Protein AF-A0A7N2R2N0-F1 (afdb_monomer)

Structure (mmCIF, N/CA/C/O backbone):
data_AF-A0A7N2R2N0-F1
#
_entry.id   AF-A0A7N2R2N0-F1
#
loop_
_atom_site.group_PDB
_atom_site.id
_atom_site.type_symbol
_atom_site.label_atom_id
_atom_site.label_alt_id
_atom_site.label_comp_id
_atom_site.label_asym_id
_atom_site.label_entity_id
_atom_site.label_seq_id
_atom_site.pdbx_PDB_ins_code
_atom_site.Cartn_x
_atom_site.Cartn_y
_atom_site.Cartn_z
_atom_site.occupancy
_atom_site.B_iso_or_equiv
_atom_site.auth_seq_id
_atom_site.auth_comp_id
_atom_site.auth_asym_id
_atom_site.auth_atom_id
_atom_site.pdbx_PDB_model_num
ATOM 1 N N . MET A 1 1 ? -44.919 7.118 26.651 1.00 31.39 1 MET A N 1
ATOM 2 C CA . MET A 1 1 ? -44.415 7.682 25.381 1.00 31.39 1 MET A CA 1
ATOM 3 C C . MET A 1 1 ? -42.924 7.408 25.373 1.00 31.39 1 MET A C 1
ATOM 5 O O . MET A 1 1 ? -42.338 7.492 26.440 1.00 31.39 1 MET A O 1
ATOM 9 N N . SER A 1 2 ? -42.352 6.889 24.283 1.00 37.47 2 SER A N 1
ATOM 10 C CA . SER A 1 2 ? -40.976 6.378 24.317 1.00 37.47 2 SER A CA 1
ATOM 11 C C . SER A 1 2 ? -39.989 7.535 24.367 1.00 37.47 2 SER A C 1
ATOM 13 O O . SER A 1 2 ? -39.789 8.219 23.369 1.00 37.47 2 SER A O 1
ATOM 15 N N . ASP A 1 3 ? -39.354 7.723 25.512 1.00 50.22 3 ASP A N 1
ATOM 16 C CA . ASP A 1 3 ? -38.390 8.792 25.742 1.00 50.22 3 ASP A CA 1
ATOM 17 C C . ASP A 1 3 ? -37.023 8.564 25.043 1.00 50.22 3 ASP A C 1
ATOM 19 O O . ASP A 1 3 ? -36.037 9.230 25.335 1.00 50.22 3 ASP A O 1
ATOM 23 N N . TYR A 1 4 ? -36.927 7.623 24.102 1.00 68.56 4 TYR A N 1
ATOM 24 C CA . TYR A 1 4 ? -35.674 7.272 23.433 1.00 68.56 4 TYR A CA 1
ATOM 25 C C . TYR A 1 4 ? -35.481 8.073 22.139 1.00 68.56 4 TYR A C 1
ATOM 27 O O . TYR A 1 4 ? -36.391 8.170 21.315 1.00 68.56 4 TYR A O 1
ATOM 35 N N . LEU A 1 5 ? -34.268 8.606 21.938 1.00 72.19 5 LEU A N 1
ATOM 36 C CA . LEU A 1 5 ? -33.840 9.125 20.636 1.00 72.19 5 LEU A CA 1
ATOM 37 C C . LEU A 1 5 ? -33.990 8.023 19.569 1.00 72.19 5 LEU A C 1
ATOM 39 O O . LEU A 1 5 ? -33.580 6.889 19.840 1.00 72.19 5 LEU A O 1
ATOM 43 N N . PRO A 1 6 ? -34.509 8.338 18.367 1.00 84.81 6 PRO A N 1
ATOM 44 C CA . PRO A 1 6 ? -34.579 7.375 17.272 1.00 84.81 6 PRO A CA 1
ATOM 45 C C . PRO A 1 6 ? -33.200 6.789 16.950 1.00 84.81 6 PRO A C 1
ATOM 47 O O . PRO A 1 6 ? -32.185 7.497 16.992 1.00 84.81 6 PRO A O 1
ATOM 50 N N . GLU A 1 7 ? -33.153 5.499 16.621 1.00 82.75 7 GLU A N 1
ATOM 51 C CA . GLU A 1 7 ? -31.904 4.773 16.360 1.00 82.75 7 GLU A CA 1
ATOM 52 C C . GLU A 1 7 ? -31.113 5.406 15.205 1.00 82.75 7 GLU A C 1
ATOM 54 O O . GLU A 1 7 ? -29.887 5.503 15.261 1.00 82.75 7 GLU A O 1
ATOM 59 N N . GLU A 1 8 ? -31.813 5.943 14.208 1.00 85.19 8 GLU A N 1
ATOM 60 C CA . GLU A 1 8 ? -31.243 6.635 13.053 1.00 85.19 8 GLU A CA 1
ATOM 61 C C . GLU A 1 8 ? -30.477 7.898 13.466 1.00 85.19 8 GLU A C 1
ATOM 63 O O . GLU A 1 8 ? -29.387 8.171 12.955 1.00 85.19 8 GLU A O 1
ATOM 68 N N . VAL A 1 9 ? -31.009 8.650 14.436 1.00 84.75 9 VAL A N 1
ATOM 69 C CA . VAL A 1 9 ? -30.361 9.859 14.965 1.00 84.75 9 VAL A CA 1
ATOM 70 C C . VAL A 1 9 ? -29.103 9.479 15.742 1.00 84.75 9 VAL A C 1
ATOM 72 O O . VAL A 1 9 ? -28.055 10.104 15.572 1.00 84.75 9 VAL A O 1
ATOM 75 N N . VAL A 1 10 ? -29.174 8.420 16.554 1.00 86.38 10 VAL A N 1
ATOM 76 C CA . VAL A 1 10 ? -28.008 7.893 17.280 1.00 86.38 10 VAL A CA 1
ATOM 77 C C . VAL A 1 10 ? -26.925 7.450 16.299 1.00 86.38 10 VAL A C 1
ATOM 79 O O . VAL A 1 10 ? -25.759 7.812 16.471 1.00 86.38 10 VAL A O 1
ATOM 82 N N . LEU A 1 11 ? -27.292 6.716 15.248 1.00 88.25 11 LEU A N 1
ATOM 83 C CA . LEU A 1 11 ? -26.362 6.295 14.206 1.00 88.25 11 LEU A CA 1
ATOM 84 C C . LEU A 1 11 ? -25.688 7.499 13.548 1.00 88.25 11 LEU A C 1
ATOM 86 O O . LEU A 1 11 ? -24.462 7.506 13.444 1.00 88.25 11 LEU A O 1
ATOM 90 N N . GLU A 1 12 ? -26.431 8.528 13.145 1.00 87.81 12 GLU A N 1
ATOM 91 C CA . GLU A 1 12 ? -25.845 9.702 12.487 1.00 87.81 12 GLU A CA 1
ATOM 92 C C . GLU A 1 12 ? -24.886 10.474 13.407 1.00 87.81 12 GLU A C 1
ATOM 94 O O . GLU A 1 12 ? -23.816 10.910 12.965 1.00 87.81 12 GLU A O 1
ATOM 99 N N . ILE A 1 13 ? -25.208 10.572 14.703 1.00 87.69 13 ILE A N 1
ATOM 100 C CA . ILE A 1 13 ? -24.292 11.121 15.711 1.00 87.69 13 ILE A CA 1
ATOM 101 C C . ILE A 1 13 ? -23.011 10.283 15.756 1.00 87.69 13 ILE A C 1
ATOM 103 O O . ILE A 1 13 ? -21.915 10.828 15.616 1.00 87.69 13 ILE A O 1
ATOM 107 N N . LEU A 1 14 ? -23.125 8.958 15.898 1.00 90.25 14 LEU A N 1
ATOM 108 C CA . LEU A 1 14 ? -21.971 8.062 15.984 1.00 90.25 14 LEU A CA 1
ATOM 109 C C . LEU A 1 14 ? -21.090 8.126 14.721 1.00 90.25 14 LEU A C 1
ATOM 111 O O . LEU A 1 14 ? -19.863 8.148 14.832 1.00 90.25 14 LEU A O 1
ATOM 115 N N . HIS A 1 15 ? -21.668 8.233 13.521 1.00 88.62 15 HIS A N 1
ATOM 116 C CA . HIS A 1 15 ? -20.896 8.333 12.275 1.00 88.62 15 HIS A CA 1
ATOM 117 C C . HIS A 1 15 ? -19.988 9.572 12.216 1.00 88.62 15 HIS A C 1
ATOM 119 O O . HIS A 1 15 ? -18.939 9.530 11.567 1.00 88.62 15 HIS A O 1
ATOM 125 N N . ARG A 1 16 ? -20.360 10.664 12.897 1.00 87.25 16 ARG A N 1
ATOM 126 C CA . ARG A 1 16 ? -19.606 11.932 12.917 1.00 87.25 16 ARG A CA 1
ATOM 127 C C . ARG A 1 16 ? -18.470 11.960 13.936 1.00 87.25 16 ARG A C 1
ATOM 129 O O . ARG A 1 16 ? -17.611 12.835 13.864 1.00 87.25 16 ARG A O 1
ATOM 136 N N . LEU A 1 17 ? -18.445 11.025 14.881 1.00 89.44 17 LEU A N 1
ATOM 137 C CA . LEU A 1 17 ? -17.456 11.033 15.953 1.00 89.44 17 LEU A CA 1
ATOM 138 C C . LEU A 1 17 ? -16.088 10.507 15.490 1.00 89.44 17 LEU A C 1
ATOM 140 O O . LEU A 1 17 ? -16.031 9.610 14.645 1.00 89.44 17 LEU A O 1
ATOM 144 N N . PRO A 1 18 ? -14.974 10.981 16.081 1.00 88.94 18 PRO A N 1
ATOM 145 C CA . PRO A 1 18 ? -13.643 10.400 15.879 1.00 88.94 18 PRO A CA 1
ATOM 146 C C . PRO A 1 18 ? -13.559 8.932 16.326 1.00 88.94 18 PRO A C 1
ATOM 148 O O . PRO A 1 18 ? -14.270 8.519 17.249 1.00 88.94 18 PRO A O 1
ATOM 151 N N . VAL A 1 19 ? -12.632 8.147 15.749 1.00 90.88 19 VAL A N 1
ATOM 152 C CA . VAL A 1 19 ? -12.479 6.714 16.097 1.00 90.88 19 VAL A CA 1
ATOM 153 C C . VAL A 1 19 ? -12.230 6.536 17.591 1.00 90.88 19 VAL A C 1
ATOM 155 O O . VAL A 1 19 ? -12.856 5.699 18.240 1.00 90.88 19 VAL A O 1
ATOM 158 N N . LYS A 1 20 ? -11.356 7.363 18.165 1.00 88.06 20 LYS A N 1
ATOM 159 C CA . LYS A 1 20 ? -11.016 7.309 19.590 1.00 88.06 20 LYS A CA 1
ATOM 160 C C . LYS A 1 20 ? -12.238 7.466 20.503 1.00 88.06 20 LYS A C 1
ATOM 162 O O . LYS A 1 20 ? -12.315 6.787 21.528 1.00 88.06 20 LYS A O 1
ATOM 167 N N . SER A 1 21 ? -13.182 8.335 20.139 1.00 90.62 21 SER A N 1
ATOM 168 C CA . SER A 1 21 ? -14.430 8.530 20.885 1.00 90.62 21 SER A CA 1
ATOM 169 C C . SER A 1 21 ? -15.336 7.313 20.751 1.00 90.62 21 SER A C 1
ATOM 171 O O . SER A 1 21 ? -15.797 6.793 21.762 1.00 90.62 21 SER A O 1
ATOM 173 N N . LEU A 1 22 ? -15.493 6.780 19.537 1.00 93.25 22 LEU A N 1
ATOM 174 C CA . LEU A 1 22 ? -16.291 5.577 19.286 1.00 93.25 22 LEU A CA 1
ATOM 175 C C . LEU A 1 22 ? -15.798 4.376 20.093 1.00 93.25 22 LEU A C 1
ATOM 177 O O . LEU A 1 22 ? -16.591 3.690 20.731 1.00 93.25 22 LEU A O 1
ATOM 181 N N . ILE A 1 23 ? -14.482 4.163 20.159 1.00 91.75 23 ILE A N 1
ATOM 182 C CA . ILE A 1 23 ? -13.907 3.083 20.969 1.00 91.75 23 ILE A CA 1
ATOM 183 C C . ILE A 1 23 ? -14.233 3.243 22.459 1.00 91.75 23 ILE A C 1
ATOM 185 O O . ILE A 1 23 ? -14.509 2.243 23.118 1.00 91.75 23 ILE A O 1
ATOM 189 N N . ARG A 1 24 ? -14.246 4.472 22.991 1.00 90.00 24 ARG A N 1
ATOM 190 C CA . ARG A 1 24 ? -14.652 4.744 24.383 1.00 90.00 24 ARG A CA 1
ATOM 191 C C . ARG A 1 24 ? -16.154 4.545 24.589 1.00 90.00 24 ARG A C 1
ATOM 193 O O . ARG A 1 24 ? -16.569 4.033 25.623 1.00 90.00 24 ARG A O 1
ATOM 200 N N . PHE A 1 25 ? -16.959 4.914 23.597 1.00 89.06 25 PHE A N 1
ATOM 201 C CA . PHE A 1 25 ? -18.422 4.884 23.657 1.00 89.06 25 PHE A CA 1
ATOM 202 C C . PHE A 1 25 ? -19.004 3.472 23.668 1.00 89.06 25 PHE A C 1
ATOM 204 O O . PHE A 1 25 ? -20.104 3.258 24.171 1.00 89.06 25 PHE A O 1
ATOM 211 N N . ARG A 1 26 ? -18.221 2.478 23.247 1.00 91.25 26 ARG A N 1
ATOM 212 C CA . ARG A 1 26 ? -18.532 1.059 23.460 1.00 91.25 26 ARG A CA 1
ATOM 213 C C . ARG A 1 26 ? -18.736 0.693 24.936 1.00 91.25 26 ARG A C 1
ATOM 215 O O . ARG A 1 26 ? -19.393 -0.299 25.222 1.00 91.25 26 ARG A O 1
ATOM 222 N N . CYS A 1 27 ? -18.192 1.465 25.876 1.00 89.19 27 CYS A N 1
ATOM 223 C CA . CYS A 1 27 ? -18.373 1.222 27.308 1.00 89.19 27 CYS A CA 1
ATOM 224 C C . CYS A 1 27 ? -19.650 1.859 27.885 1.00 89.19 27 CYS A C 1
ATOM 226 O O . CYS A 1 27 ? -19.964 1.600 29.042 1.00 89.19 27 CYS A O 1
ATOM 228 N N . VAL A 1 28 ? -20.370 2.689 27.118 1.00 86.19 28 VAL A N 1
ATOM 229 C CA . VAL A 1 28 ? -21.544 3.441 27.602 1.00 86.19 28 VAL A CA 1
ATOM 230 C C . VAL A 1 28 ? -22.766 2.536 27.746 1.00 86.19 28 VAL A C 1
ATOM 232 O O . VAL A 1 28 ? -23.443 2.572 28.767 1.00 86.19 28 VAL A O 1
ATOM 235 N N . SER A 1 29 ? -23.053 1.705 26.739 1.00 87.56 29 SER A N 1
ATOM 236 C CA . SER A 1 29 ? -24.161 0.749 26.782 1.00 87.56 29 SER A CA 1
ATOM 237 C C . SER A 1 29 ? -23.901 -0.464 25.887 1.00 87.56 29 SER A C 1
ATOM 239 O O . SER A 1 29 ? -23.108 -0.413 24.942 1.00 87.56 29 SER A O 1
ATOM 241 N N . ARG A 1 30 ? -24.605 -1.572 26.157 1.00 88.31 30 ARG A N 1
ATOM 242 C CA . ARG A 1 30 ? -24.549 -2.772 25.303 1.00 88.31 30 ARG A CA 1
ATOM 243 C C . ARG A 1 30 ? -25.062 -2.492 23.890 1.00 88.31 30 ARG A C 1
ATOM 245 O O . ARG A 1 30 ? -24.476 -3.002 22.940 1.00 88.31 30 ARG A O 1
ATOM 252 N N . SER A 1 31 ? -26.103 -1.664 23.767 1.00 89.88 31 SER A N 1
ATOM 253 C CA . SER A 1 31 ? -26.661 -1.249 22.476 1.00 89.88 31 SER A CA 1
ATOM 254 C C . SER A 1 31 ? -25.617 -0.495 21.647 1.00 89.88 31 SER A C 1
ATOM 256 O O . SER A 1 31 ? -25.283 -0.917 20.544 1.00 89.88 31 SER A O 1
ATOM 258 N N . TRP A 1 32 ? -24.973 0.526 22.223 1.00 90.44 32 TRP A N 1
ATOM 259 C CA . TRP A 1 32 ? -23.945 1.305 21.527 1.00 90.44 32 TRP A CA 1
ATOM 260 C C . TRP A 1 32 ? -22.730 0.457 21.154 1.00 90.44 32 TRP A C 1
ATOM 262 O O . TRP A 1 32 ? -22.210 0.573 20.047 1.00 90.44 32 TRP A O 1
ATOM 272 N N . ASN A 1 33 ? -22.293 -0.443 22.039 1.00 92.94 33 ASN A N 1
ATOM 273 C CA . ASN A 1 33 ? -21.234 -1.389 21.701 1.00 92.94 33 ASN A CA 1
ATOM 274 C C . ASN A 1 33 ? -21.614 -2.273 20.504 1.00 92.94 33 ASN A C 1
ATOM 276 O O . ASN A 1 33 ? -20.776 -2.483 19.627 1.00 92.94 33 ASN A O 1
ATOM 280 N N . SER A 1 34 ? -22.852 -2.775 20.469 1.00 93.19 34 SER A N 1
ATOM 281 C CA . SER A 1 34 ? -23.365 -3.606 19.377 1.00 93.19 34 SER A CA 1
ATOM 282 C C . SER A 1 34 ? -23.400 -2.835 18.058 1.00 93.19 34 SER A C 1
ATOM 284 O O . SER A 1 34 ? -22.874 -3.323 17.062 1.00 93.19 34 SER A O 1
ATOM 286 N N . LEU A 1 35 ? -23.926 -1.606 18.065 1.00 93.31 35 LEU A N 1
ATOM 287 C CA . LEU A 1 35 ? -23.979 -0.738 16.885 1.00 93.31 35 LEU A CA 1
ATOM 288 C C . LEU A 1 35 ? -22.576 -0.431 16.350 1.00 93.31 35 LEU A C 1
ATOM 290 O O . LEU A 1 35 ? -22.291 -0.702 15.187 1.00 93.31 35 LEU A O 1
ATOM 294 N N . ILE A 1 36 ? -21.669 0.049 17.209 1.00 94.06 36 ILE A N 1
ATOM 295 C CA . ILE A 1 36 ? -20.304 0.453 16.823 1.00 94.06 36 ILE A CA 1
ATOM 296 C C . ILE A 1 36 ? -19.462 -0.741 16.344 1.00 94.06 36 ILE A C 1
ATOM 298 O O . ILE A 1 36 ? -18.591 -0.577 15.492 1.00 94.06 36 ILE A O 1
ATOM 302 N N . THR A 1 37 ? -19.693 -1.934 16.901 1.00 94.81 37 THR A N 1
ATOM 303 C CA . THR A 1 37 ? -18.959 -3.162 16.539 1.00 94.81 37 THR A CA 1
ATOM 304 C C . THR A 1 37 ? -19.600 -3.892 15.350 1.00 94.81 37 THR A C 1
ATOM 306 O O . THR A 1 37 ? -19.029 -4.861 14.861 1.00 94.81 37 THR A O 1
ATOM 309 N N . SER A 1 38 ? -20.769 -3.457 14.869 1.00 95.00 38 SER A N 1
ATOM 310 C CA . SER A 1 38 ? -21.425 -4.085 13.720 1.00 95.00 38 SER A CA 1
ATOM 311 C C . SER A 1 38 ? -20.633 -3.859 12.428 1.00 95.00 38 SER A C 1
ATOM 313 O O . SER A 1 38 ? -20.105 -2.771 12.183 1.00 95.00 38 SER A O 1
ATOM 315 N N . SER A 1 39 ? -20.580 -4.879 11.569 1.00 93.06 39 SER A N 1
ATOM 316 C CA . SER A 1 39 ? -19.939 -4.777 10.252 1.00 93.06 39 SER A CA 1
ATOM 317 C C . SER A 1 39 ? -20.583 -3.685 9.396 1.00 93.06 39 SER A C 1
ATOM 319 O O . SER A 1 39 ? -19.871 -2.933 8.739 1.00 93.06 39 SER A O 1
ATOM 321 N N . ALA A 1 40 ? -21.909 -3.533 9.465 1.00 93.38 40 ALA A N 1
ATOM 322 C CA . ALA A 1 40 ? -22.645 -2.488 8.759 1.00 93.38 40 ALA A CA 1
ATOM 323 C C . ALA A 1 40 ? -22.142 -1.079 9.116 1.00 93.38 40 ALA A C 1
ATOM 325 O O . ALA A 1 40 ? -21.822 -0.313 8.212 1.00 93.38 40 ALA A O 1
ATOM 326 N N . PHE A 1 41 ? -21.999 -0.764 10.410 1.00 94.62 41 PHE A N 1
ATOM 327 C CA . PHE A 1 41 ? -21.507 0.540 10.873 1.00 94.62 41 PHE A CA 1
ATOM 328 C C . PHE A 1 41 ? -20.030 0.778 10.525 1.00 94.62 41 PHE A C 1
ATOM 330 O O . PHE A 1 41 ? -19.627 1.884 10.158 1.00 94.62 41 PHE A O 1
ATOM 337 N N . ILE A 1 42 ? -19.193 -0.257 10.645 1.00 94.56 42 ILE A N 1
ATOM 338 C CA . ILE A 1 42 ? -17.771 -0.171 10.287 1.00 94.56 42 ILE A CA 1
ATOM 339 C C . ILE A 1 42 ? -17.628 0.128 8.789 1.00 94.56 42 ILE A C 1
ATOM 341 O O . ILE A 1 42 ? -16.884 1.038 8.412 1.00 94.56 42 ILE A O 1
ATOM 345 N N . ASN A 1 43 ? -18.373 -0.601 7.956 1.00 93.12 43 ASN A N 1
ATOM 346 C CA . ASN A 1 43 ? -18.335 -0.489 6.503 1.00 93.12 43 ASN A CA 1
ATOM 347 C C . ASN A 1 43 ? -18.905 0.848 6.029 1.00 93.12 43 ASN A C 1
ATOM 349 O O . ASN A 1 43 ? -18.229 1.553 5.287 1.00 93.12 43 ASN A O 1
ATOM 353 N N . SER A 1 44 ? -20.082 1.259 6.514 1.00 91.88 44 SER A N 1
ATOM 354 C CA . SER A 1 44 ? -20.693 2.544 6.146 1.00 91.88 44 SER A CA 1
ATOM 355 C C . SER A 1 44 ? -19.767 3.723 6.448 1.00 91.88 44 SER A C 1
ATOM 357 O O . SER A 1 44 ? -19.636 4.646 5.643 1.00 91.88 44 SER A O 1
ATOM 359 N N . ARG A 1 45 ? -19.063 3.687 7.585 1.00 91.12 45 ARG A N 1
ATOM 360 C CA . ARG A 1 45 ? -18.111 4.731 7.976 1.00 91.12 45 ARG A CA 1
ATOM 361 C C . ARG A 1 45 ? -16.836 4.716 7.131 1.00 91.12 45 ARG A C 1
ATOM 363 O O . ARG A 1 45 ? -16.299 5.784 6.823 1.00 91.12 45 ARG A O 1
ATOM 370 N N . LEU A 1 46 ? -16.357 3.538 6.732 1.00 91.06 46 LEU A N 1
ATOM 371 C CA . LEU A 1 46 ? -15.241 3.421 5.796 1.00 91.06 46 LEU A CA 1
ATOM 372 C C . LEU A 1 46 ? -15.637 3.970 4.418 1.00 91.06 46 LEU A C 1
ATOM 374 O O . LEU A 1 46 ? -14.973 4.868 3.917 1.00 91.06 46 LEU A O 1
ATOM 378 N N . THR A 1 47 ? -16.769 3.544 3.855 1.00 89.94 47 THR A N 1
ATOM 379 C CA . THR A 1 47 ? -17.270 4.050 2.568 1.00 89.94 47 THR A CA 1
ATOM 380 C C . THR A 1 47 ? -17.471 5.565 2.597 1.00 89.94 47 THR A C 1
ATOM 382 O O . THR A 1 47 ? -17.005 6.269 1.705 1.00 89.94 47 THR A O 1
ATOM 385 N N . ARG A 1 48 ? -18.087 6.093 3.663 1.00 87.00 48 ARG A N 1
ATOM 386 C CA . ARG A 1 48 ? -18.279 7.537 3.846 1.00 87.00 48 ARG A CA 1
ATOM 387 C C . ARG A 1 48 ? -16.949 8.289 3.883 1.00 87.00 48 ARG A C 1
ATOM 389 O O . ARG A 1 48 ? -16.834 9.330 3.245 1.00 87.00 48 ARG A O 1
ATOM 396 N N . SER A 1 49 ? -15.942 7.775 4.591 1.00 85.19 49 SER A N 1
ATOM 397 C CA . SER A 1 49 ? -14.629 8.433 4.658 1.00 85.19 49 SER A CA 1
ATOM 398 C C . SER A 1 49 ? -13.856 8.379 3.339 1.00 85.19 49 SER A C 1
ATOM 400 O O . SER A 1 49 ? -13.136 9.326 3.047 1.00 85.19 49 SER A O 1
ATOM 402 N N . LEU A 1 50 ? -14.062 7.346 2.519 1.00 85.06 50 LEU A N 1
ATOM 403 C CA . LEU A 1 50 ? -13.494 7.249 1.169 1.00 85.06 50 LEU A CA 1
ATOM 404 C C . LEU A 1 50 ? -14.218 8.131 0.139 1.00 85.06 50 LEU A C 1
ATOM 406 O O . LEU A 1 50 ? -13.600 8.574 -0.822 1.00 85.06 50 LEU A O 1
ATOM 410 N N . SER A 1 51 ? -15.517 8.385 0.328 1.00 80.38 51 SER A N 1
ATOM 411 C CA . SER A 1 51 ? -16.317 9.238 -0.566 1.00 80.38 51 SER A CA 1
ATOM 412 C C . SER A 1 51 ? -16.087 10.738 -0.364 1.00 80.38 51 SER A C 1
ATOM 414 O O . SER A 1 51 ? -16.344 11.538 -1.261 1.00 80.38 51 SER A O 1
ATOM 416 N N . LEU A 1 52 ? -15.626 11.130 0.824 1.00 74.31 52 LEU A N 1
ATOM 417 C CA . LEU A 1 52 ? -15.333 12.520 1.141 1.00 74.31 52 LEU A CA 1
ATOM 418 C C . LEU A 1 52 ? -13.914 12.863 0.668 1.00 74.31 52 LEU A C 1
ATOM 420 O O . LEU A 1 52 ? -13.016 12.030 0.807 1.00 74.31 52 LEU A O 1
ATOM 424 N N . PRO A 1 53 ? -13.669 14.091 0.169 1.00 63.00 53 PRO A N 1
ATOM 425 C CA . PRO A 1 53 ? -12.312 14.564 -0.070 1.00 63.00 53 PRO A CA 1
ATOM 426 C C . PRO A 1 53 ? -11.479 14.335 1.191 1.00 63.00 53 PRO A C 1
ATOM 428 O O . PRO A 1 53 ? -11.927 14.670 2.292 1.00 63.00 53 PRO A O 1
ATOM 431 N N . SER A 1 54 ? -10.302 13.721 1.044 1.00 58.19 54 SER A N 1
ATOM 432 C CA . SER A 1 54 ? -9.457 13.363 2.183 1.00 58.19 54 SER A CA 1
ATOM 433 C C . SER A 1 54 ? -8.973 14.630 2.900 1.00 58.19 54 SER A C 1
ATOM 435 O O . SER A 1 54 ? -7.924 15.203 2.603 1.00 58.19 54 SER A O 1
ATOM 437 N N . ASN A 1 55 ? -9.769 15.076 3.871 1.00 51.28 55 ASN A N 1
ATOM 438 C CA . ASN A 1 55 ? -9.452 16.170 4.786 1.00 51.28 55 ASN A CA 1
ATOM 439 C C . ASN A 1 55 ? -8.451 15.729 5.861 1.00 51.28 55 ASN A C 1
ATOM 441 O O . ASN A 1 55 ? -8.068 16.533 6.710 1.00 51.28 55 ASN A O 1
ATOM 445 N N . SER A 1 56 ? -8.039 14.454 5.850 1.00 63.69 56 SER A N 1
ATOM 446 C CA . SER A 1 56 ? -6.927 14.001 6.670 1.00 63.69 56 SER A CA 1
ATOM 447 C C . SER A 1 56 ? -5.638 14.590 6.110 1.00 63.69 56 SER A C 1
ATOM 449 O O . SER A 1 56 ? -5.289 14.397 4.943 1.00 63.69 56 SER A O 1
ATOM 451 N N . ASN A 1 57 ? -4.938 15.338 6.951 1.00 73.62 57 ASN A N 1
ATOM 452 C CA . ASN A 1 57 ? -3.579 15.794 6.681 1.00 73.62 57 ASN A CA 1
ATOM 453 C C . ASN A 1 57 ? -2.560 14.874 7.354 1.00 73.62 57 ASN A C 1
ATOM 455 O O . ASN A 1 57 ? -1.384 15.195 7.418 1.00 73.62 57 ASN A O 1
ATOM 459 N N . ASN A 1 58 ? -3.006 13.728 7.865 1.00 85.38 58 ASN A N 1
ATOM 460 C CA . ASN A 1 58 ? -2.140 12.861 8.626 1.00 85.38 58 ASN A CA 1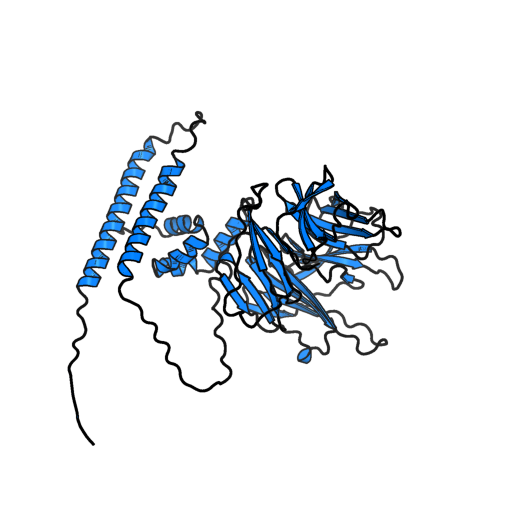
ATOM 461 C C . ASN A 1 58 ? -1.337 11.961 7.692 1.00 85.38 58 ASN A C 1
ATOM 463 O O . ASN A 1 58 ? -1.904 11.208 6.901 1.00 85.38 58 ASN A O 1
ATOM 467 N N . LEU A 1 59 ? -0.022 11.987 7.847 1.00 88.69 59 LEU A N 1
ATOM 468 C CA . LEU A 1 59 ? 0.891 11.008 7.283 1.00 88.69 59 LEU A CA 1
ATOM 469 C C . LEU A 1 59 ? 1.310 10.042 8.381 1.00 88.69 59 LEU A C 1
ATOM 471 O O . LEU A 1 59 ? 1.516 10.431 9.531 1.00 88.69 59 LEU A O 1
ATOM 475 N N . ILE A 1 60 ? 1.476 8.778 8.022 1.00 89.31 60 ILE A N 1
ATOM 476 C CA . ILE A 1 60 ? 2.102 7.794 8.896 1.00 89.31 60 ILE A CA 1
ATOM 477 C C . ILE A 1 60 ? 3.446 7.390 8.317 1.00 89.31 60 ILE A C 1
ATOM 479 O O . ILE A 1 60 ? 3.562 6.984 7.163 1.00 89.31 60 ILE A O 1
ATOM 483 N N . VAL A 1 61 ? 4.473 7.513 9.147 1.00 89.62 61 VAL A N 1
ATOM 484 C CA . VAL A 1 61 ? 5.854 7.220 8.798 1.00 89.62 61 VAL A CA 1
ATOM 485 C C . VAL A 1 61 ? 6.303 5.996 9.561 1.00 89.62 61 VAL A C 1
ATOM 487 O O . VAL A 1 61 ? 6.368 5.998 10.791 1.00 89.62 61 VAL A O 1
ATOM 490 N N . ARG A 1 62 ? 6.668 4.958 8.819 1.00 88.25 62 ARG A N 1
ATOM 491 C CA . ARG A 1 62 ? 7.432 3.825 9.327 1.00 88.25 62 ARG A CA 1
ATOM 492 C C . ARG A 1 62 ? 8.918 4.127 9.175 1.00 88.25 62 ARG A C 1
ATOM 494 O O . ARG A 1 62 ? 9.355 4.479 8.083 1.00 88.25 62 ARG A O 1
ATOM 501 N N . HIS A 1 63 ? 9.696 3.914 10.231 1.00 84.56 63 HIS A N 1
ATOM 502 C CA . HIS A 1 63 ? 11.159 3.952 10.184 1.00 84.56 63 HIS A CA 1
ATOM 503 C C . HIS A 1 63 ? 11.774 2.894 11.118 1.00 84.56 63 HIS A C 1
ATOM 505 O O . HIS A 1 63 ? 11.095 2.325 11.973 1.00 84.56 63 HIS A O 1
ATOM 511 N N . CYS A 1 64 ? 13.061 2.597 10.939 1.00 80.12 64 CYS A N 1
ATOM 512 C CA . CYS A 1 64 ? 13.829 1.652 11.761 1.00 80.12 64 CYS A CA 1
ATOM 513 C C . CYS A 1 64 ? 15.133 2.336 12.156 1.00 80.12 64 CYS A C 1
ATOM 515 O O . CYS A 1 64 ? 15.787 2.840 11.259 1.00 80.12 64 CYS A O 1
ATOM 517 N N . VAL A 1 65 ? 15.515 2.402 13.433 1.00 71.38 65 VAL A N 1
ATOM 518 C CA . VAL A 1 65 ? 16.675 3.217 13.863 1.00 71.38 65 VAL A CA 1
ATOM 519 C C . VAL A 1 65 ? 17.987 2.421 13.866 1.00 71.38 65 VAL A C 1
ATOM 521 O O . VAL A 1 65 ? 18.989 2.929 13.375 1.00 71.38 65 VAL A O 1
ATOM 524 N N . ASP A 1 66 ? 17.966 1.148 14.273 1.00 63.72 66 ASP A N 1
ATOM 525 C CA . ASP A 1 66 ? 19.174 0.324 14.437 1.00 63.72 66 ASP A CA 1
ATOM 526 C C . ASP A 1 66 ? 19.239 -0.866 13.457 1.00 63.72 66 ASP A C 1
ATOM 528 O O . ASP A 1 66 ? 18.232 -1.277 12.882 1.00 63.72 66 ASP A O 1
ATOM 532 N N . ASN A 1 67 ? 20.406 -1.527 13.369 1.00 56.44 67 ASN A N 1
ATOM 533 C CA . ASN A 1 67 ? 20.538 -2.896 12.820 1.00 56.44 67 ASN A CA 1
ATOM 534 C C . ASN A 1 67 ? 19.670 -3.924 13.581 1.00 56.44 67 ASN A C 1
ATOM 536 O O . ASN A 1 67 ? 19.507 -5.065 13.145 1.00 56.44 67 ASN A O 1
ATOM 540 N N . SER A 1 68 ? 19.126 -3.539 14.740 1.00 53.97 68 SER A N 1
ATOM 541 C CA . SER A 1 68 ? 17.998 -4.228 15.342 1.00 53.97 68 SER A CA 1
ATOM 542 C C . SER A 1 68 ? 16.743 -3.729 14.631 1.00 53.97 68 SER A C 1
ATOM 544 O O . SER A 1 68 ? 16.383 -2.568 14.755 1.00 53.97 68 SER A O 1
ATOM 546 N N . TYR A 1 69 ? 16.125 -4.604 13.843 1.00 63.38 69 TYR A N 1
ATOM 547 C CA . TYR A 1 69 ? 15.001 -4.370 12.930 1.00 63.38 69 TYR A CA 1
ATOM 548 C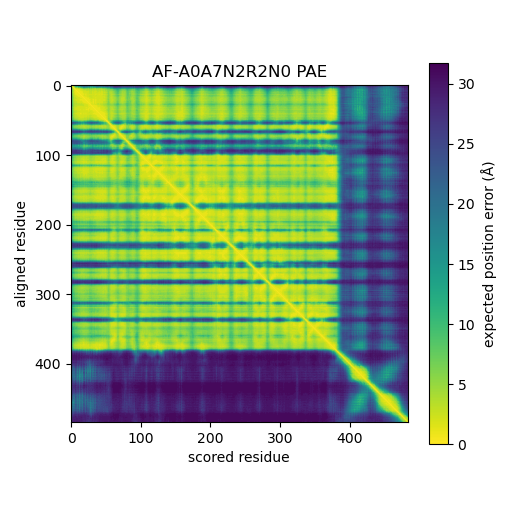 C . TYR A 1 69 ? 13.710 -3.755 13.544 1.00 63.38 69 TYR A C 1
ATOM 550 O O . TYR A 1 69 ? 12.614 -3.935 13.005 1.00 63.38 69 TYR A O 1
ATOM 558 N N . VAL A 1 70 ? 13.779 -3.102 14.705 1.00 67.88 70 VAL A N 1
ATOM 559 C CA . VAL A 1 70 ? 12.650 -2.580 15.470 1.00 67.88 70 VAL A CA 1
ATOM 560 C C . VAL A 1 70 ? 11.945 -1.505 14.652 1.00 67.88 70 VAL A C 1
ATOM 562 O O . VAL A 1 70 ? 12.525 -0.495 14.259 1.00 67.88 70 VAL A O 1
ATOM 565 N N . ASN A 1 71 ? 10.667 -1.755 14.388 1.00 75.00 71 ASN A N 1
ATOM 566 C CA . ASN A 1 71 ? 9.828 -0.889 13.578 1.00 75.00 71 ASN A CA 1
ATOM 567 C C . ASN A 1 71 ? 9.196 0.187 14.463 1.00 75.00 71 ASN A C 1
ATOM 569 O O . ASN A 1 71 ? 8.516 -0.137 15.438 1.00 75.00 71 ASN A O 1
ATOM 573 N N . TYR A 1 72 ? 9.382 1.446 14.085 1.00 80.75 72 TYR A N 1
ATOM 574 C CA . TYR A 1 72 ? 8.755 2.602 14.710 1.00 80.75 72 TYR A CA 1
ATOM 575 C C . TYR A 1 72 ? 7.754 3.221 13.746 1.00 80.75 72 TYR A C 1
ATOM 577 O O . TYR A 1 72 ? 8.009 3.300 12.543 1.00 80.75 72 TYR A O 1
ATOM 585 N N . PHE A 1 73 ? 6.629 3.671 14.291 1.00 85.88 73 PHE A N 1
ATOM 586 C CA . PHE A 1 73 ? 5.585 4.355 13.545 1.00 85.88 73 PHE A CA 1
ATOM 587 C C . PHE A 1 73 ? 5.342 5.721 14.169 1.00 85.88 73 PHE A C 1
ATOM 589 O O . PHE A 1 73 ? 5.166 5.836 15.385 1.00 85.88 73 PHE A O 1
ATOM 596 N N . LYS A 1 74 ? 5.335 6.748 13.330 1.00 87.50 74 LYS A N 1
ATOM 597 C CA . LYS A 1 74 ? 5.094 8.135 13.708 1.00 87.50 74 LYS A CA 1
ATOM 598 C C . LYS A 1 74 ? 3.923 8.677 12.906 1.00 87.50 74 LYS A C 1
ATOM 600 O O . LYS A 1 74 ? 3.883 8.478 11.697 1.0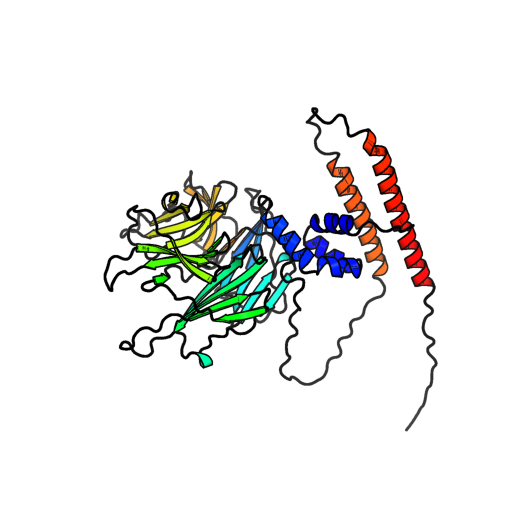0 87.50 74 LYS A O 1
ATOM 605 N N . LEU A 1 75 ? 2.990 9.345 13.572 1.00 87.19 75 LEU A N 1
ATOM 606 C CA . LEU A 1 75 ? 1.965 10.150 12.920 1.00 87.19 75 LEU A CA 1
ATOM 607 C C . LEU A 1 75 ? 2.468 11.585 12.796 1.00 87.19 75 LEU A C 1
ATOM 609 O O . LEU A 1 75 ? 3.042 12.106 13.752 1.00 87.19 75 LEU A O 1
ATOM 613 N N . ILE A 1 76 ? 2.244 12.187 11.638 1.00 85.06 76 ILE A N 1
ATOM 614 C CA . ILE A 1 76 ? 2.663 13.540 11.287 1.00 85.06 76 ILE A CA 1
ATOM 615 C C . ILE A 1 76 ? 1.446 14.288 10.754 1.00 85.06 76 ILE A C 1
ATOM 617 O O . ILE A 1 76 ? 0.751 13.754 9.894 1.00 85.06 76 ILE A O 1
ATOM 621 N N . ASP A 1 77 ? 1.222 15.515 11.219 1.00 83.19 77 ASP A N 1
ATOM 622 C CA . ASP A 1 77 ? 0.262 16.437 10.606 1.00 83.19 77 ASP A CA 1
ATOM 623 C C . ASP A 1 77 ? 0.946 17.262 9.502 1.00 83.19 77 ASP A C 1
ATOM 625 O O . ASP A 1 77 ? 1.792 18.110 9.778 1.00 83.19 77 ASP A O 1
ATOM 629 N N . ASP A 1 78 ? 0.570 17.021 8.248 1.00 77.44 78 ASP A N 1
ATOM 630 C CA . ASP A 1 78 ? 1.094 17.672 7.039 1.00 77.44 78 ASP A CA 1
ATOM 631 C C . ASP A 1 78 ? 0.478 19.072 6.792 1.00 77.44 78 ASP A C 1
ATOM 633 O O . ASP A 1 78 ? 0.458 19.563 5.664 1.00 77.44 78 ASP A O 1
ATOM 637 N N . LYS A 1 79 ? -0.105 19.715 7.820 1.00 70.25 79 LYS A N 1
ATOM 638 C CA . LYS A 1 79 ? -0.566 21.123 7.775 1.00 70.25 79 LYS A CA 1
ATOM 639 C C . LYS A 1 79 ? 0.524 22.139 8.063 1.00 70.25 79 LYS A C 1
ATOM 641 O O . LYS A 1 79 ? 0.486 23.229 7.499 1.00 70.25 79 LYS A O 1
ATOM 646 N N . ASN A 1 80 ? 1.430 21.815 8.978 1.00 56.28 80 ASN A N 1
ATOM 647 C CA . ASN A 1 80 ? 2.400 22.773 9.479 1.00 56.28 80 ASN A CA 1
ATOM 648 C C . ASN A 1 80 ? 3.756 22.507 8.829 1.00 56.28 80 ASN A C 1
ATOM 650 O O . ASN A 1 80 ? 4.261 21.388 8.854 1.00 56.28 80 ASN A O 1
ATOM 654 N N . ASP A 1 81 ? 4.396 23.562 8.320 1.00 53.28 81 ASP A N 1
ATOM 655 C CA . ASP A 1 81 ? 5.797 23.501 7.876 1.00 53.28 81 ASP A CA 1
ATOM 656 C C . ASP A 1 81 ? 6.764 23.138 9.025 1.00 53.28 81 ASP A C 1
ATOM 658 O O . ASP A 1 81 ? 7.951 22.860 8.795 1.00 53.28 81 ASP A O 1
ATOM 662 N N . SER A 1 82 ? 6.264 23.137 10.266 1.00 53.47 82 SER A N 1
ATOM 663 C CA . SER A 1 82 ? 6.903 22.601 11.458 1.00 53.47 82 SER A CA 1
ATOM 664 C C . SER A 1 82 ? 6.246 21.276 11.874 1.00 53.47 82 SER A C 1
ATOM 666 O O . SER A 1 82 ? 5.063 21.196 12.207 1.00 53.47 82 SER A O 1
ATOM 668 N N . PHE A 1 83 ? 7.036 20.202 11.871 1.00 59.12 83 PHE A N 1
ATOM 669 C CA . PHE A 1 83 ? 6.633 18.848 12.274 1.00 59.12 83 PHE A CA 1
ATOM 670 C C . PHE A 1 83 ? 6.535 18.731 13.809 1.00 59.12 83 PHE A C 1
ATOM 672 O O . PHE A 1 83 ? 6.973 17.752 14.410 1.00 59.12 83 PHE A O 1
ATOM 679 N N . ASP A 1 84 ? 5.968 19.741 14.469 1.00 52.44 84 ASP A N 1
ATOM 680 C CA . ASP A 1 84 ? 5.976 19.868 15.930 1.00 52.44 84 ASP A CA 1
ATOM 681 C C . ASP A 1 84 ? 5.055 18.840 16.611 1.00 52.44 84 ASP A C 1
ATOM 683 O O . ASP A 1 84 ? 5.163 18.589 17.811 1.00 52.44 84 ASP A O 1
ATOM 687 N N . GLN A 1 85 ? 4.164 18.198 15.845 1.00 59.50 85 GLN A N 1
ATOM 688 C CA . GLN A 1 85 ? 3.211 17.197 16.328 1.00 59.50 85 GLN A CA 1
ATOM 689 C C . GLN A 1 85 ? 3.528 15.797 15.789 1.00 59.50 85 GLN A C 1
ATOM 691 O O . GLN A 1 85 ? 2.762 15.206 15.032 1.00 59.50 85 GLN A O 1
ATOM 696 N N . ILE A 1 86 ? 4.668 15.241 16.204 1.00 70.50 86 ILE A N 1
ATOM 697 C CA . ILE A 1 86 ? 5.008 13.837 15.950 1.00 70.50 86 ILE A CA 1
ATOM 698 C C . ILE A 1 86 ? 4.435 12.965 17.070 1.00 70.50 86 ILE A C 1
ATOM 700 O O . ILE A 1 86 ? 4.898 13.012 18.212 1.00 70.50 86 ILE A O 1
ATOM 704 N N . GLN A 1 87 ? 3.462 12.109 16.748 1.00 75.69 87 GLN A N 1
ATOM 705 C CA . GLN A 1 87 ? 2.935 11.127 17.699 1.00 75.69 87 GLN A CA 1
ATOM 706 C C . GLN A 1 87 ? 3.539 9.742 17.458 1.00 75.69 87 GLN A C 1
ATOM 708 O O . GLN A 1 87 ? 3.406 9.177 16.377 1.00 75.69 87 GLN A O 1
ATOM 713 N N . ASN A 1 88 ? 4.132 9.144 18.493 1.00 75.81 88 ASN A N 1
ATOM 714 C CA . ASN A 1 88 ? 4.577 7.752 18.430 1.00 75.81 88 ASN A CA 1
ATOM 715 C C . ASN A 1 88 ? 3.380 6.796 18.492 1.00 75.81 88 ASN A C 1
ATOM 717 O O . ASN A 1 88 ? 2.554 6.861 19.407 1.00 75.81 88 ASN A O 1
ATOM 721 N N . ILE A 1 89 ? 3.323 5.866 17.546 1.00 77.69 89 ILE A N 1
ATOM 722 C CA . ILE A 1 89 ? 2.337 4.794 17.508 1.00 77.69 89 ILE A CA 1
ATOM 723 C C . ILE A 1 89 ? 3.017 3.506 17.985 1.00 77.69 89 ILE A C 1
ATOM 725 O O . ILE A 1 89 ? 3.904 2.961 17.329 1.00 77.69 89 ILE A O 1
ATOM 729 N N . GLU A 1 90 ? 2.584 3.002 19.143 1.00 69.56 90 GLU A N 1
ATOM 730 C CA . GLU A 1 90 ? 3.047 1.713 19.661 1.00 69.56 90 GLU A CA 1
ATOM 731 C C . GLU A 1 90 ? 2.349 0.553 18.935 1.00 69.56 90 GLU A C 1
ATOM 733 O O . GLU A 1 90 ? 1.116 0.472 18.900 1.00 69.56 90 GLU A O 1
ATOM 738 N N . LEU A 1 91 ? 3.135 -0.406 18.439 1.00 68.44 91 LEU A N 1
ATOM 739 C CA . LEU A 1 91 ? 2.615 -1.730 18.100 1.00 68.44 91 LEU A CA 1
ATOM 740 C C . LEU A 1 91 ? 2.063 -2.407 19.372 1.00 68.44 91 LEU A C 1
ATOM 742 O O . LEU A 1 91 ? 2.653 -2.268 20.451 1.00 68.44 91 LEU A O 1
ATOM 746 N N . PRO A 1 92 ? 0.954 -3.168 19.295 1.00 60.22 92 PRO A N 1
ATOM 747 C CA . PRO A 1 92 ? 0.372 -3.812 20.467 1.00 60.22 92 PRO A CA 1
ATOM 748 C C . PRO A 1 92 ? 1.388 -4.649 21.266 1.00 60.22 92 PRO A C 1
ATOM 750 O O . PRO A 1 92 ? 2.098 -5.501 20.731 1.00 60.22 92 PRO A O 1
ATOM 753 N N . ARG A 1 93 ? 1.416 -4.442 22.593 1.00 52.09 93 ARG A N 1
ATOM 754 C CA . ARG A 1 93 ? 2.420 -4.975 23.547 1.00 52.09 93 ARG A CA 1
ATOM 755 C C . ARG A 1 93 ? 2.623 -6.495 23.541 1.00 52.09 93 ARG A C 1
ATOM 757 O O . ARG A 1 93 ? 3.634 -6.971 24.056 1.00 52.09 93 ARG A O 1
ATOM 764 N N . ARG A 1 94 ? 1.706 -7.264 22.944 1.00 49.66 94 ARG A N 1
ATOM 765 C CA . ARG A 1 94 ? 1.834 -8.724 22.757 1.00 49.66 94 ARG A CA 1
ATOM 766 C C . ARG A 1 94 ? 2.958 -9.113 21.778 1.00 49.66 94 ARG A C 1
ATOM 768 O O . ARG A 1 94 ? 3.346 -10.272 21.729 1.00 49.66 94 ARG A O 1
ATOM 775 N N . SER A 1 95 ? 3.548 -8.126 21.103 1.00 49.88 95 SER A N 1
ATOM 776 C CA . SER A 1 95 ? 4.663 -8.235 20.160 1.00 49.88 95 SER A CA 1
ATOM 777 C C . SER A 1 95 ? 6.070 -8.145 20.790 1.00 49.88 95 SER A C 1
ATOM 779 O O . SER A 1 95 ? 7.052 -8.085 20.063 1.00 49.88 95 SER A O 1
ATOM 781 N N . ARG A 1 96 ? 6.243 -8.134 22.122 1.00 45.34 96 ARG A N 1
ATOM 782 C CA . ARG A 1 96 ? 7.562 -7.887 22.770 1.00 45.34 96 ARG A CA 1
ATOM 783 C C . ARG A 1 96 ? 8.685 -8.902 22.468 1.00 45.34 96 ARG A C 1
ATOM 785 O O . ARG A 1 96 ? 9.819 -8.672 22.876 1.00 45.34 96 ARG A O 1
ATOM 792 N N . ARG A 1 97 ? 8.410 -10.004 21.760 1.00 48.44 97 ARG A N 1
ATOM 793 C CA . ARG A 1 97 ? 9.443 -10.927 21.238 1.00 48.44 97 ARG A CA 1
ATOM 794 C C . ARG A 1 97 ? 9.799 -10.687 19.766 1.00 48.44 97 ARG A C 1
ATOM 796 O O . ARG A 1 97 ? 10.675 -11.363 19.239 1.00 48.44 97 ARG A O 1
ATOM 803 N N . ILE A 1 98 ? 9.127 -9.744 19.118 1.00 53.38 98 ILE A N 1
ATOM 804 C CA . ILE A 1 98 ? 9.154 -9.534 17.678 1.00 53.38 98 ILE A CA 1
ATOM 805 C C . ILE A 1 98 ? 9.957 -8.275 17.391 1.00 53.38 98 ILE A C 1
ATOM 807 O O . ILE A 1 98 ? 9.608 -7.184 17.841 1.00 53.38 98 ILE A O 1
ATOM 811 N N . LYS A 1 99 ? 11.058 -8.454 16.664 1.00 56.75 99 LYS A N 1
ATOM 812 C CA . LYS A 1 99 ? 11.999 -7.380 16.366 1.00 56.75 99 LYS A CA 1
ATOM 813 C C . LYS A 1 99 ? 11.998 -6.955 14.907 1.00 56.75 99 LYS A C 1
ATOM 815 O O . LYS A 1 99 ? 12.655 -5.971 14.682 1.00 56.75 99 LYS A O 1
ATOM 820 N N . SER A 1 100 ? 11.340 -7.629 13.951 1.00 68.12 100 SER A N 1
ATOM 821 C CA . SER A 1 100 ? 11.400 -7.286 12.511 1.00 68.12 100 SER A CA 1
ATOM 822 C C . SER A 1 100 ? 10.105 -7.624 11.775 1.00 68.12 100 SER A C 1
ATOM 824 O O . SER A 1 100 ? 9.650 -8.761 11.858 1.00 68.12 100 SER A O 1
ATOM 826 N N . PHE A 1 101 ? 9.561 -6.673 11.014 1.00 77.44 101 PHE A N 1
ATOM 827 C CA . PHE A 1 101 ? 8.435 -6.871 10.098 1.00 77.44 101 PHE A CA 1
ATOM 828 C C . PHE A 1 101 ? 8.806 -6.398 8.694 1.00 77.44 101 PHE A C 1
ATOM 830 O O . PHE A 1 101 ? 9.434 -5.347 8.540 1.00 77.44 101 PHE A O 1
ATOM 837 N N . VAL A 1 102 ? 8.343 -7.126 7.679 1.00 84.50 102 VAL A N 1
ATOM 838 C CA . VAL A 1 102 ? 8.287 -6.632 6.299 1.00 84.50 102 VAL A CA 1
ATOM 839 C C . VAL A 1 102 ? 6.919 -5.992 6.090 1.00 84.50 102 VAL A C 1
ATOM 841 O O . VAL A 1 102 ? 5.896 -6.619 6.355 1.00 84.50 102 VAL A O 1
ATOM 844 N N . LEU A 1 103 ? 6.894 -4.742 5.633 1.00 88.31 103 LEU A N 1
ATOM 845 C CA . LEU A 1 103 ? 5.655 -4.093 5.218 1.00 88.31 103 LEU A CA 1
ATOM 846 C C . LEU A 1 103 ? 5.270 -4.608 3.829 1.00 88.31 103 LEU A C 1
ATOM 848 O O . LEU A 1 103 ? 6.038 -4.439 2.885 1.00 88.31 103 LEU A O 1
ATOM 852 N N . ILE A 1 104 ? 4.093 -5.218 3.716 1.00 92.44 104 ILE A N 1
ATOM 853 C CA . ILE A 1 104 ? 3.548 -5.684 2.433 1.00 92.44 104 ILE A CA 1
ATOM 854 C C . ILE A 1 104 ? 2.815 -4.555 1.719 1.00 92.44 104 ILE A C 1
ATOM 856 O O . ILE A 1 104 ? 2.902 -4.435 0.501 1.00 92.44 104 ILE A O 1
ATOM 860 N N . GLY A 1 105 ? 2.129 -3.716 2.490 1.00 92.44 105 GLY A N 1
ATOM 861 C CA . GLY A 1 105 ? 1.463 -2.514 2.017 1.00 92.44 105 GLY A CA 1
ATOM 862 C C . GLY A 1 105 ? 0.530 -1.944 3.073 1.00 92.44 105 GLY A C 1
ATOM 863 O O . GLY A 1 105 ? 0.267 -2.570 4.108 1.00 92.44 105 GLY A O 1
ATOM 864 N N . SER A 1 106 ? 0.024 -0.757 2.788 1.00 92.06 106 SER A N 1
ATOM 865 C CA . SER A 1 106 ? -1.012 -0.082 3.554 1.00 92.06 106 SER A CA 1
ATOM 866 C C . SER A 1 106 ? -2.054 0.475 2.606 1.00 92.06 106 SER A C 1
ATOM 868 O O . SER A 1 106 ? -1.759 0.832 1.469 1.00 92.06 106 SER A O 1
ATOM 870 N N . VAL A 1 107 ? -3.300 0.474 3.063 1.00 93.06 107 VAL A N 1
ATOM 871 C CA . VAL A 1 107 ? -4.415 1.058 2.325 1.00 93.06 107 VAL A CA 1
ATOM 872 C C . VAL A 1 107 ? -5.507 1.427 3.316 1.00 93.06 107 VAL A C 1
ATOM 874 O O . VAL A 1 107 ? -5.811 0.672 4.244 1.00 93.06 107 VAL A O 1
ATOM 877 N N . ASN A 1 108 ? -6.081 2.617 3.152 1.00 91.62 108 ASN A N 1
ATOM 878 C CA . ASN A 1 108 ? -7.200 3.119 3.951 1.00 91.62 108 ASN A CA 1
ATOM 879 C C . ASN A 1 108 ? -6.976 3.030 5.472 1.00 91.62 108 ASN A C 1
ATOM 881 O O . ASN A 1 108 ? -7.909 2.727 6.210 1.00 91.62 108 ASN A O 1
ATOM 885 N N . GLY A 1 109 ? -5.743 3.239 5.952 1.00 90.88 109 GLY A N 1
ATOM 886 C CA . GLY A 1 109 ? -5.382 3.183 7.377 1.00 90.88 109 GLY A CA 1
ATOM 887 C C . GLY A 1 109 ? -5.177 1.779 7.965 1.00 90.88 109 GLY A C 1
ATOM 888 O O . GLY A 1 109 ? -4.944 1.657 9.170 1.00 90.88 109 GLY A O 1
ATOM 889 N N . LEU A 1 110 ? -5.258 0.721 7.152 1.00 94.06 110 LEU A N 1
ATOM 890 C CA . LEU A 1 110 ? -4.948 -0.653 7.551 1.00 94.06 110 LEU A CA 1
ATOM 891 C C . LEU A 1 110 ? -3.594 -1.087 6.973 1.00 94.06 110 LEU A C 1
ATOM 893 O O . LEU A 1 110 ? -3.275 -0.770 5.829 1.00 94.06 110 LEU A O 1
ATOM 897 N N . PHE A 1 111 ? -2.808 -1.822 7.759 1.00 93.31 111 PHE A N 1
ATOM 898 C CA . PHE A 1 111 ? -1.460 -2.268 7.395 1.00 93.31 111 PHE A CA 1
ATOM 899 C C . PHE A 1 111 ? -1.403 -3.782 7.278 1.00 93.31 111 PHE A C 1
ATOM 901 O O . PHE A 1 111 ? -1.880 -4.480 8.173 1.00 93.31 111 PHE A O 1
ATOM 908 N N . SER A 1 112 ? -0.749 -4.280 6.230 1.00 94.19 112 SER A N 1
ATOM 909 C CA . SER A 1 112 ? -0.386 -5.688 6.096 1.00 94.19 112 SER A CA 1
ATOM 910 C C . SER A 1 112 ? 1.111 -5.869 6.310 1.00 94.19 112 SER A C 1
ATOM 912 O O . SER A 1 112 ? 1.945 -5.273 5.625 1.00 94.19 112 SER A O 1
ATOM 914 N N . LEU A 1 113 ? 1.449 -6.691 7.295 1.00 90.75 113 LEU A N 1
ATOM 915 C CA . LEU A 1 113 ? 2.805 -6.971 7.737 1.00 90.75 113 LEU A CA 1
ATOM 916 C C . LEU A 1 113 ? 3.096 -8.461 7.567 1.00 90.75 113 LEU A C 1
ATOM 918 O O . LEU A 1 113 ? 2.217 -9.303 7.746 1.00 90.75 113 LEU A O 1
ATOM 922 N N . TYR A 1 114 ? 4.348 -8.795 7.281 1.00 87.50 114 TYR A N 1
ATOM 923 C CA . TYR A 1 114 ? 4.820 -10.171 7.228 1.00 87.50 114 TYR A CA 1
ATOM 924 C C . TYR A 1 114 ? 5.957 -10.395 8.221 1.00 87.50 114 TYR A C 1
ATOM 926 O O . TYR A 1 114 ? 6.925 -9.630 8.276 1.00 87.50 114 TYR A O 1
ATOM 934 N N . GLU A 1 115 ? 5.831 -11.458 9.012 1.00 82.19 115 GLU A N 1
ATOM 935 C CA . GLU A 1 115 ? 6.735 -11.774 10.113 1.00 82.19 115 GLU A CA 1
ATOM 936 C C . GLU A 1 115 ? 6.818 -13.283 10.342 1.00 82.19 115 GLU A C 1
ATOM 938 O O . GLU A 1 115 ? 5.799 -13.933 10.553 1.00 82.19 115 GLU A O 1
ATOM 943 N N . GLN A 1 116 ? 8.026 -13.857 10.330 1.00 78.06 116 GLN A N 1
ATOM 944 C CA . GLN A 1 116 ? 8.260 -15.275 10.661 1.00 78.06 116 GLN A CA 1
ATOM 945 C C . GLN A 1 116 ? 7.262 -16.251 9.992 1.00 78.06 116 GLN A C 1
ATOM 947 O O . GLN A 1 116 ? 6.726 -17.149 10.642 1.00 78.06 116 GLN A O 1
ATOM 952 N N . HIS A 1 117 ? 6.989 -16.074 8.694 1.00 81.81 117 HIS A N 1
ATOM 953 C CA . HIS A 1 117 ? 6.013 -16.875 7.933 1.00 81.81 117 HIS A CA 1
ATOM 954 C C . HIS A 1 117 ? 4.539 -16.677 8.311 1.00 81.81 117 HIS A C 1
ATOM 956 O O . HIS A 1 117 ? 3.705 -17.549 8.055 1.00 81.81 117 HIS A O 1
ATOM 962 N N . ARG A 1 118 ? 4.202 -15.535 8.910 1.00 88.06 118 ARG A N 1
ATOM 963 C CA . ARG A 1 118 ? 2.838 -15.136 9.255 1.00 88.06 118 ARG A CA 1
ATOM 964 C C . ARG A 1 118 ? 2.519 -13.790 8.629 1.00 88.06 118 ARG A C 1
ATOM 966 O O . ARG A 1 118 ? 3.349 -12.884 8.649 1.00 88.06 118 ARG A O 1
ATOM 973 N N . TYR A 1 119 ? 1.304 -13.670 8.115 1.00 92.00 119 TYR A N 1
ATOM 974 C CA . TYR A 1 119 ? 0.743 -12.394 7.694 1.00 92.00 119 TYR A CA 1
ATOM 975 C C . TYR A 1 119 ? -0.074 -11.815 8.840 1.00 92.00 119 TYR A C 1
ATOM 977 O O . TYR A 1 119 ? -0.803 -12.544 9.511 1.00 92.00 119 TYR A O 1
ATOM 985 N N . ILE A 1 120 ? 0.072 -10.520 9.083 1.00 91.94 120 ILE A N 1
ATOM 986 C CA . ILE A 1 120 ? -0.566 -9.810 10.185 1.00 91.94 120 ILE A CA 1
ATOM 987 C C . ILE A 1 120 ? -1.229 -8.567 9.611 1.00 91.94 120 ILE A C 1
ATOM 989 O O . ILE A 1 120 ? -0.568 -7.761 8.960 1.00 91.94 120 ILE A O 1
ATOM 993 N N . LEU A 1 121 ? -2.517 -8.390 9.894 1.00 94.19 121 LEU A N 1
ATOM 994 C CA . LEU A 1 121 ? -3.194 -7.121 9.663 1.00 94.19 121 LEU A CA 1
ATOM 995 C C . LEU A 1 121 ? -3.168 -6.298 10.940 1.00 94.19 121 LEU A C 1
ATOM 997 O O . LEU A 1 121 ? -3.471 -6.808 12.020 1.00 94.19 121 LEU A O 1
ATOM 1001 N N . TRP A 1 122 ? -2.819 -5.025 10.816 1.00 92.25 122 TRP A N 1
ATOM 1002 C CA . TRP A 1 122 ? -2.705 -4.102 11.932 1.00 92.25 122 TRP A CA 1
ATOM 1003 C C . TRP A 1 122 ? -3.496 -2.827 11.664 1.00 92.25 122 TRP A C 1
ATOM 1005 O O . TRP A 1 122 ? -3.266 -2.139 10.671 1.00 92.25 122 TRP A O 1
ATOM 1015 N N . ASN A 1 123 ? -4.412 -2.508 12.583 1.00 92.62 123 ASN A N 1
ATOM 1016 C CA . ASN A 1 123 ? -5.109 -1.231 12.632 1.00 92.62 123 ASN A CA 1
ATOM 1017 C C . ASN A 1 123 ? -4.563 -0.391 13.804 1.00 92.62 123 ASN A C 1
ATOM 1019 O O . ASN A 1 123 ? -4.852 -0.703 14.972 1.00 92.62 123 ASN A O 1
ATOM 1023 N N . PRO A 1 124 ? -3.811 0.689 13.523 1.00 88.69 124 PRO A N 1
ATOM 1024 C CA . PRO A 1 124 ? -3.277 1.564 14.560 1.00 88.69 124 PRO A CA 1
ATOM 1025 C C . PRO A 1 124 ? -4.365 2.331 15.328 1.00 88.69 124 PRO A C 1
ATOM 1027 O O . PRO A 1 124 ? -4.244 2.499 16.543 1.00 88.69 124 PRO A O 1
ATOM 1030 N N . SER A 1 125 ? -5.459 2.721 14.661 1.00 89.38 125 SER A N 1
ATOM 1031 C CA . SER A 1 125 ? -6.549 3.543 15.224 1.00 89.38 125 SER A CA 1
ATOM 1032 C C . SER A 1 125 ? -7.225 2.885 16.423 1.00 89.38 125 SER A C 1
ATOM 1034 O O . SER A 1 125 ? -7.570 3.540 17.406 1.00 89.38 125 SER A O 1
ATOM 1036 N N . ILE A 1 126 ? -7.395 1.564 16.350 1.00 90.06 126 ILE A N 1
ATOM 1037 C CA . ILE A 1 126 ? -8.022 0.753 17.402 1.00 90.06 126 ILE A CA 1
ATOM 1038 C C . ILE A 1 126 ? -7.000 -0.105 18.163 1.00 90.06 126 ILE A C 1
ATOM 1040 O O . ILE A 1 126 ? -7.381 -0.907 19.015 1.00 90.06 126 ILE A O 1
ATOM 1044 N N . ARG A 1 127 ? -5.701 0.061 17.861 1.00 87.19 127 ARG A N 1
ATOM 1045 C CA . ARG A 1 127 ? -4.565 -0.669 18.454 1.00 87.19 127 ARG A CA 1
ATOM 1046 C C . ARG A 1 127 ? -4.741 -2.191 18.422 1.00 87.19 127 ARG A C 1
ATOM 1048 O O . ARG A 1 127 ? -4.479 -2.876 19.414 1.00 87.19 127 ARG A O 1
ATOM 1055 N N . LYS A 1 128 ? -5.188 -2.722 17.283 1.00 87.81 128 LYS A N 1
ATOM 1056 C CA . LYS A 1 128 ? -5.522 -4.142 17.115 1.00 87.81 128 LYS A CA 1
ATOM 1057 C C . LYS A 1 128 ? -4.713 -4.775 15.995 1.00 87.81 128 LYS A C 1
ATOM 1059 O O . LYS A 1 128 ? -4.550 -4.172 14.938 1.00 87.81 128 LYS A O 1
ATOM 1064 N N . CYS A 1 129 ? -4.258 -6.002 16.232 1.00 88.62 129 CYS A N 1
ATOM 1065 C CA . CYS A 1 129 ? -3.667 -6.863 15.214 1.00 88.62 129 CYS A CA 1
ATOM 1066 C C . CYS A 1 129 ? -4.449 -8.170 15.119 1.00 88.62 129 CYS A C 1
ATOM 1068 O O . CYS A 1 129 ? -4.949 -8.654 16.139 1.00 88.62 129 CYS A O 1
ATOM 1070 N N . ILE A 1 130 ? -4.483 -8.753 13.925 1.00 90.25 130 ILE A N 1
ATOM 1071 C CA . ILE A 1 130 ? -4.895 -10.140 13.707 1.00 90.25 130 ILE A CA 1
ATOM 1072 C C . ILE A 1 130 ? -3.853 -10.858 12.847 1.00 90.25 130 ILE A C 1
ATOM 1074 O O . ILE A 1 130 ? -3.377 -10.308 11.857 1.00 90.25 130 ILE A O 1
ATOM 1078 N N . THR A 1 131 ? -3.494 -12.083 13.218 1.00 91.44 131 THR A N 1
ATOM 1079 C CA . THR A 1 131 ? -2.702 -12.988 12.383 1.00 91.44 131 THR A CA 1
ATOM 1080 C C . THR A 1 131 ? -3.629 -13.725 11.425 1.00 91.44 131 THR A C 1
ATOM 1082 O O . THR A 1 131 ? -4.621 -14.325 11.840 1.00 91.44 131 THR A O 1
ATOM 1085 N N . LEU A 1 132 ? -3.287 -13.703 10.143 1.00 93.50 132 LEU A N 1
ATOM 1086 C CA . LEU A 1 132 ? -4.024 -14.403 9.101 1.00 93.50 132 LEU A CA 1
ATOM 1087 C C . LEU A 1 132 ? -3.738 -15.914 9.145 1.00 93.50 132 LEU A C 1
ATOM 1089 O O . LEU A 1 132 ? -2.658 -16.329 9.590 1.00 93.50 132 LEU A O 1
ATOM 1093 N N . PRO A 1 133 ? -4.665 -16.758 8.655 1.00 93.94 133 PRO A N 1
ATOM 1094 C CA . PRO A 1 133 ? -4.387 -18.174 8.445 1.00 93.94 133 PRO A CA 1
ATOM 1095 C C . PRO A 1 133 ? -3.179 -18.374 7.522 1.00 93.94 133 PRO A C 1
ATOM 1097 O O . PRO A 1 133 ? -2.750 -17.471 6.799 1.00 93.94 133 PRO A O 1
ATOM 1100 N N . ARG A 1 134 ? -2.615 -19.585 7.542 1.00 92.81 134 ARG A N 1
ATOM 1101 C CA . ARG A 1 134 ? -1.525 -19.925 6.624 1.00 92.81 134 ARG A CA 1
ATOM 1102 C C . ARG A 1 134 ? -2.039 -19.925 5.179 1.00 92.81 134 ARG A C 1
ATOM 1104 O O . ARG A 1 134 ? -3.148 -20.412 4.964 1.00 92.81 134 ARG A O 1
ATOM 1111 N N . PRO A 1 135 ? -1.232 -19.450 4.218 1.00 94.38 135 PRO A N 1
ATOM 1112 C CA . PRO A 1 135 ? -1.579 -19.554 2.809 1.00 94.38 135 PRO A CA 1
ATOM 1113 C C . PRO A 1 135 ? -1.743 -21.008 2.352 1.00 94.38 135 PRO A C 1
ATOM 1115 O O . PRO A 1 135 ? -1.142 -21.919 2.936 1.00 94.38 135 PRO A O 1
ATOM 1118 N N . CYS A 1 136 ? -2.516 -21.213 1.287 1.00 93.69 136 CYS A N 1
ATOM 1119 C CA . CYS A 1 136 ? -2.728 -22.511 0.652 1.00 93.69 136 CYS A CA 1
ATOM 1120 C C . CYS A 1 136 ? -1.438 -23.014 -0.008 1.00 93.69 136 CYS A C 1
ATOM 1122 O O . CYS A 1 136 ? -1.111 -24.202 0.069 1.00 93.69 136 CYS A O 1
ATOM 1124 N N . ILE A 1 137 ? -0.672 -22.110 -0.629 1.00 91.38 137 ILE A N 1
ATOM 1125 C CA . ILE A 1 137 ? 0.539 -22.469 -1.371 1.00 91.38 137 ILE A CA 1
ATOM 1126 C C . ILE A 1 137 ? 1.748 -22.507 -0.430 1.00 91.38 137 ILE A C 1
ATOM 1128 O O . ILE A 1 137 ? 2.391 -21.499 -0.133 1.00 91.38 137 ILE A O 1
ATOM 1132 N N . THR A 1 138 ? 2.104 -23.696 0.048 1.00 89.31 138 THR A N 1
ATOM 1133 C CA . THR A 1 138 ? 3.280 -23.914 0.908 1.00 89.31 138 THR A CA 1
ATOM 1134 C C . THR A 1 138 ? 4.308 -24.832 0.260 1.00 89.31 138 THR A C 1
ATOM 1136 O O . THR A 1 138 ? 3.959 -25.649 -0.596 1.00 89.31 138 THR A O 1
ATOM 1139 N N . SER A 1 139 ? 5.552 -24.792 0.755 1.00 85.69 139 SER A N 1
ATOM 1140 C CA . SER A 1 139 ? 6.611 -25.679 0.261 1.00 85.69 139 SER A CA 1
ATOM 1141 C C . SER A 1 139 ? 6.286 -27.169 0.408 1.00 85.69 139 SER A C 1
ATOM 1143 O O . SER A 1 139 ? 6.771 -27.989 -0.362 1.00 85.69 139 SER A O 1
ATOM 1145 N N . LYS A 1 140 ? 5.440 -27.526 1.385 1.00 85.56 140 LYS A N 1
ATOM 1146 C CA . LYS A 1 140 ? 4.988 -28.908 1.610 1.00 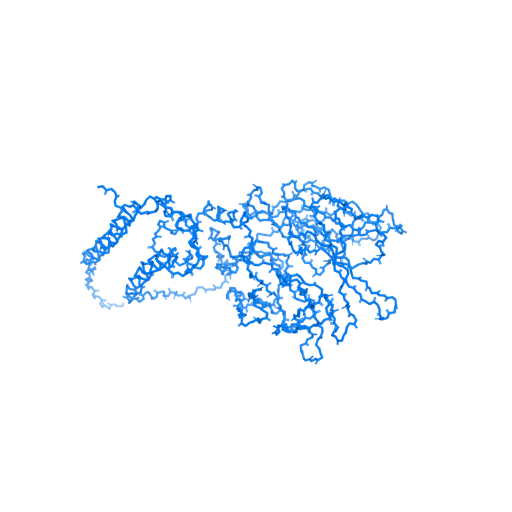85.56 140 LYS A CA 1
ATOM 1147 C C . LYS A 1 140 ? 3.960 -29.366 0.579 1.00 85.56 140 LYS A C 1
ATOM 1149 O O . LYS A 1 140 ? 3.935 -30.530 0.218 1.00 85.56 140 LYS A O 1
ATOM 1154 N N . THR A 1 141 ? 3.100 -28.451 0.151 1.00 87.31 141 THR A N 1
ATOM 1155 C CA . THR A 1 141 ? 1.967 -28.732 -0.744 1.00 87.31 141 THR A CA 1
ATOM 1156 C C . THR A 1 141 ? 2.320 -28.593 -2.224 1.00 87.31 141 THR A C 1
ATOM 1158 O O . THR A 1 141 ? 1.775 -29.321 -3.038 1.00 87.31 141 THR A O 1
ATOM 1161 N N . HIS A 1 142 ? 3.223 -27.668 -2.571 1.00 87.81 142 HIS A N 1
ATOM 1162 C CA . HIS A 1 142 ? 3.478 -27.257 -3.958 1.00 87.81 142 HIS A CA 1
ATOM 1163 C C . HIS A 1 142 ? 4.971 -27.327 -4.340 1.00 87.81 142 HIS A C 1
ATOM 1165 O O . HIS A 1 142 ? 5.370 -26.843 -5.397 1.00 87.81 142 HIS A O 1
ATOM 1171 N N . GLY A 1 143 ? 5.805 -27.943 -3.493 1.00 85.81 143 GLY A N 1
ATOM 1172 C CA . GLY A 1 143 ? 7.253 -28.028 -3.693 1.00 85.81 143 GLY A CA 1
ATOM 1173 C C . GLY A 1 143 ? 7.990 -26.727 -3.360 1.00 85.81 143 GLY A C 1
ATOM 1174 O O . GLY A 1 143 ? 7.404 -25.772 -2.860 1.00 85.81 143 GLY A O 1
ATOM 1175 N N . SER A 1 144 ? 9.304 -26.693 -3.598 1.00 87.56 144 SER A N 1
ATOM 1176 C CA . SER A 1 144 ? 10.141 -25.539 -3.242 1.00 87.56 144 SER A CA 1
ATOM 1177 C C . SER A 1 144 ? 9.656 -24.252 -3.923 1.00 87.56 144 SER A C 1
ATOM 1179 O O . SER A 1 144 ? 9.502 -24.205 -5.142 1.00 87.56 144 SER A O 1
ATOM 1181 N N . ILE A 1 145 ? 9.437 -23.201 -3.131 1.00 88.00 145 ILE A N 1
ATOM 1182 C CA . ILE A 1 145 ? 9.053 -21.864 -3.597 1.00 88.00 145 ILE A CA 1
ATOM 1183 C C . ILE A 1 145 ? 10.310 -21.001 -3.542 1.00 88.00 145 ILE A C 1
ATOM 1185 O O . ILE A 1 145 ? 10.874 -20.825 -2.463 1.00 88.00 145 ILE A O 1
ATOM 1189 N N . GLY A 1 146 ? 10.746 -20.479 -4.688 1.00 85.88 146 GLY A N 1
ATOM 1190 C CA . GLY A 1 146 ? 11.952 -19.659 -4.781 1.00 85.88 146 GLY A CA 1
ATOM 1191 C C . GLY A 1 146 ? 11.754 -18.293 -4.130 1.00 85.88 146 GLY A C 1
ATOM 1192 O O . GLY A 1 146 ? 12.518 -17.897 -3.255 1.00 85.88 146 GLY A O 1
ATOM 1193 N N . PHE A 1 147 ? 10.694 -17.583 -4.520 1.00 88.12 147 PHE A N 1
ATOM 1194 C CA . PHE A 1 147 ? 10.334 -16.289 -3.939 1.00 88.12 147 PHE A CA 1
ATOM 1195 C C . PHE A 1 147 ? 8.832 -16.010 -4.065 1.00 88.12 147 PHE A C 1
ATOM 1197 O O . PHE A 1 147 ? 8.091 -16.729 -4.739 1.00 88.12 147 PHE A O 1
ATOM 1204 N N . CYS A 1 148 ? 8.355 -14.967 -3.385 1.00 90.88 148 CYS A N 1
ATOM 1205 C CA . CYS A 1 148 ? 6.973 -14.507 -3.496 1.00 90.88 148 CYS A CA 1
ATOM 1206 C C . CYS A 1 148 ? 6.928 -12.994 -3.686 1.00 90.88 148 CYS A C 1
ATOM 1208 O O . CYS A 1 148 ? 7.553 -12.267 -2.914 1.00 90.88 148 CYS A O 1
ATOM 1210 N N . ARG A 1 149 ? 6.125 -12.529 -4.644 1.00 93.31 149 ARG A N 1
ATOM 1211 C CA . ARG A 1 149 ? 5.686 -11.133 -4.709 1.00 93.31 149 ARG A CA 1
ATOM 1212 C C . ARG A 1 149 ? 4.342 -11.012 -4.000 1.00 93.31 149 ARG A C 1
ATOM 1214 O O . ARG A 1 149 ? 3.496 -11.894 -4.120 1.00 93.31 149 ARG A O 1
ATOM 1221 N N . GLN A 1 150 ? 4.178 -9.966 -3.202 1.00 94.75 150 GLN A N 1
ATOM 1222 C CA . GLN A 1 150 ? 3.013 -9.789 -2.341 1.00 94.75 150 GLN A CA 1
ATOM 1223 C C . GLN A 1 150 ? 2.496 -8.365 -2.489 1.00 94.75 150 GLN A C 1
ATOM 1225 O O . GLN A 1 150 ? 3.288 -7.438 -2.660 1.00 94.75 150 GLN A O 1
ATOM 1230 N N . ALA A 1 151 ? 1.183 -8.203 -2.412 1.00 96.75 151 ALA A N 1
ATOM 1231 C CA . ALA A 1 151 ? 0.537 -6.905 -2.428 1.00 96.75 151 ALA A CA 1
ATOM 1232 C C . ALA A 1 151 ? -0.660 -6.898 -1.489 1.00 96.75 151 ALA A C 1
ATOM 1234 O O . ALA A 1 151 ? -1.316 -7.918 -1.282 1.00 96.75 151 ALA A O 1
ATOM 1235 N N . PHE A 1 152 ? -0.933 -5.731 -0.924 1.00 97.75 152 PHE A N 1
ATOM 1236 C CA . PHE A 1 152 ? -2.088 -5.499 -0.079 1.00 97.75 152 PHE A CA 1
ATOM 1237 C C . PHE A 1 152 ? -2.902 -4.362 -0.671 1.00 97.75 152 PHE A C 1
ATOM 1239 O O . PHE A 1 152 ? -2.335 -3.334 -1.036 1.00 97.75 152 PHE A O 1
ATOM 1246 N N . GLY A 1 153 ? -4.210 -4.559 -0.772 1.00 97.62 153 GLY A N 1
ATOM 1247 C CA . GLY A 1 153 ? -5.101 -3.574 -1.356 1.00 97.62 153 GLY A CA 1
ATOM 1248 C C . GLY A 1 153 ? -6.530 -3.715 -0.857 1.00 97.62 153 GLY A C 1
ATOM 1249 O O . GLY A 1 153 ? -6.846 -4.566 -0.023 1.00 97.62 153 GLY A O 1
ATOM 1250 N N . PHE A 1 154 ? -7.384 -2.826 -1.344 1.00 96.81 154 PHE A N 1
ATOM 1251 C CA . PHE A 1 154 ? -8.782 -2.739 -0.952 1.00 96.81 154 PHE A CA 1
ATOM 1252 C C . PHE A 1 154 ? -9.658 -2.784 -2.196 1.00 96.81 154 PHE A C 1
ATOM 1254 O O . PHE A 1 154 ? -9.471 -1.968 -3.096 1.00 96.81 154 PHE A O 1
ATOM 1261 N N . ASP A 1 155 ? -10.598 -3.721 -2.223 1.00 96.44 155 ASP A N 1
ATOM 1262 C CA . ASP A 1 155 ? -11.660 -3.798 -3.215 1.00 96.44 155 ASP A CA 1
ATOM 1263 C C . ASP A 1 155 ? -12.847 -2.941 -2.730 1.00 96.44 155 ASP A C 1
ATOM 1265 O O . ASP A 1 155 ? -13.557 -3.334 -1.795 1.00 96.44 155 ASP A O 1
ATOM 1269 N N . PRO A 1 156 ? -13.092 -1.765 -3.339 1.00 93.06 156 PRO A N 1
ATOM 1270 C CA . PRO A 1 156 ? -14.173 -0.879 -2.929 1.00 93.06 156 PRO A CA 1
ATOM 1271 C C . PRO A 1 156 ? -15.566 -1.409 -3.283 1.00 93.06 156 PRO A C 1
ATOM 1273 O O . PRO A 1 156 ? -16.546 -0.923 -2.723 1.00 93.06 156 PRO A O 1
ATOM 1276 N N . ARG A 1 157 ? -15.682 -2.377 -4.200 1.00 92.56 157 ARG A N 1
ATOM 1277 C CA . ARG A 1 157 ? -16.973 -2.900 -4.673 1.00 92.56 157 ARG A CA 1
ATOM 1278 C C . ARG A 1 157 ? -17.529 -3.934 -3.708 1.00 92.56 157 ARG A C 1
ATOM 1280 O O . ARG A 1 157 ? -18.721 -3.908 -3.417 1.00 92.56 157 ARG A O 1
ATOM 1287 N N . THR A 1 158 ? -16.668 -4.793 -3.171 1.00 93.50 158 THR A N 1
ATOM 1288 C CA . THR A 1 158 ? -17.041 -5.752 -2.117 1.00 93.50 158 THR A CA 1
ATOM 1289 C C . THR A 1 158 ? -16.751 -5.236 -0.704 1.00 93.50 158 THR A C 1
ATOM 1291 O O . THR A 1 158 ? -17.096 -5.899 0.275 1.00 93.50 158 THR A O 1
ATOM 1294 N N . ASN A 1 159 ? -16.159 -4.038 -0.590 1.00 93.56 159 ASN A N 1
ATOM 1295 C CA . ASN A 1 159 ? -15.694 -3.441 0.661 1.00 93.56 159 ASN A CA 1
ATOM 1296 C C . ASN A 1 159 ? -14.838 -4.446 1.453 1.00 93.56 159 ASN A C 1
ATOM 1298 O O . ASN A 1 159 ? -15.115 -4.775 2.611 1.00 93.56 159 ASN A O 1
ATOM 1302 N N . ASP A 1 160 ? -13.820 -4.977 0.778 1.00 96.19 160 ASP A N 1
ATOM 1303 C CA . ASP A 1 160 ? -12.962 -6.039 1.287 1.00 96.19 160 ASP A CA 1
ATOM 1304 C C . ASP A 1 160 ? -11.488 -5.656 1.190 1.00 96.19 160 ASP A C 1
ATOM 1306 O O . ASP A 1 160 ? -11.023 -5.079 0.208 1.00 96.19 160 ASP A O 1
ATOM 1310 N N . TYR A 1 161 ? -10.730 -6.013 2.220 1.00 97.62 161 TYR A N 1
ATOM 1311 C CA . TYR A 1 161 ? -9.280 -5.904 2.184 1.00 97.62 161 TYR A CA 1
ATOM 1312 C C . TYR A 1 161 ? -8.711 -7.227 1.706 1.00 97.62 161 TYR A C 1
ATOM 1314 O O . TYR A 1 161 ? -8.943 -8.270 2.323 1.00 97.62 161 TYR A O 1
ATOM 1322 N N . LYS A 1 162 ? -7.916 -7.170 0.640 1.00 98.31 162 LYS A N 1
ATOM 1323 C CA . LYS A 1 162 ? -7.356 -8.354 0.001 1.00 98.31 162 LYS A CA 1
ATOM 1324 C C . LYS A 1 162 ? -5.835 -8.344 0.037 1.00 98.31 162 LYS A C 1
ATOM 1326 O O . LYS A 1 162 ? -5.188 -7.303 -0.106 1.00 98.31 162 LYS A O 1
ATOM 1331 N N . LEU A 1 163 ? -5.253 -9.523 0.236 1.00 98.25 163 LEU A N 1
ATOM 1332 C CA . LEU A 1 163 ? -3.810 -9.741 0.145 1.00 98.25 163 LEU A CA 1
ATOM 1333 C C . LEU A 1 163 ? -3.534 -10.706 -1.002 1.00 98.25 163 LEU A C 1
ATOM 1335 O O . LEU A 1 163 ? -3.952 -11.859 -0.956 1.00 98.25 163 LEU A O 1
ATOM 1339 N N . VAL A 1 164 ? -2.814 -10.232 -2.011 1.00 98.00 164 VAL A N 1
ATOM 1340 C CA . VAL A 1 164 ? -2.435 -11.013 -3.189 1.00 98.00 164 VAL A CA 1
ATOM 1341 C C . VAL A 1 164 ? -1.035 -11.565 -2.982 1.00 98.00 164 VAL A C 1
ATOM 1343 O O . VAL A 1 164 ? -0.105 -10.821 -2.655 1.00 98.00 164 VAL A O 1
ATOM 1346 N N . ARG A 1 165 ? -0.862 -12.867 -3.199 1.00 96.31 165 ARG A N 1
ATOM 1347 C CA . ARG A 1 165 ? 0.435 -13.537 -3.145 1.00 96.31 165 ARG A CA 1
ATOM 1348 C C . ARG A 1 165 ? 0.695 -14.280 -4.450 1.00 96.31 165 ARG A C 1
ATOM 1350 O O . ARG A 1 165 ? -0.021 -15.207 -4.805 1.00 96.31 165 ARG A O 1
ATOM 1357 N N . ILE A 1 166 ? 1.778 -13.894 -5.117 1.00 95.69 166 ILE A N 1
ATOM 1358 C CA . ILE A 1 166 ? 2.287 -14.505 -6.345 1.00 95.69 166 ILE A CA 1
ATOM 1359 C C . ILE A 1 166 ? 3.522 -15.322 -5.961 1.00 95.69 166 ILE A C 1
ATOM 1361 O O . ILE A 1 166 ? 4.578 -14.765 -5.646 1.00 95.69 166 ILE A O 1
ATOM 1365 N N . ALA A 1 167 ? 3.379 -16.643 -5.917 1.00 93.88 167 ALA A N 1
ATOM 1366 C CA . ALA A 1 167 ? 4.420 -17.581 -5.522 1.00 93.88 167 ALA A CA 1
ATOM 1367 C C . ALA A 1 167 ? 5.142 -18.136 -6.755 1.00 93.88 167 ALA A C 1
ATOM 1369 O O . ALA A 1 167 ? 4.534 -18.794 -7.595 1.00 93.88 167 ALA A O 1
ATOM 1370 N N . PHE A 1 168 ? 6.451 -17.904 -6.836 1.00 91.44 168 PHE A N 1
ATOM 1371 C CA . PHE A 1 168 ? 7.299 -18.384 -7.922 1.00 91.44 168 PHE A CA 1
ATOM 1372 C C . PHE A 1 168 ? 7.966 -19.699 -7.503 1.00 91.44 168 PHE A C 1
ATOM 1374 O O . PHE A 1 168 ? 8.761 -19.694 -6.553 1.00 91.44 168 PHE A O 1
ATOM 1381 N N . PRO A 1 169 ? 7.657 -20.831 -8.162 1.00 88.81 169 PRO A N 1
ATOM 1382 C CA . PRO A 1 169 ? 8.317 -22.100 -7.880 1.00 88.81 169 PRO A CA 1
ATOM 1383 C C . PRO A 1 169 ? 9.831 -22.000 -8.096 1.00 88.81 169 PRO A C 1
ATOM 1385 O O . PRO A 1 169 ? 10.301 -21.340 -9.023 1.00 88.81 169 PRO A O 1
ATOM 1388 N N . SER A 1 170 ? 10.610 -22.654 -7.235 1.00 84.00 170 SER A N 1
ATOM 1389 C CA . SER A 1 170 ? 12.059 -22.742 -7.416 1.00 84.00 170 SER A CA 1
ATOM 1390 C C . SER A 1 170 ? 12.365 -23.596 -8.639 1.00 84.00 170 SER A C 1
ATOM 1392 O O . SER A 1 170 ? 11.808 -24.684 -8.791 1.00 84.00 170 SER A O 1
ATOM 1394 N N . ARG A 1 171 ? 13.313 -23.153 -9.467 1.00 71.75 171 ARG A N 1
ATOM 1395 C CA . ARG A 1 171 ? 13.940 -24.042 -10.449 1.00 71.75 171 ARG A CA 1
ATOM 1396 C C . ARG A 1 171 ? 14.880 -24.971 -9.686 1.00 71.75 171 ARG A C 1
ATOM 1398 O O . ARG A 1 171 ? 15.721 -24.486 -8.932 1.00 71.75 171 ARG A O 1
ATOM 1405 N N . ILE A 1 172 ? 14.683 -26.281 -9.806 1.00 67.00 172 ILE A N 1
ATOM 1406 C CA . ILE A 1 172 ? 15.580 -27.275 -9.195 1.00 67.00 172 ILE A CA 1
ATOM 1407 C C . ILE A 1 172 ? 16.752 -27.541 -10.148 1.00 67.00 172 ILE A C 1
ATOM 1409 O O . ILE A 1 172 ? 17.893 -27.594 -9.703 1.00 67.00 172 ILE A O 1
ATOM 1413 N N . ASN A 1 173 ? 16.481 -27.591 -11.457 1.00 65.62 173 ASN A N 1
ATOM 1414 C CA . ASN A 1 173 ? 17.471 -27.772 -12.517 1.00 65.62 173 ASN A CA 1
ATOM 1415 C C . ASN A 1 173 ? 17.377 -26.647 -13.558 1.00 65.62 173 ASN A C 1
ATOM 1417 O O . ASN A 1 173 ? 16.284 -26.217 -13.918 1.00 65.62 173 ASN A O 1
ATOM 1421 N N . MET A 1 174 ? 18.521 -26.197 -14.085 1.00 61.78 174 MET A N 1
ATOM 1422 C CA . MET A 1 174 ? 18.588 -25.160 -15.134 1.00 61.78 174 MET A CA 1
ATOM 1423 C C . MET A 1 174 ? 17.988 -25.614 -16.479 1.00 61.78 174 MET A C 1
ATOM 1425 O O . MET A 1 174 ? 17.690 -24.771 -17.319 1.00 61.78 174 MET A O 1
ATOM 1429 N N . SER A 1 175 ? 17.816 -26.926 -16.679 1.00 64.50 175 SER A N 1
ATOM 1430 C CA . SER A 1 175 ? 17.241 -27.538 -17.883 1.00 64.50 175 SER A CA 1
ATOM 1431 C C . SER A 1 175 ? 15.722 -27.733 -17.827 1.00 64.50 175 SER A C 1
ATOM 1433 O O . SER A 1 175 ? 15.134 -28.112 -18.834 1.00 64.50 175 SER A O 1
ATOM 1435 N N . GLU A 1 176 ? 15.082 -27.534 -16.670 1.00 66.75 176 GLU A N 1
ATOM 1436 C CA . GLU A 1 176 ? 13.625 -27.635 -16.547 1.00 66.75 176 GLU A CA 1
ATOM 1437 C C . GLU A 1 176 ? 12.953 -26.341 -17.011 1.00 66.75 176 GLU A C 1
ATOM 1439 O O . GLU A 1 176 ? 13.382 -25.236 -16.660 1.00 66.75 176 GLU A O 1
ATOM 1444 N N . GLU A 1 177 ? 11.859 -26.481 -17.762 1.00 68.62 177 GLU A N 1
ATOM 1445 C CA . GLU A 1 177 ? 10.999 -25.349 -18.088 1.00 68.62 177 GLU A CA 1
ATOM 1446 C C . GLU A 1 177 ? 10.498 -24.678 -16.805 1.00 68.62 177 GLU A C 1
ATOM 1448 O O . GLU A 1 177 ? 10.104 -25.323 -15.826 1.00 68.62 177 GLU A O 1
ATO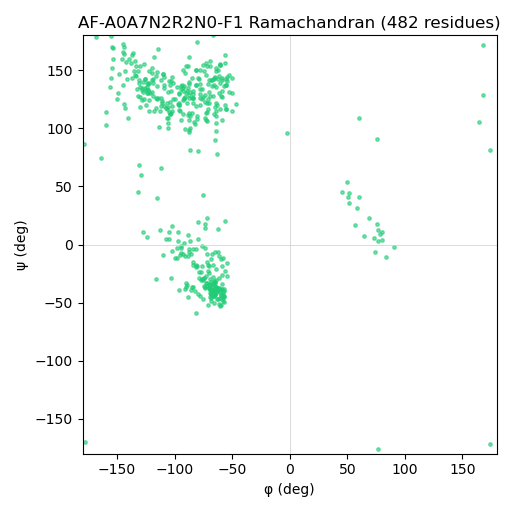M 1453 N N . ALA A 1 178 ? 10.535 -23.346 -16.798 1.00 72.75 178 ALA A N 1
ATOM 1454 C CA . ALA A 1 178 ? 10.105 -22.569 -15.652 1.00 72.75 178 ALA A CA 1
ATOM 1455 C C . ALA A 1 178 ? 8.607 -22.783 -15.418 1.00 72.75 178 ALA A C 1
ATOM 1457 O O . ALA A 1 178 ? 7.782 -22.383 -16.237 1.00 72.75 178 ALA A O 1
ATOM 1458 N N . LYS A 1 179 ? 8.254 -23.384 -14.280 1.00 83.00 179 LYS A N 1
ATOM 1459 C CA . LYS A 1 179 ? 6.850 -23.525 -13.887 1.00 83.00 179 LYS A CA 1
ATOM 1460 C C . LYS A 1 179 ? 6.212 -22.140 -13.735 1.00 83.00 179 LYS A C 1
ATOM 1462 O O . LYS A 1 179 ? 6.852 -21.250 -13.162 1.00 83.00 179 LYS A O 1
ATOM 1467 N N . PRO A 1 180 ? 4.965 -21.956 -14.203 1.00 87.62 180 PRO A N 1
ATOM 1468 C CA . PRO A 1 180 ? 4.279 -20.687 -14.049 1.00 87.62 180 PRO A CA 1
ATOM 1469 C C . PRO A 1 180 ? 4.085 -20.359 -12.559 1.00 87.62 180 PRO A C 1
ATOM 1471 O O . PRO A 1 180 ? 3.968 -21.272 -11.730 1.00 87.62 180 PRO A O 1
ATOM 1474 N N . PRO A 1 181 ? 4.048 -19.068 -12.196 1.00 92.31 181 PRO A N 1
ATOM 1475 C CA . PRO A 1 181 ? 3.739 -18.650 -10.837 1.00 92.31 181 PRO A CA 1
ATOM 1476 C C . PRO A 1 181 ? 2.337 -19.093 -10.421 1.00 92.31 181 PRO A C 1
ATOM 1478 O O . PRO A 1 181 ? 1.405 -19.082 -11.223 1.00 92.31 181 PRO A O 1
ATOM 1481 N N . LEU A 1 182 ? 2.189 -19.440 -9.147 1.00 94.38 182 LEU A N 1
ATOM 1482 C CA . LEU A 1 182 ? 0.903 -19.751 -8.534 1.00 94.38 182 LEU A CA 1
ATOM 1483 C C . LEU A 1 182 ? 0.393 -18.520 -7.786 1.00 94.38 182 LEU A C 1
ATOM 1485 O O . LEU A 1 182 ? 1.155 -17.882 -7.056 1.00 94.38 182 LEU A O 1
ATOM 1489 N N . ILE A 1 183 ? -0.887 -18.194 -7.945 1.00 96.75 183 ILE A N 1
ATOM 1490 C CA . ILE A 1 183 ? -1.480 -16.977 -7.387 1.00 96.75 183 ILE A CA 1
ATOM 1491 C C . ILE A 1 183 ? -2.584 -17.348 -6.407 1.00 96.75 183 ILE A C 1
ATOM 1493 O O . ILE A 1 183 ? -3.495 -18.107 -6.736 1.00 96.75 183 ILE A O 1
ATOM 1497 N N . GLU A 1 184 ? -2.513 -16.796 -5.202 1.00 97.19 184 GLU A N 1
ATOM 1498 C CA . GLU A 1 184 ? -3.556 -16.919 -4.188 1.00 97.19 184 GLU A CA 1
ATOM 1499 C C . GLU A 1 184 ? -3.899 -15.559 -3.581 1.00 97.19 184 GLU A C 1
ATOM 1501 O O . GLU A 1 184 ? -3.050 -14.669 -3.472 1.00 97.19 184 GLU A O 1
ATOM 1506 N N . VAL A 1 185 ? -5.156 -15.418 -3.175 1.00 98.38 185 VAL A N 1
ATOM 1507 C CA . VAL A 1 185 ? -5.709 -14.199 -2.595 1.00 98.38 185 VAL A CA 1
ATOM 1508 C C . VAL A 1 185 ? -6.311 -14.533 -1.238 1.00 98.38 185 VAL A C 1
ATOM 1510 O O . VAL A 1 185 ? -7.033 -15.517 -1.089 1.00 98.38 185 VAL A O 1
ATOM 1513 N N . TYR A 1 186 ? -5.988 -13.723 -0.236 1.00 98.38 186 TYR A N 1
ATOM 1514 C CA . TYR A 1 186 ? -6.698 -13.696 1.036 1.00 98.38 186 TYR A CA 1
ATOM 1515 C C . TYR A 1 186 ? -7.792 -12.638 0.987 1.00 98.38 186 TYR A C 1
ATOM 1517 O O . TYR A 1 186 ? -7.493 -11.496 0.637 1.00 98.38 186 TYR A O 1
ATOM 1525 N N . SER A 1 187 ? -9.001 -12.992 1.411 1.00 98.00 187 SER A N 1
ATOM 1526 C CA . SER A 1 187 ? -10.099 -12.053 1.661 1.00 98.00 187 SER A CA 1
ATOM 1527 C C . SER A 1 187 ? -10.299 -11.877 3.168 1.00 98.00 187 SER A C 1
ATOM 1529 O O . SER A 1 187 ? -10.385 -12.857 3.912 1.00 98.00 187 SER A O 1
ATOM 1531 N N . LEU A 1 188 ? -10.388 -10.630 3.644 1.00 96.56 188 LEU A N 1
ATOM 1532 C CA . LEU A 1 188 ? -10.668 -10.340 5.055 1.00 96.56 188 LEU A CA 1
ATOM 1533 C C . LEU A 1 188 ? -12.130 -10.633 5.422 1.00 96.56 188 LEU A C 1
ATOM 1535 O O . LEU A 1 188 ? -12.425 -11.033 6.560 1.00 96.56 188 LEU A O 1
ATOM 1539 N N . ASN A 1 189 ? -13.040 -10.420 4.477 1.00 94.50 189 ASN A N 1
ATOM 1540 C CA . ASN A 1 189 ? -14.455 -10.717 4.643 1.00 94.50 189 ASN A CA 1
ATOM 1541 C C . ASN A 1 189 ? -14.702 -12.228 4.723 1.00 94.50 189 ASN A C 1
ATOM 1543 O O . ASN A 1 189 ? -15.374 -12.669 5.656 1.00 94.50 189 ASN A O 1
ATOM 1547 N N . GLU A 1 190 ? -14.094 -13.020 3.834 1.00 95.00 190 GLU A N 1
ATOM 1548 C CA . GLU A 1 190 ? -14.183 -14.490 3.860 1.00 95.00 190 GLU A CA 1
ATOM 1549 C C . GLU A 1 190 ? -13.324 -15.105 4.977 1.00 95.00 190 GLU A C 1
ATOM 1551 O O . GLU A 1 190 ? -13.633 -16.167 5.516 1.00 95.00 190 GLU A O 1
ATOM 1556 N N . GLY A 1 191 ? -12.237 -14.431 5.355 1.00 95.31 191 GLY A N 1
ATOM 1557 C CA . GLY A 1 191 ? -11.334 -14.873 6.410 1.00 95.31 191 GLY A CA 1
ATOM 1558 C C . GLY A 1 191 ? -10.392 -16.010 6.001 1.00 95.31 191 GLY A C 1
ATOM 1559 O O . GLY A 1 191 ? -9.742 -16.586 6.877 1.00 95.31 191 GLY A O 1
ATOM 1560 N N . CYS A 1 192 ? -10.278 -16.333 4.710 1.00 96.44 192 CYS A N 1
ATOM 1561 C CA . CYS A 1 192 ? -9.468 -17.438 4.199 1.00 96.44 192 CYS A CA 1
ATOM 1562 C C . CYS A 1 192 ? -8.645 -17.058 2.956 1.00 96.44 192 CYS A C 1
ATOM 1564 O O . CYS A 1 192 ? -8.851 -16.018 2.333 1.00 96.44 192 CYS A O 1
ATOM 1566 N N . TRP A 1 193 ? -7.663 -17.909 2.645 1.00 97.56 193 TRP A N 1
ATOM 1567 C CA . TRP A 1 193 ? -6.916 -17.866 1.389 1.00 97.56 193 TRP A CA 1
ATOM 1568 C C . TRP A 1 193 ? -7.598 -18.749 0.356 1.00 97.56 193 TRP A C 1
ATOM 1570 O O . TRP A 1 193 ? -8.113 -19.816 0.699 1.00 97.56 193 TRP A O 1
ATOM 1580 N N . ARG A 1 194 ? -7.507 -18.355 -0.910 1.00 96.38 194 ARG A N 1
ATOM 1581 C CA . ARG A 1 194 ? -7.909 -19.187 -2.038 1.00 96.38 194 ARG A CA 1
ATOM 1582 C C . ARG A 1 194 ? -6.965 -19.027 -3.214 1.00 96.38 194 ARG A C 1
ATOM 1584 O O . ARG A 1 194 ? -6.480 -17.934 -3.499 1.00 96.38 194 ARG A O 1
ATOM 1591 N N . VAL A 1 195 ? -6.713 -20.138 -3.893 1.00 95.94 195 VAL A N 1
ATOM 1592 C CA . VAL A 1 195 ? -5.919 -20.165 -5.121 1.00 95.94 195 VAL A CA 1
ATOM 1593 C C . VAL A 1 195 ? -6.793 -19.672 -6.268 1.00 95.94 195 VAL A C 1
ATOM 1595 O O . VAL A 1 195 ? -7.949 -20.070 -6.392 1.00 95.94 195 VAL A O 1
ATOM 1598 N N . THR A 1 196 ? -6.241 -18.790 -7.086 1.00 94.19 196 THR A N 1
ATOM 1599 C CA . THR A 1 196 ? -6.910 -18.242 -8.269 1.00 94.19 196 THR A CA 1
ATOM 1600 C C . THR A 1 196 ? -6.565 -19.078 -9.501 1.00 94.19 196 THR A C 1
ATOM 1602 O O . THR A 1 196 ? -5.477 -19.648 -9.587 1.00 94.19 196 THR A O 1
ATOM 1605 N N . SER A 1 197 ? -7.478 -19.144 -10.470 1.00 90.62 197 SER A N 1
ATOM 1606 C CA . SER A 1 197 ? -7.247 -19.792 -11.772 1.00 90.62 197 SER A CA 1
ATOM 1607 C C . SER A 1 197 ? -6.612 -18.857 -12.807 1.00 90.62 197 SER A C 1
ATOM 1609 O O . SER A 1 197 ? -6.458 -19.232 -13.966 1.00 90.62 197 SER A O 1
ATOM 1611 N N . THR A 1 198 ? -6.295 -17.626 -12.409 1.00 92.25 198 THR A N 1
ATOM 1612 C CA . THR A 1 198 ? -5.762 -16.595 -13.296 1.00 92.25 198 THR A CA 1
ATOM 1613 C C . THR A 1 198 ? -4.353 -16.951 -13.765 1.00 92.25 198 THR A C 1
ATOM 1615 O O . THR A 1 198 ? -3.535 -17.481 -13.009 1.00 92.25 198 THR A O 1
ATOM 1618 N N . SER A 1 199 ? -4.055 -16.664 -15.028 1.00 91.12 199 SER A N 1
ATOM 1619 C CA . SER A 1 199 ? -2.728 -16.888 -15.593 1.00 91.12 199 SER A CA 1
ATOM 1620 C C . SER A 1 199 ? -1.827 -15.686 -15.335 1.00 91.12 199 SER A C 1
ATOM 1622 O O . SER A 1 199 ? -2.193 -14.553 -15.654 1.00 91.12 199 SER A O 1
ATOM 1624 N N . PHE A 1 200 ? -0.618 -15.926 -14.830 1.00 92.56 200 PHE A N 1
ATOM 1625 C CA . PHE A 1 200 ? 0.409 -14.888 -14.778 1.00 92.56 200 PHE A CA 1
ATOM 1626 C C . PHE A 1 200 ? 0.913 -14.570 -16.196 1.00 92.56 200 PHE A C 1
ATOM 1628 O O . PHE A 1 200 ? 1.251 -15.510 -16.924 1.00 92.56 200 PHE A O 1
ATOM 1635 N N . PRO A 1 201 ? 1.006 -13.291 -16.606 1.00 90.56 201 PRO A N 1
ATOM 1636 C CA . PRO A 1 201 ? 1.489 -12.965 -17.942 1.00 90.56 201 PRO A CA 1
ATOM 1637 C C . PRO A 1 201 ? 2.961 -13.390 -18.134 1.00 90.56 201 PRO A C 1
ATOM 1639 O O . PRO A 1 201 ? 3.790 -13.156 -17.248 1.00 90.56 201 PRO A O 1
ATOM 1642 N N . PRO A 1 202 ? 3.317 -14.016 -19.271 1.00 86.00 202 PRO A N 1
ATOM 1643 C CA . PRO A 1 202 ? 4.682 -14.467 -19.531 1.00 86.00 202 PRO A CA 1
ATOM 1644 C C . PRO A 1 202 ? 5.640 -13.285 -19.744 1.00 86.00 202 PRO A C 1
ATOM 1646 O O . PRO A 1 202 ? 5.219 -12.187 -20.094 1.00 86.00 202 PRO A O 1
ATOM 1649 N N . GLY A 1 203 ? 6.942 -13.513 -19.547 1.00 83.75 203 GLY A N 1
ATOM 1650 C CA . GLY A 1 203 ? 7.985 -12.512 -19.825 1.00 83.75 203 GLY A CA 1
ATOM 1651 C C . GLY A 1 203 ? 8.066 -11.352 -18.826 1.00 83.75 203 GLY A C 1
ATOM 1652 O O . GLY A 1 203 ? 8.842 -10.427 -19.046 1.00 83.75 203 GLY A O 1
ATOM 1653 N N . ILE A 1 204 ? 7.293 -11.387 -17.734 1.00 87.00 204 ILE A N 1
ATOM 1654 C CA . ILE A 1 204 ? 7.285 -10.340 -16.707 1.00 87.00 204 ILE A CA 1
ATOM 1655 C C . ILE A 1 204 ? 8.312 -10.615 -15.605 1.00 87.00 204 ILE A C 1
ATOM 1657 O O . ILE A 1 204 ? 8.300 -11.679 -14.980 1.00 87.00 204 ILE A O 1
ATOM 1661 N N . THR A 1 205 ? 9.118 -9.598 -15.287 1.00 85.81 205 THR A N 1
ATOM 1662 C CA . THR A 1 205 ? 10.026 -9.582 -14.129 1.00 85.81 205 THR A CA 1
ATOM 1663 C C . THR A 1 205 ? 9.780 -8.347 -13.263 1.00 85.81 205 THR A C 1
ATOM 1665 O O . THR A 1 205 ? 9.671 -7.236 -13.771 1.00 85.81 205 THR A O 1
ATOM 1668 N N . PHE A 1 206 ? 9.705 -8.511 -11.939 1.00 86.38 206 PHE A N 1
ATOM 1669 C CA . PHE A 1 206 ? 9.537 -7.381 -11.014 1.00 86.38 206 PHE A CA 1
ATOM 1670 C C . PHE A 1 206 ? 10.842 -6.603 -10.822 1.00 86.38 206 PHE A C 1
ATOM 1672 O O . PHE A 1 206 ? 11.881 -7.202 -10.527 1.00 86.38 206 PHE A O 1
ATOM 1679 N N . THR A 1 207 ? 10.767 -5.272 -10.886 1.00 77.12 207 THR A N 1
ATOM 1680 C CA . THR A 1 207 ? 11.907 -4.361 -10.660 1.00 77.12 207 THR A CA 1
ATOM 1681 C C . THR A 1 207 ? 11.944 -3.787 -9.239 1.00 77.12 207 THR A C 1
ATOM 1683 O O . THR A 1 207 ? 12.938 -3.211 -8.806 1.00 77.12 207 THR A O 1
ATOM 1686 N N . ASP A 1 208 ? 10.871 -3.947 -8.460 1.00 72.12 208 ASP A N 1
ATOM 1687 C CA . ASP A 1 208 ? 10.604 -3.196 -7.228 1.00 72.12 208 ASP A CA 1
ATOM 168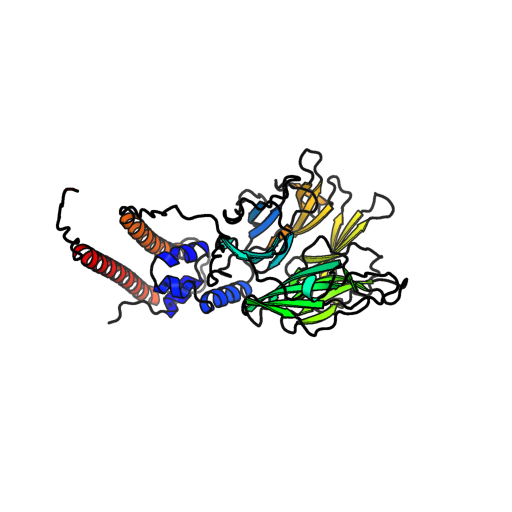8 C C . ASP A 1 208 ? 10.589 -4.057 -5.948 1.00 72.12 208 ASP A C 1
ATOM 1690 O O . ASP A 1 208 ? 9.794 -3.844 -5.031 1.00 72.12 208 ASP A O 1
ATOM 1694 N N . TRP A 1 209 ? 11.506 -5.023 -5.824 1.00 68.81 209 TRP A N 1
ATOM 1695 C CA . TRP A 1 209 ? 11.549 -6.002 -4.718 1.00 68.81 209 TRP A CA 1
ATOM 1696 C C . TRP A 1 209 ? 11.574 -5.427 -3.298 1.00 68.81 209 TRP A C 1
ATOM 1698 O O . TRP A 1 209 ? 11.123 -6.084 -2.364 1.00 68.81 209 TRP A O 1
ATOM 1708 N N . ARG A 1 210 ? 12.097 -4.211 -3.118 1.00 69.19 210 ARG A N 1
ATOM 1709 C CA . ARG A 1 210 ? 12.237 -3.577 -1.797 1.00 69.19 210 ARG A CA 1
ATOM 1710 C C . ARG A 1 210 ? 11.073 -2.662 -1.418 1.00 69.19 210 ARG A C 1
ATOM 1712 O O . ARG A 1 210 ? 11.109 -2.079 -0.336 1.00 69.19 210 ARG A O 1
ATOM 1719 N N . ARG A 1 211 ? 10.076 -2.495 -2.292 1.00 80.75 211 ARG A N 1
ATOM 1720 C CA . ARG A 1 211 ? 8.934 -1.608 -2.054 1.00 80.75 211 ARG A CA 1
ATOM 1721 C C . ARG A 1 211 ? 7.613 -2.371 -2.070 1.00 80.75 211 ARG A C 1
ATOM 1723 O O . ARG A 1 211 ? 7.452 -3.263 -2.910 1.00 80.75 211 ARG A O 1
ATOM 1730 N N . PRO A 1 212 ? 6.678 -2.005 -1.172 1.00 88.19 212 PRO A N 1
ATOM 1731 C CA . PRO A 1 212 ? 5.286 -2.404 -1.292 1.00 88.19 212 PRO A CA 1
ATOM 1732 C C . PRO A 1 212 ? 4.745 -2.104 -2.687 1.00 88.19 212 PRO A C 1
ATOM 1734 O O . PRO A 1 212 ? 5.086 -1.077 -3.275 1.00 88.19 212 PRO A O 1
ATOM 1737 N N . ALA A 1 213 ? 3.888 -2.988 -3.187 1.00 93.19 213 ALA A N 1
ATOM 1738 C CA . ALA A 1 213 ? 3.082 -2.684 -4.358 1.00 93.19 213 ALA A CA 1
ATOM 1739 C C . ALA A 1 213 ? 2.114 -1.538 -4.047 1.00 93.19 213 ALA A C 1
ATOM 1741 O O . ALA A 1 213 ? 1.687 -1.358 -2.904 1.00 93.19 213 ALA A O 1
ATOM 1742 N N . THR A 1 214 ? 1.744 -0.786 -5.075 1.00 94.00 214 THR A N 1
ATOM 1743 C CA . THR A 1 214 ? 0.878 0.382 -4.917 1.00 94.00 214 THR A CA 1
ATOM 1744 C C . THR A 1 214 ? -0.588 -0.017 -5.035 1.00 94.00 214 THR A C 1
ATOM 1746 O O . THR A 1 214 ? -0.997 -0.530 -6.074 1.00 94.00 214 THR A O 1
ATOM 1749 N N . SER A 1 215 ? -1.394 0.249 -4.007 1.00 95.31 215 SER A N 1
ATOM 1750 C CA . SER A 1 215 ? -2.849 0.064 -4.060 1.00 95.31 215 SER A CA 1
ATOM 1751 C C . SER A 1 215 ? -3.534 1.358 -4.493 1.00 95.31 215 SER A C 1
ATOM 1753 O O . SER A 1 215 ? -3.350 2.392 -3.857 1.00 95.31 215 SER A O 1
ATOM 1755 N N . LEU A 1 216 ? -4.354 1.302 -5.541 1.00 94.94 216 LEU A N 1
ATOM 1756 C CA . LEU A 1 216 ? -5.165 2.431 -6.005 1.00 94.94 216 LEU A CA 1
ATOM 1757 C C . LEU A 1 216 ? -6.386 1.910 -6.775 1.00 94.94 216 LEU A C 1
ATOM 1759 O O . LEU A 1 216 ? -6.267 0.931 -7.499 1.00 94.94 216 LEU A O 1
ATOM 1763 N N . ASN A 1 217 ? -7.546 2.557 -6.638 1.00 93.69 217 ASN A N 1
ATOM 1764 C CA . ASN A 1 217 ? -8.743 2.291 -7.454 1.00 93.69 217 ASN A CA 1
ATOM 1765 C C . ASN A 1 217 ? -9.170 0.813 -7.552 1.00 93.69 217 ASN A C 1
ATOM 1767 O O . ASN A 1 217 ? -9.568 0.353 -8.614 1.00 93.69 217 ASN A O 1
ATOM 1771 N N . GLY A 1 218 ? -9.103 0.060 -6.449 1.00 96.06 218 GLY A N 1
ATOM 1772 C CA . GLY A 1 218 ? -9.511 -1.351 -6.454 1.00 96.06 218 GLY A CA 1
ATOM 1773 C C . GLY A 1 218 ? -8.487 -2.313 -7.052 1.00 96.06 218 GLY A C 1
ATOM 1774 O O . GLY A 1 218 ? -8.788 -3.488 -7.213 1.00 96.06 218 GLY A O 1
ATOM 1775 N N . ALA A 1 219 ? -7.272 -1.852 -7.344 1.00 97.69 219 ALA A N 1
ATOM 1776 C CA . ALA A 1 219 ? -6.222 -2.676 -7.920 1.00 97.69 219 ALA A CA 1
ATOM 1777 C C . ALA A 1 219 ? -4.876 -2.477 -7.215 1.00 97.69 219 ALA A C 1
ATOM 1779 O O . ALA A 1 219 ? -4.607 -1.445 -6.587 1.00 97.69 219 ALA A O 1
ATOM 1780 N N . VAL A 1 220 ? -4.000 -3.473 -7.348 1.00 97.81 220 VAL A N 1
ATOM 1781 C CA . VAL A 1 220 ? -2.600 -3.388 -6.915 1.00 97.81 220 VAL A CA 1
ATOM 1782 C C . VAL A 1 220 ? -1.673 -3.328 -8.125 1.00 97.81 220 VAL A C 1
ATOM 1784 O O . VAL A 1 220 ? -1.861 -4.045 -9.105 1.00 97.81 220 VAL A O 1
ATOM 1787 N N . HIS A 1 221 ? -0.671 -2.457 -8.049 1.00 96.31 221 HIS A N 1
ATOM 1788 C CA . HIS A 1 221 ? 0.179 -2.076 -9.171 1.00 96.31 221 HIS A CA 1
ATOM 1789 C C . HIS A 1 221 ? 1.642 -2.333 -8.843 1.00 96.31 221 HIS A C 1
ATOM 1791 O O . HIS A 1 221 ? 2.166 -1.864 -7.824 1.00 96.31 221 HIS A O 1
ATOM 1797 N N . PHE A 1 222 ? 2.319 -3.013 -9.755 1.00 94.44 222 PHE A N 1
ATOM 1798 C CA . PHE A 1 222 ? 3.724 -3.365 -9.650 1.00 94.44 222 PHE A CA 1
ATOM 1799 C C . PHE A 1 222 ? 4.508 -2.729 -10.788 1.00 94.44 222 PHE A C 1
ATOM 1801 O O . PHE A 1 222 ? 4.056 -2.746 -11.935 1.00 94.44 222 PHE A O 1
ATOM 1808 N N . ALA A 1 223 ? 5.698 -2.217 -10.485 1.00 90.94 223 ALA A N 1
ATOM 1809 C CA . ALA A 1 223 ? 6.643 -1.872 -11.535 1.00 90.94 223 ALA A CA 1
ATOM 1810 C C . ALA A 1 223 ? 7.317 -3.155 -12.028 1.00 90.94 223 ALA A C 1
ATOM 1812 O O . ALA A 1 223 ? 7.843 -3.947 -11.236 1.00 90.94 223 ALA A O 1
ATOM 1813 N N . VAL A 1 224 ? 7.255 -3.374 -13.336 1.00 89.00 224 VAL A N 1
ATOM 1814 C CA . VAL A 1 224 ? 7.794 -4.573 -13.965 1.00 89.00 224 VAL A CA 1
ATOM 1815 C C . VAL A 1 224 ? 8.537 -4.229 -15.244 1.00 89.00 224 VAL A C 1
ATOM 1817 O O . VAL A 1 224 ? 8.355 -3.165 -15.829 1.00 89.00 224 VAL A O 1
ATOM 1820 N N . GLU A 1 225 ? 9.347 -5.170 -15.695 1.00 85.00 225 GLU A N 1
ATOM 1821 C CA . GLU A 1 225 ? 9.908 -5.205 -17.036 1.00 85.00 225 GLU A CA 1
ATOM 1822 C C . GLU A 1 225 ? 9.285 -6.352 -17.816 1.00 85.00 225 GLU A C 1
ATOM 1824 O O . GLU A 1 225 ? 8.970 -7.405 -17.250 1.00 85.00 225 GLU A O 1
ATOM 1829 N N . TYR A 1 226 ? 9.125 -6.139 -19.117 1.00 78.88 226 TYR A N 1
ATOM 1830 C CA . TYR A 1 226 ? 8.674 -7.166 -20.041 1.00 78.88 226 TYR A CA 1
ATOM 1831 C C . TYR A 1 226 ? 9.756 -7.495 -21.055 1.00 78.88 226 TYR A C 1
ATOM 1833 O O . TYR A 1 226 ? 10.231 -6.613 -21.772 1.00 78.88 226 TYR A O 1
ATOM 1841 N N . GLU A 1 227 ? 10.101 -8.775 -21.127 1.00 72.56 227 GLU A N 1
ATOM 1842 C CA . GLU A 1 227 ? 11.065 -9.327 -22.068 1.00 72.56 227 GLU A CA 1
ATOM 1843 C C . GLU A 1 227 ? 10.322 -10.112 -23.162 1.00 72.56 227 GLU A C 1
ATOM 1845 O O . GLU A 1 227 ? 9.777 -11.188 -22.918 1.00 72.56 227 GLU A O 1
ATOM 1850 N N . TYR A 1 228 ? 10.288 -9.575 -24.389 1.00 59.78 228 TYR A N 1
ATOM 1851 C CA . TYR A 1 228 ? 9.581 -10.206 -25.517 1.00 59.78 228 TYR A CA 1
ATOM 1852 C C . TYR A 1 228 ? 10.246 -11.524 -25.974 1.00 59.78 228 TYR A C 1
ATOM 1854 O O . TYR A 1 228 ? 9.560 -12.435 -26.435 1.00 59.78 228 TYR A O 1
ATOM 1862 N N . LYS A 1 229 ? 11.581 -11.629 -25.855 1.00 62.12 229 LYS A N 1
ATOM 1863 C CA . LYS A 1 229 ? 12.429 -12.811 -26.131 1.00 62.12 229 LYS A CA 1
ATOM 1864 C C . LYS A 1 229 ? 13.706 -12.714 -25.294 1.00 62.12 229 LYS A C 1
ATOM 1866 O O . LYS A 1 229 ? 14.146 -11.593 -25.065 1.00 62.12 229 LYS A O 1
ATOM 1871 N N . LEU A 1 230 ? 14.331 -13.846 -24.934 1.00 58.91 230 LEU A N 1
ATOM 1872 C CA . LEU A 1 230 ? 15.640 -13.854 -24.259 1.00 58.91 230 LEU A CA 1
ATOM 1873 C C . LEU A 1 230 ? 16.642 -12.966 -25.021 1.00 58.91 230 LEU A C 1
ATOM 1875 O O . LEU A 1 230 ? 16.977 -13.263 -26.169 1.00 58.91 230 LEU A O 1
ATOM 1879 N N . GLY A 1 231 ? 17.095 -11.881 -24.392 1.00 55.44 231 GLY A N 1
ATOM 1880 C CA . GLY A 1 231 ? 18.033 -10.920 -24.988 1.00 55.44 231 GLY A CA 1
ATOM 1881 C C . GLY A 1 231 ? 17.413 -9.895 -25.951 1.00 55.44 231 GLY A C 1
ATOM 1882 O O . GLY A 1 231 ? 18.146 -9.199 -26.654 1.00 55.44 231 GLY A O 1
ATOM 1883 N N . GLY A 1 232 ? 16.081 -9.801 -26.014 1.00 57.56 232 GLY A N 1
ATOM 1884 C CA . GLY A 1 232 ? 15.350 -8.764 -26.744 1.00 57.56 232 GLY A CA 1
ATOM 1885 C C . GLY A 1 232 ? 15.251 -7.439 -25.970 1.00 57.56 232 GLY A C 1
ATOM 1886 O O . GLY A 1 232 ? 15.668 -7.357 -24.816 1.00 57.56 232 GLY A O 1
ATOM 1887 N N . PRO A 1 233 ? 14.703 -6.375 -26.585 1.00 56.03 233 PRO A N 1
ATOM 1888 C CA . PRO A 1 233 ? 14.486 -5.112 -25.889 1.00 56.03 233 PRO A CA 1
ATOM 1889 C C . PRO A 1 233 ? 13.473 -5.290 -24.746 1.00 56.03 233 PRO A C 1
ATOM 1891 O O . PRO A 1 233 ? 12.335 -5.698 -24.985 1.00 56.03 233 PRO A O 1
ATOM 1894 N N . CYS A 1 234 ? 13.896 -4.961 -23.522 1.00 66.75 234 CYS A N 1
ATOM 1895 C CA . CYS A 1 234 ? 13.046 -4.924 -22.332 1.00 66.75 234 CYS A CA 1
ATOM 1896 C C . CYS A 1 234 ? 12.557 -3.497 -22.076 1.00 66.75 234 CYS A C 1
ATOM 1898 O O . CYS A 1 234 ? 13.350 -2.553 -22.071 1.00 66.75 234 CYS A O 1
ATOM 1900 N N . GLY A 1 235 ? 11.250 -3.338 -21.867 1.00 71.56 235 GLY A N 1
ATOM 1901 C CA . GLY A 1 235 ? 10.631 -2.051 -21.545 1.00 71.56 235 GLY A CA 1
ATOM 1902 C C . GLY A 1 235 ? 10.007 -2.057 -20.148 1.00 71.56 235 GLY A C 1
ATOM 1903 O O . GLY A 1 235 ? 9.471 -3.094 -19.743 1.00 71.56 235 GLY A O 1
ATOM 1904 N N . PRO A 1 236 ? 10.042 -0.928 -19.413 1.00 76.88 236 PRO A N 1
ATOM 1905 C CA . PRO A 1 236 ? 9.275 -0.799 -18.184 1.00 76.88 236 PRO A CA 1
ATOM 1906 C C . PRO A 1 236 ? 7.776 -0.834 -18.500 1.00 76.88 236 PRO A C 1
ATOM 1908 O O . PRO A 1 236 ? 7.330 -0.297 -19.513 1.00 76.88 236 PRO A O 1
ATOM 1911 N N . LEU A 1 237 ? 6.999 -1.455 -17.621 1.00 87.06 237 LEU A N 1
ATOM 1912 C CA . LEU A 1 237 ? 5.541 -1.522 -17.669 1.00 87.06 237 LEU A CA 1
ATOM 1913 C C . LEU A 1 237 ? 4.981 -1.476 -16.246 1.00 87.06 237 LEU A C 1
ATOM 1915 O O . LEU A 1 237 ? 5.706 -1.627 -15.256 1.00 87.06 237 LEU A O 1
ATOM 1919 N N . VAL A 1 238 ? 3.664 -1.316 -16.146 1.00 92.19 238 VAL A N 1
ATOM 1920 C CA . VAL A 1 238 ? 2.943 -1.546 -14.895 1.00 92.19 238 VAL A CA 1
ATOM 1921 C C . VAL A 1 238 ? 2.115 -2.812 -15.033 1.00 92.19 238 VAL A C 1
ATOM 1923 O O . VAL A 1 238 ? 1.227 -2.894 -15.881 1.00 92.19 238 VAL A O 1
ATOM 1926 N N . LEU A 1 239 ? 2.398 -3.792 -14.177 1.00 94.69 239 LEU A N 1
ATOM 1927 C CA . LEU A 1 239 ? 1.510 -4.931 -13.985 1.00 94.69 239 LEU A CA 1
ATOM 1928 C C . LEU A 1 239 ? 0.442 -4.526 -12.973 1.00 94.69 239 LEU A C 1
ATOM 1930 O O . LEU A 1 239 ? 0.758 -4.162 -11.839 1.00 94.69 239 LEU A O 1
ATOM 1934 N N . LEU A 1 240 ? -0.810 -4.604 -13.393 1.00 95.94 240 LEU A N 1
ATOM 1935 C CA . LEU A 1 240 ? -1.986 -4.379 -12.573 1.00 95.94 240 LEU A CA 1
ATOM 1936 C C . LEU A 1 240 ? -2.620 -5.730 -12.240 1.00 95.94 240 LEU A C 1
ATOM 1938 O O . LEU A 1 240 ? -2.736 -6.591 -13.108 1.00 95.94 240 LEU A O 1
ATOM 1942 N N . PHE A 1 241 ? -3.041 -5.909 -10.993 1.00 97.75 241 PHE A N 1
ATOM 1943 C CA . PHE A 1 241 ? -3.945 -6.986 -10.600 1.00 97.75 241 PHE A CA 1
ATOM 1944 C C . PHE A 1 241 ? -5.229 -6.366 -10.059 1.00 97.75 241 PHE A C 1
ATOM 1946 O O . PHE A 1 241 ? -5.194 -5.665 -9.041 1.00 97.75 241 PHE A O 1
ATOM 1953 N N . ASP A 1 242 ? -6.331 -6.600 -10.765 1.00 97.69 242 ASP A N 1
ATOM 1954 C CA . ASP A 1 242 ? -7.659 -6.148 -10.364 1.00 97.69 242 ASP A CA 1
ATOM 1955 C C . ASP A 1 242 ? -8.120 -6.970 -9.156 1.00 97.69 242 ASP A C 1
ATOM 1957 O O . ASP A 1 242 ? -8.086 -8.197 -9.195 1.00 97.69 242 ASP A O 1
ATOM 1961 N N . LEU A 1 243 ? -8.493 -6.327 -8.047 1.00 97.75 243 LEU A N 1
ATOM 1962 C CA . LEU A 1 243 ? -8.869 -7.056 -6.833 1.00 97.75 243 LEU A CA 1
ATOM 1963 C C . LEU A 1 243 ? -10.305 -7.573 -6.870 1.00 97.75 243 LEU A C 1
ATOM 1965 O O . LEU A 1 243 ? -10.623 -8.441 -6.060 1.00 97.75 243 LEU A O 1
ATOM 1969 N N . LEU A 1 244 ? -11.167 -7.048 -7.738 1.00 95.75 244 LEU A N 1
ATOM 1970 C CA . LEU A 1 244 ? -12.543 -7.505 -7.888 1.00 95.75 244 LEU A CA 1
ATOM 1971 C C . LEU A 1 244 ? -12.582 -8.753 -8.769 1.00 95.75 244 LEU A C 1
ATOM 1973 O O . LEU A 1 244 ? -13.031 -9.807 -8.319 1.00 95.75 244 LEU A O 1
ATOM 1977 N N . ASP A 1 245 ? -12.080 -8.617 -9.994 1.00 95.88 245 ASP A N 1
ATOM 1978 C CA . ASP A 1 245 ? -12.126 -9.661 -11.020 1.00 95.88 245 ASP A CA 1
ATOM 1979 C C . ASP A 1 245 ? -10.967 -10.660 -10.880 1.00 95.88 245 ASP A C 1
ATOM 1981 O O . ASP A 1 245 ? -11.023 -11.770 -11.407 1.00 95.88 245 ASP A O 1
ATOM 1985 N N . GLU A 1 246 ? -9.919 -10.288 -10.138 1.00 96.75 246 GLU A N 1
ATOM 1986 C CA . GLU A 1 246 ? -8.760 -11.134 -9.822 1.00 96.75 246 GLU A CA 1
ATOM 1987 C C . GLU A 1 246 ? -7.998 -11.616 -11.053 1.00 96.75 246 GLU A C 1
ATOM 1989 O O . GLU A 1 246 ? -7.504 -12.746 -11.160 1.00 96.75 246 GLU A O 1
ATOM 1994 N N . VAL A 1 247 ? -7.863 -10.682 -11.985 1.00 97.00 247 VAL A N 1
ATOM 1995 C CA . VAL A 1 247 ? -7.171 -10.839 -13.255 1.00 97.00 247 VAL A CA 1
ATOM 1996 C C . VAL A 1 247 ? -6.016 -9.856 -13.368 1.00 97.00 247 VAL A C 1
ATOM 1998 O O . VAL A 1 247 ? -6.008 -8.771 -12.781 1.00 97.00 247 VAL A O 1
ATOM 2001 N N . PHE A 1 248 ? -5.005 -10.261 -14.133 1.00 96.88 248 PHE A N 1
ATOM 2002 C CA . PHE A 1 248 ? -3.884 -9.397 -14.461 1.00 96.88 248 PHE A CA 1
ATOM 2003 C C . PHE A 1 248 ? -4.178 -8.577 -15.712 1.00 96.88 248 PHE A C 1
ATOM 2005 O O . PHE A 1 248 ? -4.630 -9.103 -16.728 1.00 96.88 248 PHE A O 1
ATOM 2012 N N . HIS A 1 249 ? -3.801 -7.307 -15.660 1.00 94.62 249 HIS A N 1
ATOM 2013 C CA . HIS A 1 249 ? -3.744 -6.420 -16.810 1.00 94.62 249 HIS A CA 1
ATOM 2014 C C . HIS A 1 249 ? -2.365 -5.779 -16.897 1.00 94.62 249 HIS A C 1
ATOM 2016 O O . HIS A 1 249 ? -1.650 -5.639 -15.904 1.00 94.62 249 HIS A O 1
ATOM 2022 N N . VAL A 1 250 ? -1.987 -5.369 -18.100 1.00 92.25 250 VAL A N 1
ATOM 2023 C CA . VAL A 1 250 ? -0.729 -4.670 -18.343 1.00 92.25 250 VAL A CA 1
ATOM 2024 C C . VAL A 1 250 ? -1.058 -3.264 -18.805 1.00 92.25 250 VAL A C 1
ATOM 2026 O O . VAL A 1 250 ? -1.800 -3.080 -19.766 1.00 92.25 250 VAL A O 1
ATOM 2029 N N . ILE A 1 251 ? -0.493 -2.279 -18.118 1.00 90.50 251 ILE A N 1
ATOM 2030 C CA . ILE A 1 251 ? -0.573 -0.880 -18.515 1.00 90.50 251 ILE A CA 1
ATOM 2031 C C . ILE A 1 251 ? 0.764 -0.519 -19.157 1.00 90.50 251 ILE A C 1
ATOM 2033 O O . ILE A 1 251 ? 1.816 -0.532 -18.507 1.00 90.50 251 ILE A O 1
ATOM 2037 N N . SER A 1 252 ? 0.707 -0.206 -20.448 1.00 85.06 252 SER A N 1
ATOM 2038 C CA . SER A 1 252 ? 1.850 0.298 -21.198 1.00 85.06 252 SER A CA 1
ATOM 2039 C C . SER A 1 252 ? 2.223 1.710 -20.759 1.00 85.06 252 SER A C 1
ATOM 2041 O O . SER A 1 252 ? 1.393 2.488 -20.286 1.00 85.06 252 SER A O 1
ATOM 2043 N N . LEU A 1 253 ? 3.496 2.041 -20.936 1.00 80.88 253 LEU A N 1
ATOM 2044 C CA . LEU A 1 253 ? 3.976 3.412 -20.838 1.00 80.88 253 LEU A CA 1
ATOM 2045 C C . LEU A 1 253 ? 3.912 4.082 -22.212 1.00 80.88 253 LEU A C 1
ATOM 2047 O O . LEU A 1 253 ? 3.965 3.378 -23.223 1.00 80.88 253 LEU A O 1
ATOM 2051 N N . PRO A 1 254 ? 3.791 5.420 -22.277 1.00 72.06 254 PRO A N 1
ATOM 2052 C CA . PRO A 1 254 ? 3.788 6.119 -23.554 1.00 72.06 254 PRO A CA 1
ATOM 2053 C C . PRO A 1 254 ? 5.108 5.862 -24.295 1.00 72.06 254 PRO A C 1
ATOM 2055 O O . PRO A 1 254 ? 6.141 5.641 -23.665 1.00 72.06 254 PRO A O 1
ATOM 2058 N N . ASN A 1 255 ? 5.098 5.966 -25.629 1.00 61.84 255 ASN A N 1
ATOM 2059 C CA . ASN A 1 255 ? 6.257 5.748 -26.521 1.00 61.84 255 ASN A CA 1
ATOM 2060 C C . ASN A 1 255 ? 7.437 6.725 -26.312 1.00 61.84 255 ASN A C 1
ATOM 2062 O O . ASN A 1 255 ? 8.343 6.816 -27.143 1.00 61.84 255 ASN A O 1
ATOM 2066 N N . VAL A 1 256 ? 7.449 7.472 -25.208 1.00 55.94 256 VAL A N 1
ATOM 2067 C CA . VAL A 1 256 ? 8.607 8.236 -24.766 1.00 55.94 256 VAL A CA 1
ATOM 2068 C C . VAL A 1 256 ? 9.745 7.244 -24.559 1.00 55.94 256 VAL A C 1
ATOM 2070 O O . VAL A 1 256 ? 9.565 6.203 -23.936 1.00 55.94 256 VAL A O 1
ATOM 2073 N N . THR A 1 257 ? 10.921 7.548 -25.099 1.00 54.88 257 THR A N 1
ATOM 2074 C CA . THR A 1 257 ? 12.136 6.742 -24.956 1.00 54.88 257 THR A CA 1
ATOM 2075 C C . THR A 1 257 ? 12.559 6.674 -23.486 1.00 54.88 257 THR A C 1
ATOM 2077 O O . THR A 1 257 ? 13.465 7.393 -23.054 1.00 54.88 257 THR A O 1
ATOM 2080 N N . PHE A 1 258 ? 11.893 5.838 -22.691 1.00 56.69 258 PHE A N 1
ATOM 2081 C CA . PHE A 1 258 ? 12.338 5.465 -21.363 1.00 56.69 258 PHE A CA 1
ATOM 2082 C C . PHE A 1 258 ? 13.648 4.711 -21.563 1.00 56.69 258 PHE A C 1
ATOM 2084 O O . PHE A 1 258 ? 13.682 3.588 -22.066 1.00 56.69 258 PHE A O 1
ATOM 2091 N N . LYS A 1 259 ? 14.762 5.386 -21.262 1.00 55.09 259 LYS A N 1
ATOM 2092 C CA . LYS A 1 259 ? 16.069 4.732 -21.255 1.00 55.09 259 LYS A CA 1
ATOM 2093 C C . LYS A 1 259 ? 16.005 3.583 -20.254 1.00 55.09 259 LYS A C 1
ATOM 2095 O O . LYS A 1 259 ? 15.354 3.692 -19.217 1.00 55.09 259 LYS A O 1
ATOM 2100 N N . TRP A 1 260 ? 16.672 2.492 -20.601 1.00 57.59 260 TRP A N 1
ATOM 2101 C CA . TRP A 1 260 ? 16.647 1.239 -19.863 1.00 57.59 260 TRP A CA 1
ATOM 2102 C C . TRP A 1 260 ? 17.066 1.513 -18.418 1.00 57.59 260 TRP A C 1
ATOM 2104 O O . TRP A 1 260 ? 18.176 1.996 -18.182 1.00 57.59 260 TRP A O 1
ATOM 2114 N N . THR A 1 261 ? 16.168 1.279 -17.461 1.00 57.34 261 THR A N 1
ATOM 2115 C CA . THR A 1 261 ? 16.483 1.425 -16.039 1.00 57.34 261 THR A CA 1
ATOM 2116 C C . THR A 1 261 ? 15.779 0.340 -15.239 1.00 57.34 261 THR A C 1
ATOM 2118 O O . THR A 1 261 ? 14.558 0.334 -15.128 1.00 57.34 261 THR A O 1
ATOM 2121 N N . ASN A 1 262 ? 16.567 -0.515 -14.589 1.00 59.12 262 ASN A N 1
ATOM 2122 C CA . ASN A 1 262 ? 16.073 -1.591 -13.723 1.00 59.12 262 ASN A CA 1
ATOM 2123 C C . ASN A 1 262 ? 15.522 -1.080 -12.377 1.00 59.12 262 ASN A C 1
ATOM 2125 O O . ASN A 1 262 ? 15.412 -1.835 -11.416 1.00 59.12 262 ASN A O 1
ATOM 2129 N N . ASN A 1 263 ? 15.217 0.218 -12.279 1.00 74.88 263 ASN A N 1
ATOM 2130 C CA . ASN A 1 263 ? 14.898 0.915 -11.035 1.00 74.88 263 ASN A CA 1
ATOM 2131 C C . ASN A 1 263 ? 13.628 1.764 -11.183 1.00 74.88 263 ASN A C 1
ATOM 2133 O O . ASN A 1 263 ? 13.594 2.932 -10.791 1.00 74.88 263 ASN A O 1
ATOM 2137 N N . ALA A 1 264 ? 12.592 1.178 -11.784 1.00 85.00 264 ALA A N 1
ATOM 2138 C CA . ALA A 1 264 ? 11.245 1.730 -11.777 1.00 85.00 264 ALA A CA 1
ATOM 2139 C C . ALA A 1 264 ? 10.476 1.253 -10.536 1.00 85.00 264 ALA A C 1
ATOM 2141 O O . ALA A 1 264 ? 10.566 0.080 -10.153 1.00 85.00 264 ALA A O 1
ATOM 2142 N N . HIS A 1 265 ? 9.696 2.144 -9.922 1.00 88.94 265 HIS A N 1
ATOM 2143 C CA . HIS A 1 265 ? 8.814 1.825 -8.794 1.00 88.94 265 HIS A CA 1
ATOM 2144 C C . HIS A 1 265 ? 7.449 2.494 -8.946 1.00 88.94 265 HIS A C 1
ATOM 2146 O O . HIS A 1 265 ? 7.378 3.643 -9.379 1.00 88.94 265 HIS A O 1
ATOM 2152 N N . THR A 1 266 ? 6.382 1.809 -8.535 1.00 92.50 266 THR A N 1
ATOM 2153 C CA . THR A 1 266 ? 5.044 2.405 -8.430 1.00 92.50 266 THR A CA 1
ATOM 2154 C C . THR A 1 266 ? 4.893 3.183 -7.119 1.00 92.50 266 THR A C 1
ATOM 2156 O O . THR A 1 266 ? 5.536 2.866 -6.115 1.00 92.50 266 THR A O 1
ATOM 2159 N N . SER A 1 267 ? 4.066 4.228 -7.138 1.00 92.44 267 SER A N 1
ATOM 2160 C CA . SER A 1 267 ? 3.633 4.983 -5.955 1.00 92.44 267 SER A CA 1
ATOM 2161 C C . SER A 1 267 ? 2.277 5.658 -6.206 1.00 92.44 267 SER A C 1
ATOM 2163 O O . SER A 1 267 ? 1.815 5.718 -7.349 1.00 92.44 267 SER A O 1
ATOM 2165 N N . VAL A 1 268 ? 1.653 6.210 -5.160 1.00 91.19 268 VAL A N 1
ATOM 2166 C CA . VAL A 1 268 ? 0.547 7.173 -5.286 1.00 91.19 268 VAL A CA 1
ATOM 2167 C C . VAL A 1 268 ? 1.065 8.558 -4.915 1.00 91.19 268 VAL A C 1
ATOM 2169 O O . VAL A 1 268 ? 1.459 8.795 -3.775 1.00 91.19 268 VAL A O 1
ATOM 2172 N N . ILE A 1 269 ? 1.050 9.492 -5.865 1.00 86.88 269 ILE A N 1
ATOM 2173 C CA . ILE A 1 269 ? 1.450 10.886 -5.639 1.00 86.88 269 ILE A CA 1
ATOM 2174 C C . ILE A 1 269 ? 0.278 11.787 -6.010 1.00 86.88 269 ILE A C 1
ATOM 2176 O O . ILE A 1 269 ? -0.272 11.688 -7.104 1.00 86.88 269 ILE A O 1
ATOM 2180 N N . GLY A 1 270 ? -0.145 12.635 -5.068 1.00 81.81 270 GLY A N 1
ATOM 2181 C CA . GLY A 1 270 ? -1.307 13.510 -5.260 1.00 81.81 270 GLY A CA 1
ATOM 2182 C C . GLY A 1 270 ? -2.601 12.750 -5.582 1.00 81.81 270 GLY A C 1
ATOM 2183 O O . GLY A 1 270 ? -3.414 13.236 -6.358 1.00 81.81 270 GLY A O 1
ATOM 2184 N N . GLY A 1 271 ? -2.763 11.528 -5.058 1.00 87.19 271 GLY A N 1
ATOM 2185 C CA . GLY A 1 271 ? -3.918 10.664 -5.338 1.00 87.19 271 GLY A CA 1
ATOM 2186 C C . GLY A 1 271 ? -3.898 9.971 -6.707 1.00 87.19 271 GLY A C 1
ATOM 2187 O O . GLY A 1 271 ? -4.838 9.255 -7.031 1.00 87.19 271 GLY A O 1
ATOM 2188 N N . SER A 1 272 ? -2.841 10.152 -7.501 1.00 92.19 272 SER A N 1
ATOM 2189 C CA . SER A 1 272 ? -2.713 9.583 -8.846 1.00 92.19 272 SER A CA 1
ATOM 2190 C C . SER A 1 272 ? -1.655 8.481 -8.895 1.00 92.19 272 SER A C 1
ATOM 2192 O O . SER A 1 272 ? -0.630 8.552 -8.203 1.00 92.19 272 SER A O 1
ATOM 2194 N N . LEU A 1 273 ? -1.871 7.472 -9.747 1.00 94.94 273 LEU A N 1
ATOM 2195 C CA . LEU A 1 273 ? -0.873 6.431 -9.992 1.00 94.94 273 LEU A CA 1
ATOM 2196 C C . LEU A 1 273 ? 0.388 7.070 -10.571 1.00 94.94 273 LEU A C 1
ATOM 2198 O O . LEU A 1 273 ? 0.327 7.860 -11.514 1.00 94.94 273 LEU A O 1
ATOM 2202 N N . SER A 1 274 ? 1.530 6.738 -9.984 1.00 93.50 274 SER A N 1
ATOM 2203 C CA . SER A 1 274 ? 2.799 7.373 -10.302 1.00 93.50 274 SER A CA 1
ATOM 2204 C C . SER A 1 274 ? 3.914 6.354 -10.466 1.00 93.50 274 SER A C 1
ATOM 2206 O O . SER A 1 274 ? 3.923 5.308 -9.815 1.00 93.50 274 SER A O 1
ATOM 2208 N N . LEU A 1 275 ? 4.875 6.689 -11.320 1.00 91.75 275 LEU A N 1
ATOM 2209 C CA . LEU A 1 275 ? 6.089 5.923 -11.550 1.00 91.75 275 LEU A CA 1
ATOM 2210 C C . LEU A 1 275 ? 7.319 6.754 -11.221 1.00 91.75 275 LEU A C 1
ATOM 2212 O O . LEU A 1 275 ? 7.474 7.889 -11.670 1.00 91.75 275 LEU A O 1
ATOM 2216 N N . LEU A 1 276 ? 8.203 6.151 -10.439 1.00 90.19 276 LEU A N 1
ATOM 2217 C CA . LEU A 1 276 ? 9.481 6.710 -10.036 1.00 90.19 276 LEU A CA 1
ATOM 2218 C C . LEU A 1 276 ? 10.575 6.024 -10.848 1.00 90.19 276 LEU A C 1
ATOM 2220 O O . LEU A 1 276 ? 10.811 4.832 -10.654 1.00 90.19 276 LEU A O 1
ATOM 2224 N N . PHE A 1 277 ? 11.233 6.765 -11.735 1.00 87.31 277 PHE A N 1
ATOM 2225 C CA . PHE A 1 277 ? 12.358 6.273 -12.530 1.00 87.31 277 PHE A CA 1
ATOM 2226 C C . PHE A 1 277 ? 13.665 6.832 -12.002 1.00 87.31 277 PHE A C 1
ATOM 2228 O O . PHE A 1 277 ? 13.911 8.035 -12.100 1.00 87.31 277 PHE A O 1
ATOM 2235 N N . TYR A 1 278 ? 14.515 5.953 -11.483 1.00 85.56 278 TYR A N 1
ATOM 2236 C CA . TYR A 1 278 ? 15.830 6.329 -10.988 1.00 85.56 278 TYR A CA 1
ATOM 2237 C C . TYR A 1 278 ? 16.876 6.162 -12.085 1.00 85.56 278 TYR A C 1
ATOM 2239 O O . TYR A 1 278 ? 17.210 5.049 -12.497 1.00 85.56 278 TYR A O 1
ATOM 2247 N N . TYR A 1 279 ? 17.418 7.288 -12.530 1.00 82.50 279 TYR A N 1
ATOM 2248 C CA . TYR A 1 279 ? 18.513 7.341 -13.481 1.00 82.50 279 TYR A CA 1
ATOM 2249 C C . TYR A 1 279 ? 19.816 7.483 -12.712 1.00 82.50 279 TYR A C 1
ATOM 2251 O O . TYR A 1 279 ? 20.058 8.495 -12.059 1.00 82.50 279 TYR A O 1
ATOM 2259 N N . TYR A 1 280 ? 20.667 6.469 -12.817 1.00 74.75 280 TYR A N 1
ATOM 2260 C CA . TYR A 1 280 ? 22.045 6.523 -12.356 1.00 74.75 280 TYR A CA 1
ATOM 2261 C C . TYR A 1 280 ? 22.919 6.635 -13.607 1.00 74.75 280 TYR A C 1
ATOM 2263 O O . TYR A 1 280 ? 23.086 5.658 -14.336 1.00 74.75 280 TYR A O 1
ATOM 2271 N N . GLY A 1 281 ? 23.386 7.843 -13.936 1.00 60.25 281 GLY A N 1
ATOM 2272 C CA . GLY A 1 281 ? 24.280 8.043 -15.080 1.00 60.25 281 GLY A CA 1
ATOM 2273 C C . GLY A 1 281 ? 25.543 7.170 -14.994 1.00 60.25 281 GLY A C 1
ATOM 2274 O O . GLY A 1 281 ? 25.958 6.772 -13.909 1.00 60.25 281 GLY A O 1
ATOM 2275 N N . ARG A 1 282 ? 26.187 6.885 -16.141 1.00 54.03 282 ARG A N 1
ATOM 2276 C CA . ARG A 1 282 ? 27.496 6.185 -16.171 1.00 54.03 282 ARG A CA 1
ATOM 2277 C C . ARG A 1 282 ? 28.619 6.993 -15.504 1.00 54.03 282 ARG A C 1
ATOM 2279 O O . ARG A 1 282 ? 29.619 6.415 -15.099 1.00 54.03 282 ARG A O 1
ATOM 2286 N N . HIS A 1 283 ? 28.436 8.308 -15.395 1.00 52.12 283 HIS A N 1
ATOM 2287 C CA . HIS A 1 283 ? 29.275 9.221 -14.624 1.00 52.12 283 HIS A CA 1
ATOM 2288 C C . HIS A 1 283 ? 28.491 9.693 -13.396 1.00 52.12 283 HIS A C 1
ATOM 2290 O O . HIS A 1 283 ? 27.271 9.866 -13.477 1.00 52.12 283 HIS A O 1
ATOM 2296 N N . ALA A 1 284 ? 29.186 9.882 -12.271 1.00 55.22 284 ALA A N 1
ATOM 2297 C CA . ALA A 1 284 ? 28.597 10.173 -10.962 1.00 55.22 284 ALA A CA 1
ATOM 2298 C C . ALA A 1 284 ? 27.748 11.460 -10.922 1.00 55.22 284 ALA A C 1
ATOM 2300 O O . ALA A 1 284 ? 26.972 11.631 -9.987 1.00 55.22 284 ALA A O 1
ATOM 2301 N N . ASP A 1 285 ? 27.819 12.304 -11.954 1.00 58.81 285 ASP A N 1
ATOM 2302 C CA . ASP A 1 285 ? 27.379 13.700 -11.904 1.00 58.81 285 ASP A CA 1
ATOM 2303 C C . ASP A 1 285 ? 25.927 13.936 -12.350 1.00 58.81 285 ASP A C 1
ATOM 2305 O O . ASP A 1 285 ? 25.385 14.999 -12.072 1.00 58.81 285 ASP A O 1
ATOM 2309 N N . ASN A 1 286 ? 25.229 12.929 -12.899 1.00 68.88 286 ASN A N 1
ATOM 2310 C CA . ASN A 1 286 ? 23.825 13.062 -13.334 1.00 68.88 286 ASN A CA 1
ATOM 2311 C C . ASN A 1 286 ? 22.899 11.953 -12.793 1.00 68.88 286 ASN A C 1
ATOM 2313 O O . ASN A 1 286 ? 22.310 11.194 -13.570 1.00 68.88 286 ASN A O 1
ATOM 2317 N N . LYS A 1 287 ? 22.773 11.822 -11.465 1.00 85.19 287 LYS A N 1
ATOM 2318 C CA . LYS A 1 287 ? 21.763 10.960 -10.836 1.00 85.19 287 LYS A CA 1
ATOM 2319 C C . LYS A 1 287 ? 20.488 11.756 -10.570 1.00 85.19 287 LYS A C 1
ATOM 2321 O O . LYS A 1 287 ? 20.520 12.792 -9.910 1.00 85.19 287 LYS A O 1
ATOM 2326 N N . CYS A 1 288 ? 19.351 11.261 -11.042 1.00 88.25 288 CYS A N 1
ATOM 2327 C CA . CYS A 1 288 ? 18.057 11.887 -10.780 1.00 88.25 288 CYS A CA 1
ATOM 2328 C C . CYS A 1 288 ? 16.942 10.848 -10.641 1.00 88.25 288 CYS A C 1
ATOM 2330 O O . CYS A 1 288 ? 17.058 9.716 -11.113 1.00 88.25 288 CYS A O 1
ATOM 2332 N N . CYS A 1 289 ? 15.842 11.238 -10.002 1.00 90.31 289 CYS A N 1
ATOM 2333 C CA . CYS A 1 289 ? 14.597 10.481 -10.005 1.00 90.31 289 CYS A CA 1
ATOM 2334 C C . CYS A 1 289 ? 13.530 11.274 -10.764 1.00 90.31 289 CYS A C 1
ATOM 2336 O O . CYS A 1 289 ? 13.137 12.359 -10.331 1.00 90.31 289 CYS A O 1
ATOM 2338 N N . ALA A 1 290 ? 13.061 10.757 -11.901 1.00 90.31 290 ALA A N 1
ATOM 2339 C CA . ALA A 1 290 ? 11.931 11.345 -12.613 1.00 90.31 290 ALA A CA 1
ATOM 2340 C C . ALA A 1 290 ? 10.622 10.763 -12.078 1.00 90.31 290 ALA A C 1
ATOM 2342 O O . ALA A 1 290 ? 10.452 9.544 -12.035 1.00 90.31 290 ALA A O 1
ATOM 2343 N N . ILE A 1 291 ? 9.690 11.643 -11.727 1.00 92.38 291 ILE A N 1
ATOM 2344 C CA . ILE A 1 291 ? 8.365 11.277 -11.235 1.00 92.38 291 ILE A CA 1
ATOM 2345 C C . ILE A 1 291 ? 7.364 11.497 -12.362 1.00 92.38 291 ILE A C 1
ATOM 2347 O O . ILE A 1 291 ? 7.106 12.635 -12.766 1.00 92.38 291 ILE A O 1
ATOM 2351 N N . TRP A 1 292 ? 6.807 10.404 -12.863 1.00 92.62 292 TRP A N 1
ATOM 2352 C CA . TRP A 1 292 ? 5.739 10.400 -13.853 1.00 92.62 292 TRP A CA 1
ATOM 2353 C C . TRP A 1 292 ? 4.412 10.127 -13.170 1.00 92.62 292 TRP A C 1
ATOM 2355 O O . TRP A 1 292 ? 4.341 9.274 -12.291 1.00 92.62 292 TRP A O 1
ATOM 2365 N N . VAL A 1 293 ? 3.371 10.842 -13.577 1.00 93.62 293 VAL A N 1
ATOM 2366 C CA . VAL A 1 293 ? 2.031 10.733 -13.002 1.00 93.62 293 VAL A CA 1
ATOM 2367 C C . VAL A 1 293 ? 1.031 10.492 -14.122 1.00 93.62 293 VAL A C 1
ATOM 2369 O O . VAL A 1 293 ? 1.042 11.199 -15.130 1.00 93.62 293 VAL A O 1
ATOM 2372 N N . MET A 1 294 ? 0.177 9.490 -13.937 1.00 94.25 294 MET A N 1
ATOM 2373 C CA . MET A 1 294 ? -0.954 9.198 -14.807 1.00 94.25 294 MET A CA 1
ATOM 2374 C C . MET A 1 294 ? -2.104 10.123 -14.408 1.00 94.25 294 MET A C 1
ATOM 2376 O O . MET A 1 294 ? -2.716 9.926 -13.357 1.00 94.25 294 MET A O 1
ATOM 2380 N N . LYS A 1 295 ? -2.347 11.171 -15.203 1.00 94.00 295 LYS A N 1
ATOM 2381 C CA . LYS A 1 295 ? -3.362 12.190 -14.881 1.00 94.00 295 LYS A CA 1
ATOM 2382 C C . LYS A 1 295 ? -4.780 11.636 -14.938 1.00 94.00 295 LYS A C 1
ATOM 2384 O O . LYS A 1 295 ? -5.614 12.032 -14.131 1.00 94.00 295 LYS A O 1
ATOM 2389 N N . GLU A 1 296 ? -5.023 10.703 -15.848 1.00 94.38 296 GLU A N 1
ATOM 2390 C CA . GLU A 1 296 ? -6.296 10.013 -16.000 1.00 94.38 296 GLU A CA 1
ATOM 2391 C C . GLU A 1 296 ? -6.061 8.512 -15.849 1.00 94.38 296 GLU A C 1
ATOM 2393 O O . GLU A 1 296 ? -5.342 7.887 -16.630 1.00 94.38 296 GLU A O 1
ATOM 2398 N N . TYR A 1 297 ? -6.638 7.929 -14.800 1.00 93.69 297 TYR A N 1
ATOM 2399 C CA . TYR A 1 297 ? -6.395 6.533 -14.456 1.00 93.69 297 TYR A CA 1
ATOM 2400 C C . TYR A 1 297 ? -6.800 5.587 -15.600 1.00 93.69 297 TYR A C 1
ATOM 2402 O O . TYR A 1 297 ? -7.920 5.649 -16.098 1.00 93.69 297 TYR A O 1
ATOM 2410 N N . GLY A 1 298 ? -5.884 4.705 -16.006 1.00 91.06 298 GLY A N 1
ATOM 2411 C CA . GLY A 1 298 ? -6.060 3.766 -17.117 1.00 91.06 298 GLY A CA 1
ATOM 2412 C C . GLY A 1 298 ? -5.775 4.341 -18.511 1.00 91.06 298 GLY A C 1
ATOM 2413 O O . GLY A 1 298 ? -5.651 3.570 -19.460 1.00 91.06 298 GLY A O 1
ATOM 2414 N N . VAL A 1 299 ? -5.604 5.660 -18.657 1.00 92.44 299 VAL A N 1
ATOM 2415 C CA . VAL A 1 299 ? -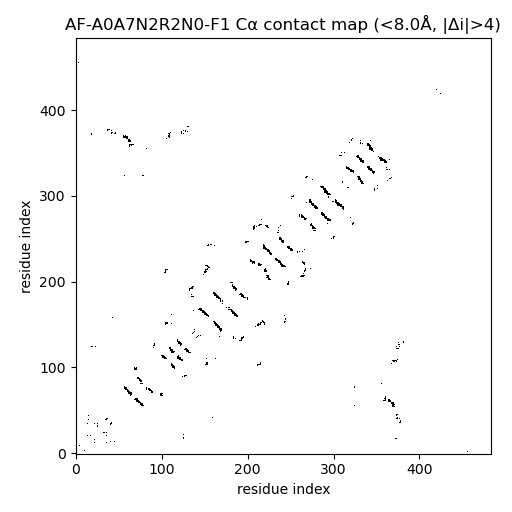5.342 6.305 -19.954 1.00 92.44 299 VAL A CA 1
ATOM 2416 C C . VAL A 1 299 ? -3.835 6.465 -20.153 1.00 92.44 299 VAL A C 1
ATOM 2418 O O . VAL A 1 299 ? -3.203 7.313 -19.522 1.00 92.44 299 VAL A O 1
ATOM 2421 N N . VAL A 1 300 ? -3.248 5.655 -21.039 1.00 89.44 300 VAL A N 1
ATOM 2422 C CA . VAL A 1 300 ? -1.791 5.622 -21.294 1.00 89.44 300 VAL A CA 1
ATOM 2423 C C . VAL A 1 300 ? -1.247 6.986 -21.733 1.00 89.44 300 VAL A C 1
ATOM 2425 O O . VAL A 1 300 ? -0.212 7.427 -21.241 1.00 89.44 300 VAL A O 1
ATOM 2428 N N . ASP A 1 301 ? -1.962 7.708 -22.591 1.00 90.00 301 ASP A N 1
ATOM 2429 C CA . ASP A 1 301 ? -1.500 9.010 -23.090 1.00 90.00 301 ASP A CA 1
ATOM 2430 C C . ASP A 1 301 ? -1.548 10.126 -22.029 1.00 90.00 301 ASP A C 1
ATOM 2432 O O . ASP A 1 301 ? -1.001 11.208 -22.232 1.00 90.00 301 ASP A O 1
ATOM 2436 N N . SER A 1 302 ? -2.145 9.863 -20.859 1.00 92.81 302 SER A N 1
ATOM 2437 C CA . SER A 1 302 ? -2.210 10.817 -19.743 1.00 92.81 302 SER A CA 1
ATOM 2438 C C . SER A 1 302 ? -0.960 10.816 -18.849 1.00 92.81 302 SER A C 1
ATOM 2440 O O . SER A 1 302 ? -0.859 11.612 -17.905 1.00 92.81 302 SER A O 1
ATOM 2442 N N . TRP A 1 303 ? -0.003 9.918 -19.107 1.00 92.19 303 TRP A N 1
ATOM 2443 C CA . TRP A 1 303 ? 1.272 9.885 -18.399 1.00 92.19 303 TRP A CA 1
ATOM 2444 C C . TRP A 1 303 ? 2.081 11.151 -18.685 1.00 92.19 303 TRP A C 1
ATOM 2446 O O . TRP A 1 303 ? 2.510 11.407 -19.808 1.00 92.19 303 TRP A O 1
ATOM 2456 N N . THR A 1 304 ? 2.368 11.921 -17.639 1.00 91.81 304 THR A N 1
ATOM 2457 C CA . THR A 1 304 ? 3.149 13.159 -17.744 1.00 91.81 304 THR A CA 1
ATOM 2458 C C . THR A 1 304 ? 4.255 13.188 -16.700 1.00 91.81 304 THR A C 1
ATOM 2460 O O . THR A 1 304 ? 4.061 12.800 -15.546 1.00 91.81 304 THR A O 1
ATOM 2463 N N . LYS A 1 305 ? 5.447 13.647 -17.092 1.00 91.31 305 LYS A N 1
ATOM 2464 C CA . LYS A 1 305 ? 6.544 13.874 -16.147 1.00 91.31 305 LYS A CA 1
ATOM 2465 C C . LYS A 1 305 ? 6.219 15.109 -15.313 1.00 91.31 305 LYS A C 1
ATOM 2467 O O . LYS A 1 305 ? 6.199 16.211 -15.852 1.00 91.31 305 LYS A O 1
ATOM 2472 N N . GLN A 1 306 ? 5.991 14.928 -14.017 1.00 91.31 306 GLN A N 1
ATOM 2473 C CA . GLN A 1 306 ? 5.588 16.015 -13.127 1.00 91.31 306 GLN A CA 1
ATOM 2474 C C . GLN A 1 306 ? 6.768 16.626 -12.369 1.00 91.31 306 GLN A C 1
ATOM 2476 O O . GLN A 1 306 ? 6.829 17.842 -12.219 1.00 91.31 306 GLN A O 1
ATOM 2481 N N . PHE A 1 307 ? 7.719 15.804 -11.921 1.00 90.31 307 PHE A N 1
ATOM 2482 C CA . PHE A 1 307 ? 8.874 16.274 -11.155 1.00 90.31 307 PHE A CA 1
ATOM 2483 C C . PHE A 1 307 ? 10.160 15.585 -11.607 1.00 90.31 307 PHE A C 1
ATOM 2485 O O . PHE A 1 307 ? 10.145 14.483 -12.162 1.00 90.31 307 PHE A O 1
ATOM 2492 N N . THR A 1 308 ? 11.295 16.232 -11.360 1.00 91.12 308 THR A N 1
ATOM 2493 C CA . THR A 1 308 ? 12.624 15.619 -11.433 1.00 91.12 308 THR A CA 1
ATOM 2494 C C . THR A 1 308 ? 13.349 15.966 -10.143 1.00 91.12 308 THR A C 1
ATOM 2496 O O . THR A 1 308 ? 13.526 17.139 -9.844 1.00 91.12 308 THR A O 1
ATOM 2499 N N . VAL A 1 309 ? 13.711 14.952 -9.363 1.00 91.00 309 VAL A N 1
ATOM 2500 C CA . VAL A 1 309 ? 14.452 15.110 -8.109 1.00 91.00 309 VAL A CA 1
ATOM 2501 C C . VAL A 1 309 ? 15.926 14.901 -8.404 1.00 91.00 309 VAL A C 1
ATOM 2503 O O . VAL A 1 309 ? 16.316 13.831 -8.880 1.00 91.00 309 VAL A O 1
ATOM 2506 N N . ASN A 1 310 ? 16.736 15.916 -8.131 1.00 89.12 310 ASN A N 1
ATOM 2507 C CA . ASN A 1 310 ? 18.185 15.825 -8.225 1.00 89.12 310 ASN A CA 1
ATOM 2508 C C . ASN A 1 310 ? 18.723 14.961 -7.072 1.00 89.12 310 ASN A C 1
ATOM 2510 O O . ASN A 1 310 ? 18.474 15.264 -5.909 1.00 89.12 310 ASN A O 1
ATOM 2514 N N . LEU A 1 311 ? 19.432 13.872 -7.382 1.00 86.25 311 LEU A N 1
ATOM 2515 C CA . LEU A 1 311 ? 19.996 12.972 -6.363 1.00 86.25 311 LEU A CA 1
ATOM 2516 C C . LEU A 1 311 ? 21.456 13.314 -6.019 1.00 86.25 311 LEU A C 1
ATOM 2518 O O . LEU A 1 311 ? 22.003 12.748 -5.079 1.00 86.25 311 LEU A O 1
ATOM 2522 N N . ASN A 1 312 ? 22.071 14.240 -6.761 1.00 78.31 312 ASN A N 1
ATOM 2523 C CA . ASN A 1 312 ? 23.467 14.666 -6.618 1.00 78.31 312 ASN A CA 1
ATOM 2524 C C . ASN A 1 312 ? 23.625 16.016 -5.897 1.00 78.31 312 ASN A C 1
ATOM 2526 O O . ASN A 1 312 ? 24.671 16.654 -6.006 1.00 78.31 312 ASN A O 1
ATOM 2530 N N . GLY A 1 313 ? 22.584 16.486 -5.206 1.00 70.69 313 GLY A N 1
ATOM 2531 C CA . GLY A 1 313 ? 22.624 17.746 -4.464 1.00 70.69 313 GLY A CA 1
ATOM 2532 C C . GLY A 1 313 ? 23.586 17.718 -3.268 1.00 70.69 313 GLY A C 1
ATOM 2533 O O . GLY A 1 313 ? 24.204 16.703 -2.958 1.00 70.69 313 GLY A O 1
ATOM 2534 N N . GLY A 1 314 ? 23.674 18.841 -2.545 1.00 70.38 314 GLY A N 1
ATOM 2535 C CA . GLY A 1 314 ? 24.520 18.956 -1.344 1.00 70.38 314 GLY A CA 1
ATOM 2536 C C . GLY A 1 314 ? 24.179 17.958 -0.224 1.00 70.38 314 GLY A C 1
ATOM 2537 O O . GLY A 1 314 ? 25.015 17.697 0.636 1.00 70.38 314 GLY A O 1
ATOM 2538 N N . VAL A 1 315 ? 22.977 17.374 -0.259 1.00 78.19 315 VAL A N 1
ATOM 2539 C CA . VAL A 1 315 ? 22.560 16.230 0.559 1.00 78.19 315 VAL A CA 1
ATOM 2540 C C . VAL A 1 315 ? 22.259 15.057 -0.377 1.00 78.19 315 VAL A C 1
ATOM 2542 O O . VAL A 1 315 ? 21.445 15.195 -1.292 1.00 78.19 315 VAL A O 1
ATOM 2545 N N . GLU A 1 316 ? 22.886 13.899 -0.150 1.00 84.75 316 GLU A N 1
ATOM 2546 C CA . GLU A 1 316 ? 22.691 12.712 -0.992 1.00 84.75 316 GLU A CA 1
ATOM 2547 C C . GLU A 1 316 ? 21.301 12.101 -0.748 1.00 84.75 316 GLU A C 1
ATOM 2549 O O . GLU A 1 316 ? 21.041 11.464 0.278 1.00 84.75 316 GLU A O 1
ATOM 2554 N N . ILE A 1 317 ? 20.392 12.294 -1.707 1.00 88.12 317 ILE A N 1
ATOM 2555 C CA . ILE A 1 317 ? 19.053 11.701 -1.693 1.00 88.12 317 ILE A CA 1
ATOM 2556 C C . ILE A 1 317 ? 19.129 10.297 -2.285 1.00 88.12 317 ILE A C 1
ATOM 2558 O O . ILE A 1 317 ? 19.542 10.106 -3.428 1.00 88.12 317 ILE A O 1
ATOM 2562 N N . ILE A 1 318 ? 18.644 9.306 -1.539 1.00 86.88 318 ILE A N 1
ATOM 2563 C CA . ILE A 1 318 ? 18.624 7.914 -2.001 1.00 86.88 318 ILE A CA 1
ATOM 2564 C C . ILE A 1 318 ? 17.245 7.464 -2.462 1.00 86.88 318 ILE A C 1
ATOM 2566 O O . ILE A 1 318 ? 17.152 6.591 -3.328 1.00 86.88 318 ILE A O 1
ATOM 2570 N N . ARG A 1 319 ? 16.155 8.031 -1.919 1.00 88.75 319 ARG A N 1
ATOM 2571 C CA . ARG A 1 319 ? 14.795 7.651 -2.326 1.00 88.75 319 ARG A CA 1
ATOM 2572 C C . ARG A 1 319 ? 13.780 8.784 -2.250 1.00 88.75 319 ARG A C 1
ATOM 2574 O O . ARG A 1 319 ? 13.794 9.568 -1.318 1.00 88.75 319 ARG A O 1
ATOM 2581 N N . VAL A 1 320 ? 12.818 8.764 -3.170 1.00 91.81 320 VAL A N 1
ATOM 2582 C CA . VAL A 1 320 ? 11.550 9.496 -3.082 1.00 91.81 320 VAL A CA 1
ATOM 2583 C C . VAL A 1 320 ? 10.534 8.626 -2.347 1.00 91.81 320 VAL A C 1
ATOM 2585 O O . VAL A 1 320 ? 10.447 7.432 -2.635 1.00 91.81 320 VAL A O 1
ATOM 2588 N N . LEU A 1 321 ? 9.796 9.191 -1.397 1.00 90.69 321 LEU A N 1
ATOM 2589 C CA . LEU A 1 321 ? 8.855 8.486 -0.521 1.00 90.69 321 LEU A CA 1
ATOM 2590 C C . LEU A 1 321 ? 7.402 8.919 -0.721 1.00 90.69 321 LEU A C 1
ATOM 2592 O O . LEU A 1 321 ? 6.516 8.097 -0.524 1.00 90.69 321 LEU A O 1
ATOM 2596 N N . GLY A 1 322 ? 7.152 10.165 -1.122 1.00 89.94 322 GLY A N 1
ATOM 2597 C CA . GLY A 1 322 ? 5.797 10.681 -1.301 1.00 89.94 322 GLY A CA 1
ATOM 2598 C C . GLY A 1 322 ? 5.776 12.173 -1.618 1.00 89.94 322 GLY A C 1
ATOM 2599 O O . GLY A 1 322 ? 6.824 12.779 -1.838 1.00 89.94 322 GLY A O 1
ATOM 2600 N N . LEU A 1 323 ? 4.579 12.754 -1.631 1.00 89.25 323 LEU A N 1
ATOM 2601 C CA . LEU A 1 323 ? 4.341 14.176 -1.876 1.00 89.25 323 LEU A CA 1
ATOM 2602 C C . LEU A 1 323 ? 3.558 14.768 -0.705 1.00 89.25 323 LEU A C 1
ATOM 2604 O O . LEU A 1 323 ? 2.584 14.168 -0.254 1.00 89.25 323 LEU A O 1
ATOM 2608 N N . GLN A 1 324 ? 3.986 15.937 -0.254 1.00 87.56 324 GLN A N 1
ATOM 2609 C CA . GLN A 1 324 ? 3.329 16.723 0.784 1.00 87.56 324 GLN A CA 1
ATOM 2610 C C . GLN A 1 324 ? 2.263 17.645 0.196 1.00 87.56 324 GLN A C 1
ATOM 2612 O O . GLN A 1 324 ? 2.297 17.996 -0.987 1.00 87.56 324 GLN A O 1
ATOM 2617 N N . LYS A 1 325 ? 1.342 18.118 1.038 1.00 84.31 325 LYS A N 1
ATOM 2618 C CA . LYS A 1 325 ? 0.288 19.061 0.638 1.00 84.31 325 LYS A CA 1
ATOM 2619 C C . LYS A 1 325 ? 0.820 20.415 0.178 1.00 84.31 325 LYS A C 1
ATOM 2621 O O . LYS A 1 325 ? 0.212 21.022 -0.698 1.00 84.31 325 LYS A O 1
ATOM 2626 N N . ASN A 1 326 ? 1.957 20.868 0.708 1.00 85.62 326 ASN A N 1
ATOM 2627 C CA . ASN A 1 326 ? 2.621 22.092 0.244 1.00 85.62 326 ASN A CA 1
ATOM 2628 C C . ASN A 1 326 ? 3.323 21.925 -1.125 1.00 85.62 326 ASN A C 1
ATOM 2630 O O . ASN A 1 326 ? 3.835 22.898 -1.673 1.00 85.62 326 ASN A O 1
ATOM 2634 N N . GLY A 1 327 ? 3.318 20.716 -1.703 1.00 88.19 327 GLY A N 1
ATOM 2635 C CA . GLY A 1 327 ? 3.939 20.404 -2.991 1.00 88.19 327 GLY A CA 1
ATOM 2636 C C . GLY A 1 327 ? 5.397 19.948 -2.898 1.00 88.19 327 GLY A C 1
ATOM 2637 O O . GLY A 1 327 ? 5.971 19.580 -3.925 1.00 88.19 327 GLY A O 1
ATOM 2638 N N . ASN A 1 328 ? 5.982 19.921 -1.698 1.00 92.06 328 ASN A N 1
ATOM 2639 C CA . ASN A 1 328 ? 7.313 19.365 -1.482 1.00 92.06 328 ASN A CA 1
ATOM 2640 C C . ASN A 1 328 ? 7.297 17.838 -1.574 1.00 92.06 328 ASN A C 1
ATOM 2642 O O . ASN A 1 328 ? 6.284 17.170 -1.352 1.00 92.06 328 ASN A O 1
ATOM 2646 N N . ILE A 1 329 ? 8.453 17.269 -1.889 1.00 93.12 329 ILE A N 1
ATOM 2647 C CA . ILE A 1 329 ? 8.640 15.834 -2.065 1.00 93.12 329 ILE A CA 1
ATOM 2648 C C . ILE A 1 329 ? 9.286 15.276 -0.802 1.00 93.12 329 ILE A C 1
ATOM 2650 O O . ILE A 1 329 ? 10.356 15.719 -0.391 1.00 93.12 329 ILE A O 1
ATOM 2654 N N . LEU A 1 330 ? 8.668 14.263 -0.201 1.00 93.25 330 LEU A N 1
ATOM 2655 C CA . LEU A 1 330 ? 9.289 13.534 0.898 1.00 93.25 330 LEU A CA 1
ATOM 2656 C C . LEU A 1 330 ? 10.367 12.621 0.340 1.00 93.25 330 LEU A C 1
ATOM 2658 O O . LEU A 1 330 ? 10.109 11.802 -0.547 1.00 93.25 330 LEU A O 1
ATOM 2662 N N . VAL A 1 331 ? 11.569 12.744 0.885 1.00 93.19 331 VAL A N 1
ATOM 2663 C CA . VAL A 1 331 ? 12.746 12.003 0.454 1.00 93.19 331 VAL A CA 1
ATOM 2664 C C . VAL A 1 331 ? 13.455 11.362 1.637 1.00 93.19 331 VAL A C 1
ATOM 2666 O O . VAL A 1 331 ? 13.363 11.811 2.776 1.00 93.19 331 VAL A O 1
ATOM 2669 N N . GLU A 1 332 ? 14.163 10.281 1.352 1.00 91.81 332 GLU A N 1
ATOM 2670 C CA . GLU A 1 332 ? 15.144 9.697 2.251 1.00 91.81 332 GLU A CA 1
ATOM 2671 C C . GLU A 1 332 ? 16.529 10.191 1.844 1.00 91.81 332 GLU A C 1
ATOM 2673 O O . GLU A 1 332 ? 16.960 9.964 0.707 1.00 91.81 332 GLU A O 1
ATOM 2678 N N . ALA A 1 333 ? 17.204 10.849 2.777 1.00 90.19 333 ALA A N 1
ATOM 2679 C CA . ALA A 1 333 ? 18.516 11.448 2.594 1.00 90.19 333 ALA A CA 1
ATOM 2680 C C . ALA A 1 333 ? 19.560 10.767 3.487 1.00 90.19 333 ALA A C 1
ATOM 2682 O O . ALA A 1 333 ? 19.233 10.284 4.573 1.00 90.19 333 ALA A O 1
ATOM 2683 N N . ILE A 1 334 ? 20.813 10.702 3.032 1.00 85.88 334 ILE A N 1
ATOM 2684 C CA . ILE A 1 334 ? 21.940 10.216 3.835 1.00 85.88 334 ILE A CA 1
ATOM 2685 C C . ILE A 1 334 ? 22.439 11.332 4.754 1.00 85.88 334 ILE A C 1
ATOM 2687 O O . ILE A 1 334 ? 22.595 12.479 4.341 1.00 85.88 334 ILE A O 1
ATOM 2691 N N . LEU A 1 335 ? 22.728 10.960 6.002 1.00 76.25 335 LEU A N 1
ATOM 2692 C CA . LEU A 1 335 ? 23.359 11.823 6.993 1.00 76.25 335 LEU A CA 1
ATOM 2693 C C . LEU A 1 335 ? 24.839 11.470 7.166 1.00 76.25 335 LEU A C 1
ATOM 2695 O O . LEU A 1 335 ? 25.205 10.298 7.269 1.00 76.25 335 LEU A O 1
ATOM 2699 N N . SER A 1 336 ? 25.680 12.491 7.323 1.00 63.00 336 SER A N 1
ATOM 2700 C CA . SER A 1 336 ? 27.053 12.341 7.818 1.00 63.00 336 SER A CA 1
ATOM 2701 C C . SER A 1 336 ? 27.027 12.198 9.350 1.00 63.00 336 SER A C 1
ATOM 2703 O O . SER A 1 336 ? 27.196 13.178 10.069 1.00 63.00 336 SER A O 1
ATOM 2705 N N . GLY A 1 337 ? 26.739 11.001 9.881 1.00 61.81 337 GLY A N 1
ATOM 2706 C CA . GLY A 1 337 ? 26.624 10.770 11.332 1.00 61.81 337 GLY A CA 1
ATOM 2707 C C . GLY A 1 337 ? 26.332 9.312 11.743 1.00 61.81 337 GLY A C 1
ATOM 2708 O O . GLY A 1 337 ? 26.402 8.413 10.908 1.00 61.81 337 GLY A O 1
ATOM 2709 N N . PRO A 1 338 ? 26.012 9.038 13.031 1.00 53.56 338 PRO A N 1
ATOM 2710 C CA . PRO A 1 338 ? 25.743 7.678 13.527 1.00 53.56 338 PRO A CA 1
ATOM 2711 C C . PRO A 1 338 ? 24.424 7.081 13.000 1.00 53.56 338 PRO A C 1
ATOM 2713 O O . PRO A 1 338 ? 24.286 5.861 12.921 1.00 53.56 338 PRO A O 1
ATOM 2716 N N . CYS A 1 339 ? 23.461 7.927 12.617 1.00 58.47 339 CYS A N 1
ATOM 2717 C CA . CYS A 1 339 ? 22.278 7.526 11.855 1.00 58.47 339 CYS A CA 1
ATOM 2718 C C . CYS A 1 339 ? 22.627 7.498 10.363 1.00 58.47 339 CYS A C 1
ATOM 2720 O O . CYS A 1 339 ? 23.196 8.461 9.860 1.00 58.47 339 CYS A O 1
ATOM 2722 N N . ARG A 1 340 ? 22.269 6.423 9.647 1.00 74.31 340 ARG A N 1
ATOM 2723 C CA . ARG A 1 340 ? 22.608 6.292 8.217 1.00 74.31 340 ARG A CA 1
ATOM 2724 C C . ARG A 1 340 ? 21.759 7.193 7.322 1.00 74.31 340 ARG A C 1
ATOM 2726 O O . ARG A 1 340 ? 22.270 7.696 6.326 1.00 74.31 340 ARG A O 1
ATOM 2733 N N . CYS A 1 341 ? 20.480 7.372 7.654 1.00 87.88 341 CYS A N 1
ATOM 2734 C CA . CYS A 1 341 ? 19.534 8.128 6.840 1.00 87.88 341 CYS A CA 1
ATOM 2735 C C . CYS A 1 341 ? 18.511 8.898 7.682 1.00 87.88 341 CYS A C 1
ATOM 2737 O O . CYS A 1 341 ? 18.295 8.610 8.863 1.00 87.88 341 CYS A O 1
ATOM 2739 N N . GLU A 1 342 ? 17.828 9.831 7.033 1.00 90.06 342 GLU A N 1
ATOM 2740 C CA . GLU A 1 342 ? 16.738 10.623 7.592 1.00 90.06 342 GLU A CA 1
ATOM 2741 C C . GLU A 1 342 ? 15.590 10.816 6.602 1.00 90.06 342 GLU A C 1
ATOM 2743 O O . GLU A 1 342 ? 15.761 10.681 5.388 1.00 90.06 342 GLU A O 1
ATOM 2748 N N . LEU A 1 343 ? 14.418 11.146 7.143 1.00 92.00 343 LEU A N 1
ATOM 2749 C CA . LEU A 1 343 ? 13.303 11.680 6.376 1.00 92.00 343 LEU A CA 1
ATOM 2750 C C . LEU A 1 343 ? 13.467 13.195 6.218 1.00 92.00 343 LEU A C 1
ATOM 2752 O O . LEU A 1 343 ? 13.539 13.915 7.218 1.00 92.00 343 LEU A O 1
ATOM 2756 N N . SER A 1 344 ? 13.425 13.663 4.974 1.00 91.88 344 SER A N 1
ATOM 2757 C CA . SER A 1 344 ? 13.586 15.074 4.624 1.00 91.88 344 SER A CA 1
ATOM 2758 C C . SER A 1 344 ? 12.525 15.530 3.621 1.00 91.88 344 SER A C 1
ATOM 2760 O O . SER A 1 344 ? 11.975 14.736 2.860 1.00 91.88 344 SER A O 1
ATOM 2762 N N . SER A 1 345 ? 12.224 16.824 3.634 1.00 92.75 345 SER A N 1
ATOM 2763 C CA . SER A 1 345 ? 11.370 17.517 2.668 1.00 92.75 345 SER A CA 1
ATOM 2764 C C . SER A 1 345 ? 12.253 18.164 1.604 1.00 92.75 345 SER A C 1
ATOM 2766 O O . SER A 1 345 ? 13.088 19.003 1.934 1.00 92.75 345 SER A O 1
ATOM 2768 N N . TYR A 1 346 ? 12.050 17.817 0.338 1.00 93.00 346 TYR A N 1
ATOM 2769 C CA . TYR A 1 346 ? 12.730 18.401 -0.818 1.00 93.00 346 TYR A CA 1
ATOM 2770 C C . TYR A 1 346 ? 11.795 19.363 -1.551 1.00 93.00 346 TYR A C 1
ATOM 2772 O O . TYR A 1 346 ? 10.718 18.958 -1.994 1.00 93.00 346 TYR A O 1
ATOM 2780 N N . ASP A 1 347 ? 12.206 20.619 -1.699 1.00 92.12 347 ASP A N 1
ATOM 2781 C CA . ASP A 1 347 ? 11.497 21.586 -2.538 1.00 92.12 347 ASP A CA 1
ATOM 2782 C C . ASP A 1 347 ? 11.969 21.444 -3.998 1.00 92.12 347 ASP A C 1
ATOM 2784 O O . ASP A 1 347 ? 13.116 21.779 -4.305 1.00 92.12 347 ASP A O 1
ATOM 2788 N N . PRO A 1 348 ? 11.107 20.989 -4.929 1.00 89.38 348 PRO A N 1
ATOM 2789 C CA . PRO A 1 348 ? 11.490 20.809 -6.326 1.00 89.38 348 PRO A CA 1
ATOM 2790 C C . PRO A 1 348 ? 11.765 22.119 -7.081 1.00 89.38 348 PRO A C 1
ATOM 2792 O O . PRO A 1 348 ? 12.278 22.056 -8.195 1.00 89.38 348 PRO A O 1
ATOM 2795 N N . LYS A 1 349 ? 11.407 23.292 -6.538 1.00 89.88 349 LYS A N 1
ATOM 2796 C CA . LYS A 1 349 ? 11.666 24.596 -7.174 1.00 89.88 349 LYS A CA 1
ATOM 2797 C C . LYS A 1 349 ? 13.024 25.172 -6.790 1.00 89.88 349 LYS A C 1
ATOM 2799 O O . LYS A 1 349 ? 13.722 25.691 -7.653 1.00 89.88 349 LYS A O 1
ATOM 2804 N N . SER A 1 350 ? 13.369 25.124 -5.503 1.00 90.50 350 SER A N 1
ATOM 2805 C CA . SER A 1 350 ? 14.638 25.659 -4.985 1.00 90.50 350 SER A CA 1
ATOM 2806 C C . SER A 1 350 ? 15.749 24.610 -4.865 1.00 90.50 350 SER A C 1
ATOM 2808 O O . SER A 1 350 ? 16.892 24.961 -4.571 1.00 90.50 350 SER A O 1
ATOM 2810 N N . GLU A 1 351 ? 15.409 23.331 -5.057 1.00 88.94 351 GLU A N 1
ATOM 2811 C CA . GLU A 1 351 ? 16.256 22.154 -4.824 1.00 88.94 351 GLU A CA 1
ATOM 2812 C C . GLU A 1 351 ? 16.803 22.042 -3.389 1.00 88.94 351 GLU A C 1
ATOM 2814 O O . GLU A 1 351 ? 17.739 21.286 -3.123 1.00 88.94 351 GLU A O 1
ATOM 2819 N N . GLN A 1 352 ? 16.213 22.774 -2.441 1.00 90.44 352 GLN A N 1
ATOM 2820 C CA . GLN A 1 352 ? 16.614 22.734 -1.040 1.00 90.44 352 GLN A CA 1
ATOM 2821 C C . GLN A 1 352 ? 16.044 21.504 -0.334 1.00 90.44 352 GLN A C 1
ATOM 2823 O O . GLN A 1 352 ? 14.899 21.099 -0.552 1.00 90.44 352 GLN A O 1
ATOM 2828 N N . VAL A 1 353 ? 16.848 20.933 0.564 1.00 90.56 353 VAL A N 1
ATOM 2829 C CA . VAL A 1 353 ? 16.473 19.795 1.410 1.00 90.56 353 VAL A CA 1
ATOM 2830 C C . VAL A 1 353 ? 16.371 20.265 2.856 1.00 90.56 353 VAL A C 1
ATOM 2832 O O . VAL A 1 353 ? 17.334 20.777 3.422 1.00 90.56 353 VAL A O 1
ATOM 2835 N N . LYS A 1 354 ? 15.206 20.059 3.470 1.00 90.12 354 LYS A N 1
ATOM 2836 C CA . LYS A 1 354 ? 14.936 20.356 4.879 1.00 90.12 354 LYS A CA 1
ATOM 2837 C C . LYS A 1 354 ? 14.760 19.060 5.666 1.00 90.12 354 LYS A C 1
ATOM 2839 O O . LYS A 1 354 ? 13.857 18.278 5.378 1.00 90.12 354 LYS A O 1
ATOM 2844 N N . ASN A 1 355 ? 15.586 18.862 6.687 1.00 88.12 355 ASN A N 1
ATOM 2845 C CA . ASN A 1 355 ? 15.481 17.739 7.621 1.00 88.12 355 ASN A CA 1
ATOM 2846 C C . ASN A 1 355 ? 14.190 17.821 8.460 1.00 88.12 355 ASN A C 1
ATOM 2848 O O . ASN A 1 355 ? 13.839 18.896 8.951 1.00 88.12 355 ASN A O 1
ATOM 2852 N N . LEU A 1 356 ? 13.505 16.686 8.643 1.00 86.94 356 LEU A N 1
ATOM 2853 C CA . LEU A 1 356 ? 12.257 16.576 9.411 1.00 86.94 356 LEU A CA 1
ATOM 2854 C C . LEU A 1 356 ? 12.421 15.927 10.802 1.00 86.94 356 LEU A C 1
ATOM 2856 O O . LEU A 1 356 ? 11.437 15.683 11.497 1.00 86.94 356 LEU A O 1
ATOM 2860 N N . GLY A 1 357 ? 13.648 15.622 11.227 1.00 85.69 357 GLY A N 1
ATOM 2861 C CA . GLY A 1 357 ? 13.967 15.105 12.562 1.00 85.69 357 GLY A CA 1
ATOM 2862 C C . GLY A 1 357 ? 13.617 13.628 12.781 1.00 85.69 357 GLY A C 1
ATOM 2863 O O . GLY A 1 357 ? 13.512 13.171 13.923 1.00 85.69 357 GLY A O 1
ATOM 2864 N N . ILE A 1 358 ? 13.407 12.854 11.709 1.00 87.88 358 ILE A N 1
ATOM 2865 C CA . ILE A 1 358 ? 13.123 11.414 11.792 1.00 87.88 358 ILE A CA 1
ATOM 2866 C C . ILE A 1 358 ? 14.280 10.631 11.180 1.00 87.88 358 ILE A C 1
ATOM 2868 O O . ILE A 1 358 ? 14.368 10.471 9.966 1.00 87.88 358 ILE A O 1
ATOM 2872 N N . CYS A 1 359 ? 15.135 10.092 12.045 1.00 87.31 359 CYS A N 1
ATOM 2873 C CA . CYS A 1 359 ? 16.277 9.280 11.643 1.00 87.31 359 CYS A CA 1
ATOM 2874 C C . CYS A 1 359 ? 15.928 7.793 11.507 1.00 87.31 359 CYS A C 1
ATOM 2876 O O . CYS A 1 359 ? 15.032 7.263 12.177 1.00 87.31 359 CYS A O 1
ATOM 2878 N N . GLY A 1 360 ? 16.685 7.098 10.663 1.00 84.88 360 GLY A N 1
ATOM 2879 C CA . GLY A 1 360 ? 16.533 5.673 10.445 1.00 84.88 360 GLY A CA 1
ATOM 2880 C C . GLY A 1 360 ? 17.670 5.032 9.652 1.00 84.88 360 GLY A C 1
ATOM 2881 O O . GLY A 1 360 ? 18.626 5.662 9.208 1.00 84.88 360 GLY A O 1
ATOM 2882 N N . SER A 1 361 ? 17.551 3.725 9.486 1.00 82.69 361 SER A N 1
ATOM 2883 C CA . SER A 1 361 ? 18.380 2.877 8.653 1.00 82.69 361 SER A CA 1
ATOM 2884 C C . SER A 1 361 ? 17.940 3.000 7.203 1.00 82.69 361 SER A C 1
ATOM 2886 O O . SER A 1 361 ? 16.742 3.052 6.910 1.00 82.69 361 SER A O 1
ATOM 2888 N N . SER A 1 362 ? 18.918 2.970 6.301 1.00 83.44 362 SER A N 1
ATOM 2889 C CA . SER A 1 362 ? 18.683 3.112 4.869 1.00 83.44 362 SER A CA 1
ATOM 2890 C C . SER A 1 362 ? 17.657 2.105 4.341 1.00 83.44 362 SER A C 1
ATOM 2892 O O . SER A 1 362 ? 17.596 0.955 4.786 1.00 83.44 362 SER A O 1
ATOM 2894 N N . TYR A 1 363 ? 16.843 2.540 3.381 1.00 81.06 363 TYR A N 1
ATOM 2895 C CA . TYR A 1 363 ? 15.818 1.755 2.688 1.00 81.06 363 TYR A CA 1
ATOM 2896 C C . TYR A 1 363 ? 14.655 1.254 3.563 1.00 81.06 363 TYR A C 1
ATOM 2898 O O . TYR A 1 363 ? 13.803 0.515 3.064 1.00 81.06 363 TYR A O 1
ATOM 2906 N N . ASN A 1 364 ? 14.561 1.666 4.832 1.00 82.12 364 ASN A N 1
ATOM 2907 C CA . ASN A 1 364 ? 13.513 1.202 5.754 1.00 82.12 364 ASN A CA 1
ATOM 2908 C C . ASN A 1 364 ? 12.369 2.197 5.970 1.00 82.12 364 ASN A C 1
ATOM 2910 O O . ASN A 1 364 ? 11.375 1.845 6.612 1.00 82.12 364 ASN A O 1
ATOM 2914 N N . PHE A 1 365 ? 12.474 3.404 5.414 1.00 88.25 365 PHE A N 1
ATOM 2915 C CA . PHE A 1 365 ? 11.397 4.382 5.478 1.00 88.25 365 PHE A CA 1
ATOM 2916 C C . PHE A 1 365 ? 10.207 3.970 4.610 1.00 88.25 365 PHE A C 1
ATOM 2918 O O . PHE A 1 365 ? 10.370 3.452 3.502 1.00 88.25 365 PHE A O 1
ATOM 2925 N N . HIS A 1 366 ? 9.006 4.221 5.104 1.00 89.00 366 HIS A N 1
ATOM 2926 C CA . HIS A 1 366 ? 7.788 4.182 4.308 1.00 89.00 366 HIS A CA 1
ATOM 2927 C C . HIS A 1 366 ? 6.847 5.263 4.820 1.00 89.00 366 HIS A C 1
ATOM 2929 O O . HIS A 1 366 ? 6.727 5.439 6.033 1.00 89.00 366 HIS A O 1
ATOM 2935 N N . VAL A 1 367 ? 6.219 5.982 3.898 1.00 89.94 367 VAL A N 1
ATOM 2936 C CA . VAL A 1 367 ? 5.281 7.058 4.202 1.00 89.94 367 VAL A CA 1
ATOM 2937 C C . VAL A 1 367 ? 4.008 6.791 3.427 1.00 89.94 367 VAL A C 1
ATOM 2939 O O . VAL A 1 367 ? 4.079 6.465 2.244 1.00 89.94 367 VAL A O 1
ATOM 2942 N N . ASP A 1 368 ? 2.873 6.936 4.096 1.00 88.31 368 ASP A N 1
ATOM 2943 C CA . ASP A 1 368 ? 1.565 6.823 3.467 1.00 88.31 368 ASP A CA 1
ATOM 2944 C C . ASP A 1 368 ? 0.591 7.843 4.062 1.00 88.31 368 ASP A C 1
ATOM 2946 O O . ASP A 1 368 ? 0.759 8.306 5.198 1.00 88.31 368 ASP A O 1
ATOM 2950 N N . ASN A 1 369 ? -0.447 8.167 3.296 1.00 87.38 369 ASN A N 1
ATOM 2951 C CA . ASN A 1 369 ? -1.582 8.924 3.793 1.00 87.38 369 ASN A CA 1
ATOM 2952 C C . ASN A 1 369 ? -2.328 8.076 4.820 1.00 87.38 369 ASN A C 1
ATOM 2954 O O . ASN A 1 369 ? -2.712 6.933 4.567 1.00 87.38 369 ASN A O 1
ATOM 2958 N N . TYR A 1 370 ? -2.563 8.648 5.993 1.00 88.19 370 TYR A N 1
ATOM 2959 C CA . TYR A 1 370 ? -3.214 7.956 7.086 1.00 88.19 370 TYR A CA 1
ATOM 2960 C C . TYR A 1 370 ? -4.617 8.493 7.329 1.00 88.19 370 TYR A C 1
ATOM 2962 O O . TYR A 1 370 ? -4.856 9.696 7.435 1.00 88.19 370 TYR A O 1
ATOM 2970 N N . MET A 1 371 ? -5.554 7.570 7.494 1.00 88.38 371 MET A N 1
ATOM 2971 C CA . MET A 1 371 ? -6.917 7.854 7.919 1.00 88.38 371 MET A CA 1
ATOM 2972 C C . MET A 1 371 ? -7.288 6.913 9.057 1.00 88.38 371 MET A C 1
ATOM 2974 O O . MET A 1 371 ? -6.931 5.734 9.045 1.00 88.38 371 MET A O 1
ATOM 2978 N N . GLU A 1 372 ? -8.019 7.423 10.045 1.00 90.31 372 GLU A N 1
ATOM 2979 C CA . GLU A 1 372 ? -8.527 6.572 11.112 1.00 90.31 372 GLU A CA 1
ATOM 2980 C C . GLU A 1 372 ? -9.752 5.774 10.648 1.00 90.31 372 GLU A C 1
ATOM 2982 O O . GLU A 1 372 ? -10.668 6.322 10.035 1.00 90.31 372 GLU A O 1
ATOM 2987 N N . ASN A 1 373 ? -9.829 4.494 11.010 1.00 92.38 373 ASN A N 1
ATOM 2988 C CA . ASN A 1 373 ? -10.980 3.640 10.705 1.00 92.38 373 ASN A CA 1
ATOM 2989 C C . ASN A 1 373 ? -11.254 2.626 11.835 1.00 92.38 373 ASN A C 1
ATOM 2991 O O . ASN A 1 373 ? -10.473 2.494 12.781 1.00 92.38 373 ASN A O 1
ATOM 2995 N N . LEU A 1 374 ? -12.372 1.903 11.729 1.00 94.69 374 LEU A N 1
ATOM 2996 C CA . LEU A 1 374 ? -12.771 0.844 12.668 1.00 94.69 374 LEU A CA 1
ATOM 2997 C C . LEU A 1 374 ? -12.562 -0.573 12.110 1.00 94.69 374 LEU A C 1
ATOM 2999 O O . LEU A 1 374 ? -13.022 -1.538 12.717 1.00 94.69 374 LEU A O 1
ATOM 3003 N N . SER A 1 375 ? -11.872 -0.725 10.979 1.00 94.50 375 SER A N 1
ATOM 3004 C CA . SER A 1 375 ? -11.609 -2.027 10.364 1.00 94.50 375 SER A CA 1
ATOM 3005 C C . SER A 1 375 ? -10.944 -2.970 11.372 1.00 94.50 375 SER A C 1
ATOM 3007 O O . SER A 1 375 ? -10.090 -2.553 12.157 1.00 94.50 375 SER A O 1
ATOM 3009 N N . LEU A 1 376 ? -11.322 -4.250 11.352 1.00 94.25 376 LEU A N 1
ATOM 3010 C CA . LEU A 1 376 ? -10.963 -5.284 12.336 1.00 94.25 376 LEU A CA 1
ATOM 3011 C C . LEU A 1 376 ? -11.673 -5.203 13.694 1.00 94.25 376 LEU A C 1
ATOM 3013 O O . LEU A 1 376 ? -11.454 -6.098 14.511 1.00 94.25 376 LEU A O 1
ATOM 3017 N N . LEU A 1 377 ? -12.473 -4.177 14.008 1.00 94.06 377 LEU A N 1
ATOM 3018 C CA . LEU A 1 377 ? -13.080 -4.044 15.341 1.00 94.06 377 LEU A CA 1
ATOM 3019 C C . LEU A 1 377 ? -13.996 -5.229 15.693 1.00 94.06 377 LEU A C 1
ATOM 3021 O O . LEU A 1 377 ? -13.916 -5.733 16.816 1.00 94.06 377 LEU A O 1
ATOM 3025 N N . ASP A 1 378 ? -14.770 -5.688 14.716 1.00 91.81 378 ASP A N 1
ATOM 3026 C CA . ASP A 1 378 ? -15.699 -6.824 14.732 1.00 91.81 378 ASP A CA 1
ATOM 3027 C C . ASP A 1 378 ? -15.010 -8.200 14.773 1.00 91.81 378 ASP A C 1
ATOM 3029 O O . ASP A 1 378 ? -15.592 -9.182 15.231 1.00 91.81 378 ASP A O 1
ATOM 3033 N N . LYS A 1 379 ? -13.751 -8.290 14.333 1.00 91.00 379 LYS A N 1
ATOM 3034 C CA . LYS A 1 379 ? -12.994 -9.553 14.309 1.00 91.00 379 LYS A CA 1
ATOM 3035 C C . LYS A 1 379 ? -12.600 -9.999 15.729 1.00 91.00 379 LYS A C 1
ATOM 3037 O O . LYS A 1 379 ? -12.437 -9.161 16.617 1.00 91.00 379 LYS A O 1
ATOM 3042 N N . PRO A 1 380 ? -12.402 -11.294 16.014 1.00 84.19 380 PRO A N 1
ATOM 3043 C CA . PRO A 1 380 ? -11.944 -11.724 17.334 1.00 84.19 380 PRO A CA 1
ATOM 3044 C C . PRO A 1 380 ? -10.531 -11.203 17.639 1.00 84.19 380 PRO A C 1
ATOM 3046 O O . PRO A 1 380 ? -9.700 -11.025 16.748 1.00 84.19 380 PRO A O 1
ATOM 3049 N N . ASN A 1 381 ? -10.242 -10.956 18.918 1.00 71.00 381 ASN A N 1
ATOM 3050 C CA . ASN A 1 381 ? -8.857 -10.793 19.365 1.00 71.00 381 ASN A CA 1
ATOM 3051 C C . ASN A 1 381 ? -8.176 -12.168 19.358 1.00 71.00 381 ASN A C 1
ATOM 3053 O O . ASN A 1 381 ? -8.817 -13.161 19.694 1.00 71.00 381 ASN A O 1
ATOM 3057 N N . GLU A 1 382 ? -6.881 -12.236 19.049 1.00 63.34 382 GLU A N 1
ATOM 3058 C CA . GLU A 1 382 ? -6.137 -13.498 19.131 1.00 63.34 382 GLU A CA 1
ATOM 3059 C C . GLU A 1 382 ? -6.239 -14.130 20.530 1.00 63.34 382 GLU A C 1
ATOM 3061 O O . GLU A 1 382 ? -5.738 -13.583 21.518 1.00 63.34 382 GLU A O 1
ATOM 3066 N N . THR A 1 383 ? -6.841 -15.318 20.611 1.00 41.84 383 THR A N 1
ATOM 3067 C CA . THR A 1 383 ? -6.609 -16.269 21.700 1.00 41.84 383 THR A CA 1
ATOM 3068 C C . THR A 1 383 ? -5.352 -17.054 21.351 1.00 41.84 383 THR A C 1
ATOM 3070 O O . THR A 1 383 ? -5.371 -17.902 20.459 1.00 41.84 383 THR A O 1
ATOM 3073 N N . VAL A 1 384 ? -4.235 -16.760 22.013 1.00 38.97 384 VAL A N 1
ATOM 3074 C CA . VAL A 1 384 ? -3.011 -17.552 21.853 1.00 38.97 384 VAL A CA 1
ATOM 3075 C C . VAL A 1 384 ? -3.320 -18.984 22.287 1.00 38.97 384 VAL A C 1
ATOM 3077 O O . VAL A 1 384 ? -3.635 -19.224 23.450 1.00 38.97 384 VAL A O 1
ATOM 3080 N N . SER A 1 385 ? -3.223 -19.943 21.366 1.00 31.16 385 SER A N 1
ATOM 3081 C CA . SER A 1 385 ? -3.159 -21.356 21.723 1.00 31.16 385 SER A CA 1
ATOM 3082 C C . SER A 1 385 ? -1.867 -21.580 22.512 1.00 31.16 385 SER A C 1
ATOM 3084 O O . SER A 1 385 ? -0.782 -21.686 21.931 1.00 31.16 385 SER A O 1
ATOM 3086 N N . GLU A 1 386 ? -1.965 -21.599 23.837 1.00 33.31 386 GLU A N 1
ATOM 3087 C CA . GLU A 1 386 ? -0.888 -22.029 24.719 1.00 33.31 386 GLU A CA 1
ATOM 3088 C C . GLU A 1 386 ? -0.513 -23.473 24.359 1.00 33.31 386 GLU A C 1
ATOM 3090 O O . GLU A 1 386 ? -1.242 -24.429 24.632 1.00 33.31 386 GLU A O 1
ATOM 3095 N N . ARG A 1 387 ? 0.648 -23.664 23.726 1.00 32.66 387 ARG A N 1
ATOM 3096 C CA . ARG A 1 387 ? 1.298 -24.975 23.745 1.00 32.66 387 ARG A CA 1
ATOM 3097 C C . ARG A 1 387 ? 1.701 -25.251 25.194 1.00 32.66 387 ARG A C 1
ATOM 3099 O O . ARG A 1 387 ? 2.551 -24.546 25.726 1.00 32.66 387 ARG A O 1
ATOM 3106 N N . ARG A 1 388 ? 1.038 -26.253 25.786 1.00 35.91 388 ARG A N 1
ATOM 3107 C CA . ARG A 1 388 ? 1.283 -26.916 27.082 1.00 35.91 388 ARG A CA 1
ATOM 3108 C C . ARG A 1 388 ? 2.524 -26.409 27.834 1.00 35.91 388 ARG A C 1
ATOM 3110 O O . ARG A 1 388 ? 3.619 -26.929 27.648 1.00 35.91 388 ARG A O 1
ATOM 3117 N N . VAL A 1 389 ? 2.305 -25.481 28.761 1.00 29.86 389 VAL A N 1
ATOM 3118 C CA . VAL A 1 389 ? 3.108 -25.357 29.982 1.00 29.86 389 VAL A CA 1
ATOM 3119 C C . VAL A 1 389 ? 2.137 -25.463 31.155 1.00 29.86 389 VAL A C 1
ATOM 3121 O O . VAL A 1 389 ? 0.992 -25.024 31.084 1.00 29.86 389 VAL A O 1
ATOM 3124 N N . SER A 1 390 ? 2.569 -26.194 32.172 1.00 29.52 390 SER A N 1
ATOM 3125 C CA . SER A 1 390 ? 1.790 -26.699 33.294 1.00 29.52 390 SER A CA 1
ATOM 3126 C C . SER A 1 390 ? 0.976 -25.637 34.046 1.00 29.52 390 SER A C 1
ATOM 3128 O O . SER A 1 390 ? 1.376 -24.491 34.237 1.00 29.52 390 SER A O 1
ATOM 3130 N N . ARG A 1 391 ? -0.194 -26.084 34.521 1.00 34.03 391 ARG A N 1
ATOM 3131 C CA . ARG A 1 391 ? -1.118 -25.381 35.418 1.00 34.03 391 ARG A CA 1
ATOM 3132 C C . ARG A 1 391 ? -0.394 -24.743 36.613 1.00 34.03 391 ARG A C 1
ATOM 3134 O O . ARG A 1 391 ? 0.121 -25.476 37.453 1.00 34.03 391 ARG A O 1
ATOM 3141 N N . LYS A 1 392 ? -0.515 -23.418 36.757 1.00 30.88 392 LYS A N 1
ATOM 3142 C CA . LYS A 1 392 ? -1.096 -22.705 37.922 1.00 30.88 392 LYS A CA 1
ATOM 3143 C C . LYS A 1 392 ? -0.713 -21.219 37.881 1.00 30.88 392 LYS A C 1
ATOM 3145 O O . LYS A 1 392 ? 0.373 -20.845 38.299 1.00 30.88 392 LYS A O 1
ATOM 3150 N N . SER A 1 393 ? -1.667 -20.365 37.524 1.00 26.47 393 SER A N 1
ATOM 3151 C CA . SER A 1 393 ? -1.789 -19.023 38.108 1.00 26.47 393 SER A CA 1
ATOM 3152 C C . SER A 1 393 ? -3.216 -18.506 37.893 1.00 26.47 393 SER A C 1
ATOM 3154 O O . SER A 1 393 ? -3.690 -18.332 36.776 1.00 26.47 393 SER A O 1
ATOM 3156 N N . LYS A 1 394 ? -3.951 -18.329 38.996 1.00 26.84 394 LYS A N 1
ATOM 3157 C CA . LYS A 1 394 ? -5.265 -17.676 39.011 1.00 26.84 394 LYS A CA 1
ATOM 3158 C C . LYS A 1 394 ? -5.058 -16.181 38.747 1.00 26.84 394 LYS A C 1
ATOM 3160 O O . LYS A 1 394 ? -4.468 -15.500 39.583 1.00 26.84 394 LYS A O 1
ATOM 3165 N N . CYS A 1 395 ? -5.584 -15.657 37.642 1.00 26.03 395 CYS A N 1
ATOM 3166 C CA . CYS A 1 395 ? -5.774 -14.217 37.473 1.00 26.03 395 CYS A CA 1
ATOM 3167 C C . CYS A 1 395 ? -6.925 -13.748 38.375 1.00 26.03 395 CYS A C 1
ATOM 3169 O O . CYS A 1 395 ? -8.077 -14.120 38.164 1.00 26.03 395 CYS A O 1
ATOM 3171 N N . ARG A 1 396 ? -6.618 -12.916 39.376 1.00 24.06 396 ARG A N 1
ATOM 3172 C CA . ARG A 1 396 ? -7.606 -12.057 40.040 1.00 24.06 396 ARG A CA 1
ATOM 3173 C C . ARG A 1 396 ? -7.701 -10.756 39.244 1.00 24.06 396 ARG A C 1
ATOM 3175 O O . ARG A 1 396 ? -6.771 -9.958 39.284 1.00 24.06 396 ARG A O 1
ATOM 3182 N N . TYR A 1 397 ? -8.819 -10.532 38.562 1.00 27.20 397 TYR A N 1
ATOM 3183 C CA . TYR A 1 397 ? -9.257 -9.172 38.261 1.00 27.20 397 TYR A CA 1
ATOM 3184 C C . TYR A 1 397 ? -9.938 -8.642 39.519 1.00 27.20 397 TYR A C 1
ATOM 3186 O O . TYR A 1 397 ? -11.008 -9.111 39.896 1.00 27.20 397 TYR A O 1
ATOM 3194 N N . LYS A 1 398 ? -9.276 -7.713 40.204 1.00 23.36 398 LYS A N 1
ATOM 3195 C CA . LYS A 1 398 ? -9.901 -6.909 41.249 1.00 23.36 398 LYS A CA 1
ATOM 3196 C C . LYS A 1 398 ? -10.522 -5.709 40.530 1.00 23.36 398 LYS A C 1
ATOM 3198 O O . LYS A 1 398 ? -9.799 -4.819 40.094 1.00 23.36 398 LYS A O 1
ATOM 3203 N N . LEU A 1 399 ? -11.833 -5.753 40.301 1.00 31.11 399 LEU A N 1
ATOM 3204 C CA . LEU A 1 399 ? -12.602 -4.537 40.048 1.00 31.11 399 LEU A CA 1
ATOM 3205 C C . LEU A 1 399 ? -12.699 -3.812 41.393 1.00 31.11 399 LEU A C 1
ATOM 3207 O O . LEU A 1 399 ? -13.384 -4.293 42.293 1.00 31.11 399 LEU A O 1
ATOM 3211 N N . ASP A 1 400 ? -11.972 -2.707 41.545 1.00 26.70 400 ASP A N 1
ATOM 3212 C CA . ASP A 1 400 ? -12.179 -1.793 42.667 1.00 26.70 400 ASP A CA 1
ATOM 3213 C C . ASP A 1 400 ? -13.446 -0.962 42.409 1.00 26.70 400 ASP A C 1
ATOM 3215 O O . ASP A 1 400 ? -13.602 -0.310 41.375 1.00 26.70 400 ASP A O 1
ATOM 3219 N N . LEU A 1 401 ? -14.357 -1.007 43.381 1.00 30.50 401 LEU A N 1
ATOM 3220 C CA . LEU A 1 401 ? -15.697 -0.407 43.409 1.00 30.50 401 LEU A CA 1
ATOM 3221 C C . LEU A 1 401 ? -15.710 1.135 43.541 1.00 30.50 401 LEU A C 1
ATOM 3223 O O . LEU A 1 401 ? -16.712 1.718 43.939 1.00 30.50 401 LEU A O 1
ATOM 3227 N N . THR A 1 402 ? -14.635 1.828 43.162 1.00 28.62 402 THR A N 1
ATOM 3228 C CA . THR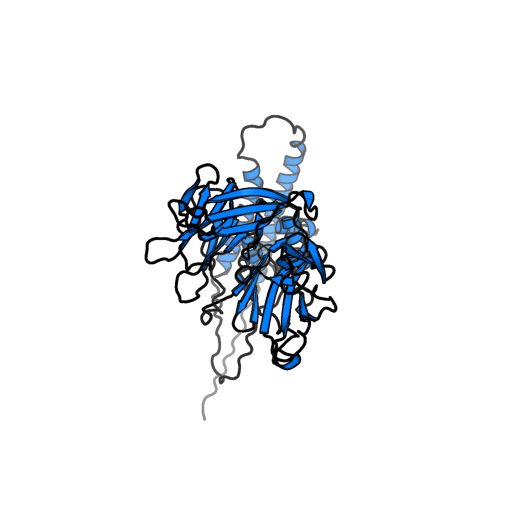 A 1 402 ? -14.550 3.304 43.150 1.00 28.62 402 THR A CA 1
ATOM 3229 C C . THR A 1 402 ? -14.817 3.927 41.770 1.00 28.62 402 THR A C 1
ATOM 3231 O O . THR A 1 402 ? -14.781 5.147 41.617 1.00 28.62 402 THR A O 1
ATOM 3234 N N . GLN A 1 403 ? -15.151 3.122 40.752 1.00 37.25 403 GLN A N 1
ATOM 3235 C CA . GLN A 1 403 ? -15.332 3.579 39.364 1.00 37.25 403 GLN A CA 1
ATOM 3236 C C . GLN A 1 403 ? -16.683 4.226 39.018 1.00 37.25 403 GLN A C 1
ATOM 3238 O O . GLN A 1 403 ? -16.814 4.753 37.912 1.00 37.25 403 GLN A O 1
ATOM 3243 N N . ASN A 1 404 ? -17.661 4.279 39.927 1.00 38.56 404 ASN A N 1
ATOM 3244 C CA . ASN A 1 404 ? -18.950 4.901 39.602 1.00 38.56 404 ASN A CA 1
ATOM 3245 C C . ASN A 1 404 ? -18.828 6.421 39.382 1.00 38.56 404 ASN A C 1
ATOM 3247 O O . ASN A 1 404 ? -19.408 6.937 38.434 1.00 38.56 404 ASN A O 1
ATOM 3251 N N . PHE A 1 405 ? -17.966 7.132 40.117 1.00 34.25 405 PHE A N 1
ATOM 3252 C CA . PHE A 1 405 ? -17.762 8.577 39.910 1.00 34.25 405 PHE A CA 1
ATOM 3253 C C . PHE A 1 405 ? -17.156 8.925 38.536 1.00 34.25 405 PHE A C 1
ATOM 3255 O O . PHE A 1 405 ? -17.496 9.952 37.955 1.00 34.25 405 PHE A O 1
ATOM 3262 N N . SER A 1 406 ? -16.310 8.056 37.968 1.00 36.88 406 SER A N 1
ATOM 3263 C CA . SER A 1 406 ? -15.686 8.280 36.653 1.00 36.88 406 SER A CA 1
ATOM 3264 C C . SER A 1 406 ? -16.670 8.126 35.491 1.00 36.88 406 SER A C 1
ATOM 3266 O O . SER A 1 406 ? -16.458 8.723 34.434 1.00 36.88 406 SER A O 1
ATOM 3268 N N . ILE A 1 407 ? -17.721 7.322 35.664 1.00 42.62 407 ILE A N 1
ATOM 3269 C CA . ILE A 1 407 ? -18.735 7.077 34.633 1.00 42.62 407 ILE A CA 1
ATOM 3270 C C . ILE A 1 407 ? -19.703 8.264 34.577 1.00 42.62 407 ILE A C 1
ATOM 3272 O O . ILE A 1 407 ? -19.921 8.800 33.490 1.00 42.62 407 ILE A O 1
ATOM 3276 N N . TYR A 1 408 ? -20.155 8.767 35.731 1.00 40.53 408 TYR A N 1
ATOM 3277 C CA . TYR A 1 408 ? -20.962 9.991 35.809 1.00 40.53 408 TYR A CA 1
ATOM 3278 C C . TYR A 1 408 ? -20.197 11.223 35.298 1.00 40.53 408 TYR A C 1
ATOM 3280 O O . TYR A 1 408 ? -20.757 12.012 34.541 1.00 40.53 408 TYR A O 1
ATOM 3288 N N . LEU A 1 409 ? -18.894 11.346 35.592 1.00 40.56 409 LEU A N 1
ATOM 3289 C CA . LEU A 1 409 ? -18.058 12.416 35.029 1.00 40.56 409 LEU A CA 1
ATOM 3290 C C . LEU A 1 409 ? -17.933 12.311 33.501 1.00 40.56 409 LEU A C 1
ATOM 3292 O O . LEU A 1 409 ? -17.924 13.328 32.814 1.00 40.56 409 LEU A O 1
ATOM 3296 N N . SER A 1 410 ? -17.861 11.089 32.957 1.00 44.19 410 SER A N 1
ATOM 3297 C CA . SER A 1 410 ? -17.781 10.858 31.508 1.00 44.19 410 SER A CA 1
ATOM 3298 C C . SER A 1 410 ? -19.097 11.146 30.780 1.00 44.19 410 SER A C 1
ATOM 3300 O O . SER A 1 410 ? -19.069 11.641 29.657 1.00 44.19 410 SER A O 1
ATOM 3302 N N . GLN A 1 411 ? -20.238 10.905 31.432 1.00 44.22 411 GLN A N 1
ATOM 3303 C CA . GLN A 1 411 ? -21.567 11.265 30.932 1.00 44.22 411 GLN A CA 1
ATOM 3304 C C . GLN A 1 411 ? -21.811 12.779 31.023 1.00 44.22 411 GLN A C 1
ATOM 3306 O O . GLN A 1 411 ? -22.344 13.367 30.088 1.00 44.22 411 GLN A O 1
ATOM 3311 N N . PHE A 1 412 ? -21.329 13.444 32.077 1.00 45.09 412 PHE A N 1
ATOM 3312 C CA . PHE A 1 412 ? -21.368 14.907 32.188 1.00 45.09 412 PHE A CA 1
ATOM 3313 C C . PHE A 1 412 ? -20.465 15.582 31.139 1.00 45.09 412 PHE A C 1
ATOM 3315 O O . PHE A 1 412 ? -20.872 16.545 30.493 1.00 45.09 412 PHE A O 1
ATOM 3322 N N . TYR A 1 413 ? -19.275 15.020 30.880 1.00 46.88 413 TYR A N 1
ATOM 3323 C CA . TYR A 1 413 ? -18.401 15.437 29.776 1.00 46.88 413 TYR A CA 1
ATOM 3324 C C . TYR A 1 413 ? -19.019 15.171 28.400 1.00 46.88 413 TYR A C 1
ATOM 3326 O O . TYR A 1 413 ? -18.791 15.950 27.484 1.00 46.88 413 TYR A O 1
ATOM 3334 N N . LEU A 1 414 ? -19.806 14.103 28.239 1.00 52.41 414 LEU A N 1
ATOM 3335 C CA . LEU A 1 414 ? -20.535 13.813 27.003 1.00 52.41 414 LEU A CA 1
ATOM 3336 C C . LEU A 1 414 ? -21.605 14.878 26.729 1.00 52.41 414 LEU A C 1
ATOM 3338 O O . LEU A 1 414 ? -21.693 15.370 25.609 1.00 52.41 414 LEU A O 1
ATOM 3342 N N . ILE A 1 415 ? -22.353 15.283 27.759 1.00 50.53 415 ILE A N 1
ATOM 3343 C CA . ILE A 1 415 ? -23.353 16.359 27.686 1.00 50.53 415 ILE A CA 1
ATOM 3344 C C . ILE A 1 415 ? -22.676 17.705 27.388 1.00 50.53 415 ILE A C 1
ATOM 3346 O O . ILE A 1 415 ? -23.129 18.429 26.507 1.00 50.53 415 ILE A O 1
ATOM 3350 N N . LEU A 1 416 ? -21.543 18.004 28.033 1.00 45.94 416 LEU A N 1
ATOM 3351 C CA . LEU A 1 416 ? -20.734 19.195 27.750 1.00 45.94 416 LEU A CA 1
ATOM 3352 C C . LEU A 1 416 ? -20.115 19.174 26.349 1.00 45.94 416 LEU A C 1
ATOM 3354 O O . LEU A 1 416 ? -20.100 20.207 25.700 1.00 45.94 416 LEU A O 1
ATOM 3358 N N . CYS A 1 417 ? -19.645 18.031 25.844 1.00 47.38 417 CYS A N 1
ATOM 3359 C CA . CYS A 1 417 ? -19.109 17.917 24.486 1.00 47.38 417 CYS A CA 1
ATOM 3360 C C . CYS A 1 417 ? -20.205 18.034 23.421 1.00 47.38 417 CYS A C 1
ATOM 3362 O O . CYS A 1 417 ? -19.968 18.660 22.396 1.00 47.38 417 CYS A O 1
ATOM 3364 N N . ILE A 1 418 ? -21.398 17.481 23.657 1.00 49.72 418 ILE A N 1
ATOM 3365 C CA . ILE A 1 418 ? -22.550 17.652 22.759 1.00 49.72 418 ILE A CA 1
ATOM 3366 C C . ILE A 1 418 ? -23.013 19.115 22.783 1.00 49.72 418 ILE A C 1
ATOM 3368 O O . ILE A 1 418 ? -23.184 19.708 21.722 1.00 49.72 418 ILE A O 1
ATOM 3372 N N . TYR A 1 419 ? -23.109 19.735 23.964 1.00 47.06 419 TYR A N 1
ATOM 3373 C CA . TYR A 1 419 ? -23.398 21.164 24.114 1.00 47.06 419 TYR A CA 1
ATOM 3374 C C . TYR A 1 419 ? -22.343 22.036 23.416 1.00 47.06 419 TYR A C 1
ATOM 3376 O O . TYR A 1 419 ? -22.694 22.913 22.639 1.00 47.06 419 TYR A O 1
ATOM 3384 N N . TYR A 1 420 ? -21.049 21.763 23.602 1.00 41.69 420 TYR A N 1
ATOM 3385 C CA . TYR A 1 420 ? -19.958 22.541 23.006 1.00 41.69 420 TYR A CA 1
ATOM 3386 C C . TYR A 1 420 ? -19.884 22.352 21.484 1.00 41.69 420 TYR A C 1
ATOM 3388 O O . TYR A 1 420 ? -19.755 23.330 20.759 1.00 41.69 420 TYR A O 1
ATOM 3396 N N . CYS A 1 421 ? -20.056 21.133 20.964 1.00 44.41 421 CYS A N 1
ATOM 3397 C CA . CYS A 1 421 ? -20.105 20.890 19.518 1.00 44.41 421 CYS A CA 1
ATOM 3398 C C . CYS A 1 421 ? -21.334 21.520 18.840 1.00 44.41 421 CYS A C 1
ATOM 3400 O O . CYS A 1 421 ? -21.256 21.862 17.666 1.00 44.41 421 CYS A O 1
ATOM 3402 N N . VAL A 1 422 ? -22.453 21.686 19.552 1.00 44.03 422 VAL A N 1
ATOM 3403 C CA . VAL A 1 422 ? -23.680 22.291 19.005 1.00 44.03 422 VAL A CA 1
ATOM 3404 C C . VAL A 1 422 ? -23.700 23.818 19.178 1.00 44.03 422 VAL A C 1
ATOM 3406 O O . VAL A 1 422 ? -24.183 24.526 18.296 1.00 44.03 422 VAL A O 1
ATOM 3409 N N . VAL A 1 423 ? -23.150 24.348 20.275 1.00 39.00 423 VAL A N 1
ATOM 3410 C CA . VAL A 1 423 ? -23.161 25.786 20.606 1.00 39.00 423 VAL A CA 1
ATOM 3411 C C . VAL A 1 423 ? -21.943 26.528 20.043 1.00 39.00 423 VAL A C 1
ATOM 3413 O O . VAL A 1 423 ? -22.086 27.653 19.570 1.00 39.00 423 VAL A O 1
ATOM 3416 N N . VAL A 1 424 ? -20.750 25.924 20.019 1.00 37.62 424 VAL A N 1
ATOM 3417 C CA . VAL A 1 424 ? -19.522 26.611 19.559 1.00 37.62 424 VAL A CA 1
ATOM 3418 C C . VAL A 1 424 ? -19.422 26.671 18.038 1.00 37.62 424 VAL A C 1
ATOM 3420 O O . VAL A 1 424 ? -18.890 27.639 17.503 1.00 37.62 424 VAL A O 1
ATOM 3423 N N . SER A 1 425 ? -20.080 25.762 17.311 1.00 40.38 425 SER A N 1
ATOM 3424 C CA . SER A 1 425 ? -20.276 25.921 15.861 1.00 40.38 425 SER A CA 1
ATOM 3425 C C . SER A 1 425 ? -21.155 27.125 15.477 1.00 40.38 425 SER A C 1
ATOM 3427 O O . SER A 1 425 ? -21.257 27.426 14.291 1.00 40.38 425 SER A O 1
ATOM 3429 N N . LYS A 1 426 ? -21.760 27.838 16.443 1.00 43.50 426 LYS A N 1
ATOM 3430 C CA . LYS A 1 426 ? -22.495 29.095 16.215 1.00 43.50 426 LYS A CA 1
ATOM 3431 C C . LYS A 1 426 ? -21.711 30.376 16.537 1.00 43.50 426 LYS A C 1
ATOM 3433 O O . LYS A 1 426 ? -22.198 31.438 16.164 1.00 43.50 426 LYS A O 1
ATOM 3438 N N . HIS A 1 427 ? -20.548 30.326 17.200 1.00 38.97 427 HIS A N 1
ATOM 3439 C CA . HIS A 1 427 ? -19.946 31.543 17.780 1.00 38.97 427 HIS A CA 1
ATOM 3440 C C . HIS A 1 427 ? -18.514 31.915 17.373 1.00 3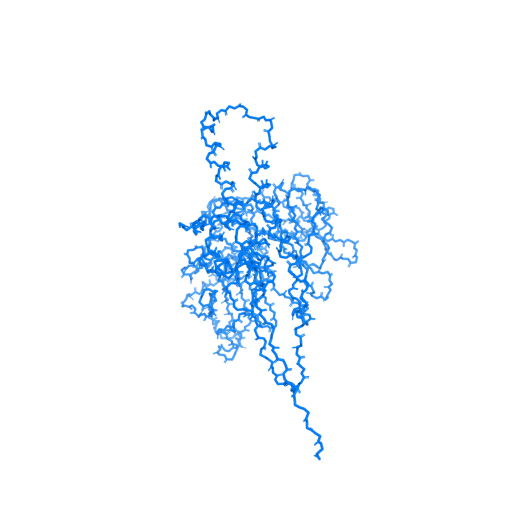8.97 427 HIS A C 1
ATOM 3442 O O . HIS A 1 427 ? -18.018 32.928 17.857 1.00 38.97 427 HIS A O 1
ATOM 3448 N N . GLU A 1 428 ? -17.884 31.234 16.416 1.00 36.22 428 GLU A N 1
ATOM 3449 C CA . GLU A 1 428 ? -16.584 31.676 15.881 1.00 36.22 428 GLU A CA 1
ATOM 3450 C C . GLU A 1 428 ? -16.549 31.712 14.348 1.00 36.22 428 GLU A C 1
ATOM 3452 O O . GLU A 1 428 ? -15.849 30.917 13.743 1.00 36.22 428 GLU A O 1
ATOM 3457 N N . VAL A 1 429 ? -17.293 32.643 13.730 1.00 31.84 429 VAL A N 1
ATOM 3458 C CA . VAL A 1 429 ? -16.831 33.488 12.599 1.00 31.84 429 VAL A CA 1
ATOM 3459 C C . VAL A 1 429 ? -17.736 34.739 12.517 1.00 31.84 429 VAL A C 1
ATOM 3461 O O . VAL A 1 429 ? -18.848 34.654 11.993 1.00 31.84 429 VAL A O 1
ATOM 3464 N N . PRO A 1 430 ? -17.307 35.930 12.975 1.00 30.98 430 PRO A N 1
ATOM 3465 C CA . PRO A 1 430 ? -17.974 37.184 12.649 1.00 30.98 430 PRO A CA 1
ATOM 3466 C C . PRO A 1 430 ? -17.407 37.711 11.326 1.00 30.98 430 PRO A C 1
ATOM 3468 O O . PRO A 1 430 ? -16.479 38.508 11.336 1.00 30.98 430 PRO A O 1
ATOM 3471 N N . ASN A 1 431 ? -17.900 37.192 10.196 1.00 33.91 431 ASN A N 1
ATOM 3472 C CA . ASN A 1 431 ? -17.911 37.858 8.882 1.00 33.91 431 ASN A CA 1
ATOM 3473 C C . ASN A 1 431 ? -18.426 36.907 7.797 1.00 33.91 431 ASN A C 1
ATOM 3475 O O . ASN A 1 431 ? -17.655 36.319 7.048 1.00 33.91 431 ASN A O 1
ATOM 3479 N N . LEU A 1 432 ? -19.746 36.781 7.710 1.00 27.17 432 LEU A N 1
ATOM 3480 C CA . LEU A 1 432 ? -20.464 36.564 6.453 1.00 27.17 432 LEU A CA 1
ATOM 3481 C C . LEU A 1 432 ? -21.941 36.868 6.720 1.00 27.17 432 LEU A C 1
ATOM 3483 O O . LEU A 1 432 ? -22.790 35.993 6.846 1.00 27.17 432 LEU A O 1
ATOM 3487 N N . ASN A 1 433 ? -22.239 38.164 6.838 1.00 30.78 433 ASN A N 1
ATOM 3488 C CA . ASN A 1 433 ? -23.555 38.638 6.440 1.00 30.78 433 ASN A CA 1
ATOM 3489 C C . ASN A 1 433 ? -23.653 38.387 4.938 1.00 30.78 433 ASN A C 1
ATOM 3491 O O . ASN A 1 433 ? -22.925 39.023 4.182 1.00 30.78 433 ASN A O 1
ATOM 3495 N N . ILE A 1 434 ? -24.493 37.435 4.542 1.00 33.81 434 ILE A N 1
ATOM 3496 C CA . ILE A 1 434 ? -25.462 37.495 3.437 1.00 33.81 434 ILE A CA 1
ATOM 3497 C C . ILE A 1 434 ? -25.957 36.058 3.201 1.00 33.81 434 ILE A C 1
ATOM 3499 O O . ILE A 1 434 ? -25.160 35.145 3.019 1.00 33.81 434 ILE A O 1
ATOM 3503 N N . LEU A 1 435 ? -27.289 35.923 3.179 1.00 29.69 435 LEU A N 1
ATOM 3504 C CA . LEU A 1 435 ? -28.109 34.721 2.960 1.00 29.69 435 LEU A CA 1
ATOM 3505 C C . LEU A 1 435 ? -28.190 33.754 4.146 1.00 29.69 435 LEU A C 1
ATOM 3507 O O . LEU A 1 435 ? -27.390 32.845 4.243 1.00 29.69 435 LEU A O 1
ATOM 3511 N N . PHE A 1 436 ? -29.189 33.945 5.016 1.00 26.50 436 PHE A N 1
ATOM 3512 C CA . PHE A 1 436 ? -30.154 32.913 5.449 1.00 26.50 436 PHE A CA 1
ATOM 3513 C C . PHE A 1 436 ? -31.155 33.569 6.419 1.00 26.50 436 PHE A C 1
ATOM 3515 O O . PHE A 1 436 ? -30.968 33.577 7.634 1.00 26.50 436 PHE A O 1
ATOM 3522 N N . SER A 1 437 ? -32.220 34.161 5.874 1.00 26.06 437 SER A N 1
ATOM 3523 C CA . SER A 1 437 ? -33.287 34.835 6.631 1.00 26.06 437 SER A CA 1
ATOM 3524 C C . SER A 1 437 ? -34.329 33.894 7.256 1.00 26.06 437 SER A C 1
ATOM 3526 O O . SER A 1 437 ? -35.248 34.383 7.901 1.00 26.06 437 SER A O 1
ATOM 3528 N N . ASP A 1 438 ? -34.170 32.569 7.163 1.00 30.75 438 ASP A N 1
ATOM 3529 C CA . ASP A 1 438 ? -35.216 31.611 7.571 1.00 30.75 438 ASP A CA 1
ATOM 3530 C C . ASP A 1 438 ? -34.877 30.753 8.810 1.00 30.75 438 ASP A C 1
ATOM 3532 O O . ASP A 1 438 ? -35.588 29.806 9.135 1.00 30.75 438 ASP A O 1
ATOM 3536 N N . VAL A 1 439 ? -33.820 31.076 9.566 1.00 33.69 439 VAL A N 1
ATOM 3537 C CA . VAL A 1 439 ? -33.393 30.265 10.736 1.00 33.69 439 VAL A CA 1
ATOM 3538 C C . VAL A 1 439 ? -34.077 30.676 12.054 1.00 33.69 439 VAL A C 1
ATOM 3540 O O . VAL A 1 439 ? -34.015 29.950 13.047 1.00 33.69 439 VAL A O 1
ATOM 3543 N N . ASN A 1 440 ? -34.798 31.800 12.095 1.00 31.14 440 ASN A N 1
ATOM 3544 C CA . ASN A 1 440 ? -35.356 32.305 13.356 1.00 31.14 440 ASN A CA 1
ATOM 3545 C C . ASN A 1 440 ? -36.604 31.558 13.857 1.00 31.14 440 ASN A C 1
ATOM 3547 O O . ASN A 1 440 ? -36.872 31.604 15.059 1.00 31.14 440 ASN A O 1
ATOM 3551 N N . LEU A 1 441 ? -37.308 30.803 13.004 1.00 31.64 441 LEU A N 1
ATOM 3552 C CA . LEU A 1 441 ? -38.451 29.987 13.443 1.00 31.64 441 LEU A CA 1
ATOM 3553 C C . LEU A 1 441 ? -38.050 28.637 14.070 1.00 31.64 441 LEU A C 1
ATOM 3555 O O . LEU A 1 441 ? -38.822 28.078 14.839 1.00 31.64 441 LEU A O 1
ATOM 3559 N N . LEU A 1 442 ? -36.828 28.152 13.827 1.00 33.59 442 LEU A N 1
ATOM 3560 C CA . LEU A 1 442 ? -36.325 26.867 14.343 1.00 33.59 442 LEU A CA 1
ATOM 3561 C C . LEU A 1 442 ? -35.672 26.977 15.736 1.00 33.59 442 LEU A C 1
ATOM 3563 O O . LEU A 1 442 ? -35.269 25.982 16.322 1.00 33.59 442 LEU A O 1
ATOM 3567 N N . SER A 1 443 ? -35.530 28.171 16.314 1.00 38.62 443 SER A N 1
ATOM 3568 C CA . SER A 1 443 ? -34.758 28.346 17.560 1.00 38.62 443 SER A CA 1
ATOM 3569 C C . SER A 1 443 ? -35.489 27.889 18.831 1.00 38.62 443 SER A C 1
ATOM 3571 O O . SER A 1 443 ? -34.850 27.423 19.777 1.00 38.62 443 SER A O 1
ATOM 3573 N N . LYS A 1 444 ? -36.822 27.983 18.850 1.00 36.34 444 LYS A N 1
ATOM 3574 C CA . LYS A 1 444 ? -37.638 27.646 20.025 1.00 36.34 444 LYS A CA 1
ATOM 3575 C C . LYS A 1 444 ? -37.851 26.138 20.156 1.00 36.34 444 LYS A C 1
ATOM 3577 O O . LYS A 1 444 ? -37.638 25.589 21.232 1.00 36.34 444 LYS A O 1
ATOM 3582 N N . GLU A 1 445 ? -38.125 25.470 19.036 1.00 38.50 445 GLU A N 1
ATOM 3583 C CA . GLU A 1 445 ? -38.292 24.013 18.975 1.00 38.50 445 GLU A CA 1
ATOM 3584 C C . GLU A 1 445 ? -36.998 23.272 19.337 1.00 38.50 445 GLU A C 1
ATOM 3586 O O . GLU A 1 445 ? -37.041 22.279 20.053 1.00 38.50 445 GLU A O 1
ATOM 3591 N N . TRP A 1 446 ? -35.827 23.788 18.943 1.00 39.44 446 TRP A N 1
ATOM 3592 C CA . TRP A 1 446 ? -34.535 23.180 19.290 1.00 39.44 446 TRP A CA 1
ATOM 3593 C C . TRP A 1 446 ? -34.109 23.416 20.749 1.00 39.44 446 TRP A C 1
ATOM 3595 O O . TRP A 1 446 ? -33.445 22.566 21.342 1.00 39.44 446 TRP A O 1
ATOM 3605 N N . SER A 1 447 ? -34.503 24.544 21.348 1.00 36.50 447 SER A N 1
ATOM 3606 C CA . SER A 1 447 ? -34.302 24.830 22.777 1.00 36.50 447 SER A CA 1
ATOM 3607 C C . SER A 1 447 ? -35.165 23.922 23.656 1.00 36.50 447 SER A C 1
ATOM 3609 O O . SER A 1 447 ? -34.688 23.388 24.661 1.00 36.50 447 SER A O 1
ATOM 3611 N N . GLU A 1 448 ? -36.424 23.719 23.267 1.00 40.38 448 GLU A N 1
ATOM 3612 C CA . GLU A 1 448 ? -37.322 22.766 23.920 1.00 40.38 448 GLU A CA 1
ATOM 3613 C C . GLU A 1 448 ? -36.814 21.330 23.719 1.00 40.38 448 GLU A C 1
ATOM 3615 O O . GLU A 1 448 ? -36.658 20.613 24.701 1.00 40.38 448 GLU A O 1
ATOM 3620 N N . PHE A 1 449 ? -36.384 20.962 22.506 1.00 41.56 449 PHE A N 1
ATOM 3621 C CA . PHE A 1 449 ? -35.782 19.661 22.182 1.00 41.56 449 PHE A CA 1
ATOM 3622 C C . PHE A 1 449 ? -34.540 19.333 23.031 1.00 41.56 449 PHE A C 1
ATOM 3624 O O . PHE A 1 449 ? -34.424 18.237 23.579 1.00 41.56 449 PHE A O 1
ATOM 3631 N N . LEU A 1 450 ? -33.623 20.290 23.207 1.00 40.78 450 LEU A N 1
ATOM 3632 C CA . LEU A 1 450 ? -32.429 20.120 24.046 1.00 40.78 450 LEU A CA 1
ATOM 3633 C C . LEU A 1 450 ? -32.765 20.061 25.545 1.00 40.78 450 LEU A C 1
ATOM 3635 O O . LEU A 1 450 ? -32.126 19.310 26.285 1.00 40.78 450 LEU A O 1
ATOM 3639 N N . SER A 1 451 ? -33.787 20.797 25.987 1.00 41.03 451 SER A N 1
ATOM 3640 C CA . SER A 1 451 ? -34.271 20.757 27.373 1.00 41.03 451 SER A CA 1
ATOM 3641 C C . SER A 1 451 ? -34.950 19.423 27.696 1.00 41.03 451 SER A C 1
ATOM 3643 O O . SER A 1 451 ? -34.730 18.869 28.772 1.00 41.03 451 SER A O 1
ATOM 3645 N N . THR A 1 452 ? -35.694 18.847 26.747 1.00 44.88 452 THR A N 1
ATOM 3646 C CA . THR A 1 452 ? -36.294 17.511 26.866 1.00 44.88 452 THR A CA 1
ATOM 3647 C C . THR A 1 452 ? -35.226 16.415 26.906 1.00 44.88 452 THR A C 1
ATOM 3649 O O . THR A 1 452 ? -35.326 15.503 27.724 1.00 44.88 452 THR A O 1
ATOM 3652 N N . ILE A 1 453 ? -34.155 16.532 26.108 1.00 43.19 453 ILE A N 1
ATOM 3653 C CA . ILE A 1 453 ? -33.011 15.600 26.139 1.00 43.19 453 ILE A CA 1
ATOM 3654 C C . ILE A 1 453 ? -32.273 15.664 27.485 1.00 43.19 453 ILE A C 1
ATOM 3656 O O . ILE A 1 453 ? -31.918 14.624 28.044 1.00 43.19 453 ILE A O 1
ATOM 3660 N N . LEU A 1 454 ? -32.067 16.865 28.034 1.00 43.69 454 LEU A N 1
ATOM 3661 C CA . LEU A 1 454 ? -31.458 17.059 29.355 1.00 43.69 454 LEU A CA 1
ATOM 3662 C C . LEU A 1 454 ? -32.330 16.479 30.478 1.00 43.69 454 LEU A C 1
ATOM 3664 O O . LEU A 1 454 ? -31.811 15.788 31.355 1.00 43.69 454 LEU A O 1
ATOM 3668 N N . LEU A 1 455 ? -33.647 16.702 30.430 1.00 43.75 455 LEU A N 1
ATOM 3669 C CA . LEU A 1 455 ? -34.596 16.169 31.411 1.00 43.75 455 LEU A CA 1
ATOM 3670 C C . LEU A 1 455 ? -34.664 14.634 31.353 1.00 43.75 455 LEU A C 1
ATOM 3672 O O . LEU A 1 455 ? -34.669 13.975 32.392 1.00 43.75 455 LEU A O 1
ATOM 3676 N N . PHE A 1 456 ? -34.634 14.060 30.148 1.00 46.81 456 PHE A N 1
ATOM 3677 C CA . PHE A 1 456 ? -34.630 12.615 29.945 1.00 46.81 456 PHE A CA 1
ATOM 3678 C C . PHE A 1 456 ? -33.352 11.950 30.471 1.00 46.81 456 PHE A C 1
ATOM 3680 O O . PHE A 1 456 ? -33.416 10.958 31.199 1.00 46.81 456 PHE A O 1
ATOM 3687 N N . CYS A 1 457 ? -32.186 12.539 30.188 1.00 42.59 457 CYS A N 1
ATOM 3688 C CA . CYS A 1 457 ? -30.914 12.040 30.709 1.00 42.59 457 CYS A CA 1
ATOM 3689 C C . CYS A 1 457 ? -30.873 12.097 32.244 1.00 42.59 457 CYS A C 1
ATOM 3691 O O . CYS A 1 457 ? -30.372 11.174 32.879 1.00 42.59 457 CYS A O 1
ATOM 3693 N N . MET A 1 458 ? -31.440 13.141 32.855 1.00 41.75 458 MET A N 1
ATOM 3694 C CA . MET A 1 458 ? -31.546 13.253 34.314 1.00 41.75 458 MET A CA 1
ATOM 3695 C C . MET A 1 458 ? -32.478 12.190 34.917 1.00 41.75 458 MET A C 1
ATOM 3697 O O . MET A 1 458 ? -32.153 11.616 35.955 1.00 41.75 458 MET A O 1
ATOM 3701 N N . LEU A 1 459 ? -33.596 11.871 34.258 1.00 43.62 459 LEU A N 1
ATOM 3702 C CA . LEU A 1 459 ? -34.541 10.843 34.712 1.00 43.62 459 LEU A CA 1
ATOM 3703 C C . LEU A 1 459 ? -33.966 9.421 34.606 1.00 43.62 459 LEU A C 1
ATOM 3705 O O . LEU A 1 459 ? -34.139 8.628 35.533 1.00 43.62 459 LEU A O 1
ATOM 3709 N N . GLU A 1 460 ? -33.223 9.098 33.543 1.00 42.94 460 GLU A N 1
ATOM 3710 C CA . GLU A 1 460 ? -32.512 7.812 33.436 1.00 42.94 460 GLU A CA 1
ATOM 3711 C C . GLU A 1 460 ? -31.424 7.666 34.514 1.00 42.94 460 GLU A C 1
ATOM 3713 O O . GLU A 1 460 ? -31.278 6.592 35.102 1.00 42.94 460 GLU A O 1
ATOM 3718 N N . LEU A 1 461 ? -30.710 8.747 34.853 1.00 41.91 461 LEU A N 1
ATOM 3719 C CA . LEU A 1 461 ? -29.714 8.742 35.932 1.00 41.91 461 LEU A CA 1
ATOM 3720 C C . LEU A 1 461 ? -30.350 8.491 37.308 1.00 41.91 461 LEU A C 1
ATOM 3722 O O . LEU A 1 461 ? -29.785 7.745 38.111 1.00 41.91 461 LEU A O 1
ATOM 3726 N N . VAL A 1 462 ? -31.537 9.051 37.565 1.00 42.91 462 VAL A N 1
ATOM 3727 C CA . VAL A 1 462 ? -32.313 8.800 38.793 1.00 42.91 462 VAL A CA 1
ATOM 3728 C C . VAL A 1 462 ? -32.798 7.346 38.852 1.00 42.91 462 VAL A C 1
ATOM 3730 O O . VAL A 1 462 ? -32.644 6.687 39.878 1.00 42.91 462 VAL A O 1
ATOM 3733 N N . ASN A 1 463 ? -33.295 6.803 37.739 1.00 40.03 463 ASN A N 1
ATOM 3734 C CA . ASN A 1 463 ? -33.831 5.440 37.665 1.00 40.03 463 ASN A CA 1
ATOM 3735 C C . ASN A 1 463 ? -32.727 4.365 37.800 1.00 40.03 463 ASN A C 1
ATOM 3737 O O . ASN A 1 463 ? -32.920 3.315 38.417 1.00 40.03 463 ASN A O 1
ATOM 3741 N N . ILE A 1 464 ? -31.527 4.638 37.274 1.00 43.72 464 ILE A N 1
ATOM 3742 C CA . ILE A 1 464 ? -30.337 3.793 37.468 1.00 43.72 464 ILE A CA 1
ATOM 3743 C C . ILE A 1 464 ? -29.868 3.841 38.931 1.00 43.72 464 ILE A C 1
ATOM 3745 O O . ILE A 1 464 ? -29.512 2.802 39.489 1.00 43.72 464 ILE A O 1
ATOM 3749 N N . ASN A 1 465 ? -29.915 5.012 39.573 1.00 36.44 465 ASN A N 1
ATOM 3750 C CA . ASN A 1 465 ? -29.551 5.168 40.981 1.00 36.44 465 ASN A CA 1
ATOM 3751 C C . ASN A 1 465 ? -30.527 4.427 41.919 1.00 36.44 465 ASN A C 1
ATOM 3753 O O . ASN A 1 465 ? -30.086 3.743 42.838 1.00 36.44 465 ASN A O 1
ATOM 3757 N N . GLU A 1 466 ? -31.837 4.460 41.646 1.00 40.22 466 GLU A N 1
ATOM 3758 C CA . GLU A 1 466 ? -32.842 3.698 42.412 1.00 40.22 466 GLU A CA 1
ATOM 3759 C C . GLU A 1 466 ? -32.710 2.172 42.272 1.00 40.22 466 GLU A C 1
ATOM 3761 O O . GLU A 1 466 ? -33.023 1.422 43.199 1.00 40.22 466 GLU A O 1
ATOM 3766 N N . ARG A 1 467 ? -32.239 1.679 41.120 1.00 43.09 467 ARG A N 1
ATOM 3767 C CA . ARG A 1 467 ? -31.974 0.243 40.916 1.00 43.09 467 ARG A CA 1
ATOM 3768 C C . ARG A 1 467 ? -30.715 -0.228 41.639 1.00 43.09 467 ARG A C 1
ATOM 3770 O O . ARG A 1 467 ? -30.646 -1.391 42.028 1.00 43.09 467 ARG A O 1
ATOM 3777 N N . LEU A 1 468 ? -29.740 0.660 41.835 1.00 42.19 468 LEU A N 1
ATOM 3778 C CA . LEU A 1 468 ? -28.512 0.372 42.578 1.00 42.19 468 LEU A CA 1
ATOM 3779 C C . LEU A 1 468 ? -28.725 0.408 44.098 1.00 42.19 468 LEU A C 1
ATOM 3781 O O . LEU A 1 468 ? -28.052 -0.332 44.809 1.00 42.19 468 LEU A O 1
ATOM 3785 N N . THR A 1 469 ? -29.677 1.199 44.602 1.00 42.38 469 THR A N 1
ATOM 3786 C CA . THR A 1 469 ? -30.005 1.257 46.040 1.00 42.38 469 THR A CA 1
ATOM 3787 C C . THR A 1 469 ? -30.925 0.128 46.519 1.00 42.38 469 THR A C 1
ATOM 3789 O O . THR A 1 469 ? -30.960 -0.143 47.716 1.00 42.38 469 THR A O 1
ATOM 3792 N N . LYS A 1 470 ? -31.629 -0.572 45.615 1.00 41.38 470 LYS A N 1
ATOM 3793 C CA . LYS A 1 470 ? -32.524 -1.709 45.935 1.00 41.38 470 LYS A CA 1
ATOM 3794 C C . LYS A 1 470 ? -31.864 -3.098 45.877 1.00 41.38 470 LYS A C 1
ATOM 3796 O O . LYS A 1 470 ? -32.545 -4.096 46.097 1.00 41.38 470 LYS A O 1
ATOM 3801 N N . ALA A 1 471 ? -30.569 -3.196 45.576 1.00 39.06 471 ALA A N 1
ATOM 3802 C CA . ALA A 1 471 ? -29.850 -4.470 45.584 1.00 39.06 471 ALA A CA 1
ATOM 3803 C C . ALA A 1 471 ? -29.306 -4.776 46.996 1.00 39.06 471 ALA A C 1
ATOM 3805 O O . ALA A 1 471 ? -28.261 -4.258 47.385 1.00 39.06 471 ALA A O 1
ATOM 3806 N N . GLU A 1 472 ? -30.012 -5.606 47.771 1.00 36.72 472 GLU A N 1
ATOM 3807 C CA . GLU A 1 472 ? -29.526 -6.107 49.068 1.00 36.72 472 GLU A CA 1
ATOM 3808 C C . GLU A 1 472 ? -28.282 -7.011 48.907 1.00 36.72 472 GLU A C 1
ATOM 3810 O O . GLU A 1 472 ? -28.188 -7.773 47.937 1.00 36.72 472 GLU A O 1
ATOM 3815 N N . PRO A 1 473 ? -27.314 -6.972 49.844 1.00 36.88 473 PRO A N 1
ATOM 3816 C CA . PRO A 1 473 ? -26.151 -7.852 49.808 1.00 36.88 473 PRO A CA 1
ATOM 3817 C C . PRO A 1 473 ? -26.520 -9.291 50.225 1.00 36.88 473 PRO A C 1
ATOM 3819 O O . PRO A 1 473 ? -27.400 -9.486 51.064 1.00 36.88 473 PRO A O 1
ATOM 3822 N N . PRO A 1 474 ? -25.833 -10.327 49.705 1.00 34.94 474 PRO A N 1
ATOM 3823 C CA . PRO A 1 474 ? -26.104 -11.705 50.098 1.00 34.94 474 PRO A CA 1
ATOM 3824 C C . PRO A 1 474 ? -25.660 -11.964 51.548 1.00 34.94 474 PRO A C 1
ATOM 3826 O O . PRO A 1 474 ? -24.509 -11.718 51.912 1.00 34.94 474 PRO A O 1
ATOM 3829 N N . CYS A 1 475 ? -26.576 -12.502 52.358 1.00 30.86 475 CYS A N 1
ATOM 3830 C CA . CYS A 1 475 ? -26.317 -13.026 53.700 1.00 30.86 475 CYS A CA 1
ATOM 3831 C C . CYS A 1 475 ? -25.232 -14.116 53.673 1.00 30.86 475 CYS A C 1
ATOM 3833 O O . CYS A 1 475 ? -25.408 -15.169 53.060 1.00 30.86 475 CYS A O 1
ATOM 3835 N N . SER A 1 476 ? -24.127 -13.894 54.384 1.00 32.88 476 SER A N 1
ATOM 3836 C CA . SER A 1 476 ? -23.127 -14.918 54.684 1.00 32.88 476 SER A CA 1
ATOM 3837 C C . SER A 1 476 ? -23.460 -15.606 56.012 1.00 32.88 476 SER A C 1
ATOM 3839 O O . SER A 1 476 ? -23.141 -15.079 57.078 1.00 32.88 476 SER A O 1
ATOM 3841 N N . THR A 1 477 ? -24.075 -16.788 55.973 1.00 31.92 477 THR A N 1
ATOM 3842 C CA . THR A 1 477 ? -24.146 -17.683 57.138 1.00 31.92 477 THR A CA 1
ATOM 3843 C C . THR A 1 477 ? -22.855 -18.487 57.277 1.00 31.92 477 THR A C 1
ATOM 3845 O O . THR A 1 477 ? -22.471 -19.250 56.393 1.00 31.92 477 THR A O 1
ATOM 3848 N N . PHE A 1 478 ? -22.204 -18.281 58.419 1.00 30.38 478 PHE A N 1
ATOM 3849 C CA . PHE A 1 478 ? -21.136 -19.083 59.010 1.00 30.38 478 PHE A CA 1
ATOM 3850 C C . PHE A 1 478 ? -21.555 -20.555 59.179 1.00 30.38 478 PHE A C 1
ATOM 3852 O O . PHE A 1 478 ? -22.626 -20.817 59.719 1.00 30.38 478 PHE A O 1
ATOM 3859 N N . GLN A 1 479 ? -20.667 -21.497 58.851 1.00 30.77 479 GLN A N 1
ATOM 3860 C CA . GLN A 1 479 ? -20.546 -22.765 59.579 1.00 30.77 479 GLN A CA 1
ATOM 3861 C C . GLN A 1 479 ? -19.060 -23.126 59.704 1.00 30.77 479 GLN A C 1
ATOM 3863 O O . GLN A 1 479 ? -18.391 -23.467 58.730 1.00 30.77 479 GLN A O 1
ATOM 3868 N N . GLU A 1 480 ? -18.552 -23.003 60.930 1.00 35.47 480 GLU A N 1
ATOM 3869 C CA . GLU A 1 480 ? -17.311 -23.616 61.390 1.00 35.47 480 GLU A CA 1
ATOM 3870 C C . GLU A 1 480 ? -17.506 -25.131 61.517 1.00 35.47 480 GLU A C 1
ATOM 3872 O O . GLU A 1 480 ? -18.509 -25.598 62.056 1.00 35.47 480 GLU A O 1
ATOM 3877 N N . THR A 1 481 ? -16.520 -25.920 61.097 1.00 31.83 481 THR A N 1
ATOM 3878 C CA . THR A 1 481 ? -16.328 -27.270 61.639 1.00 31.83 481 THR A CA 1
ATOM 3879 C C . THR A 1 481 ? -14.836 -27.573 61.734 1.00 31.83 481 THR A C 1
ATOM 3881 O O . THR A 1 481 ? -14.086 -27.477 60.764 1.00 31.83 481 THR A O 1
ATOM 3884 N N . ARG A 1 482 ? -14.419 -27.865 62.969 1.00 31.84 482 ARG A N 1
ATOM 3885 C CA . ARG A 1 482 ? -13.082 -28.270 63.415 1.00 31.84 482 ARG A CA 1
ATOM 3886 C C . ARG A 1 482 ? -12.862 -29.773 63.177 1.00 31.84 482 ARG A C 1
ATOM 3888 O O . ARG A 1 482 ? -13.788 -30.546 63.370 1.00 31.84 482 ARG A O 1
ATOM 3895 N N . ALA A 1 483 ? -11.591 -30.111 62.937 1.00 35.44 483 ALA A N 1
ATOM 3896 C CA . ALA A 1 483 ? -10.865 -31.333 63.322 1.00 35.44 483 ALA A CA 1
ATOM 3897 C C . ALA A 1 483 ? -11.369 -32.708 62.827 1.00 35.44 483 ALA A C 1
ATOM 3899 O O . ALA A 1 483 ? -12.314 -33.266 63.374 1.00 35.44 483 ALA A O 1
ATOM 3900 N N . LEU A 1 484 ? -10.626 -33.323 61.898 1.00 37.97 484 LEU A N 1
ATOM 3901 C CA . LEU A 1 484 ? -9.529 -34.274 62.167 1.00 37.97 484 LEU A CA 1
ATOM 3902 C C . LEU A 1 484 ? -8.659 -34.436 60.914 1.00 37.97 484 LEU A C 1
ATOM 3904 O O . LEU A 1 484 ? -9.230 -34.374 59.802 1.00 37.97 484 LEU A O 1
#

Secondary structure (DSSP, 8-state):
---SPPHHHHHHHHHHS-HHHHHHHTTT-HHHHHHHHSHHHHHHHHHHHHHS-----EEEEEEE-SSS--EEEEEEETT-SS----EEEPPPGGGTT----EEEEEETTEEEEEETTEEEEEETTTTEEEEPPPPS--HHHH--EEEEEEEEEEETTTTEEEEEEEEEEPPSSTTS--PPPEEEEEETTT-SEEE--PPPPTTEEES-TTSPPEEETTEEEEEEEEESSTTS-EEEEEEEEETTT--EEEEPPPSS-----S-EEEEEETTEEEEEEEEE-SSTT-EEEEEEEESSTT-GGGEEEEEEEESSSSS-EEEEEEE-TTSPEEEEEE-SSSSSEEEEEE-TTT--EEEEEEEE-TT--EEEE-----TTSSSPPP------------------TTTHHHHHHHHHHHHHHHHHHHHGGGTS-----SS-TT-TTSHHHHHHHHHHHHHHHHHHHHHHHHHHHT-PPPP---------

Organism: Quercus lobata (NCBI:txid97700)

Nearest PDB structures (foldseek):
  4hxg-assembly2_K  TM=4.881E-01  e=6.341E-05  Pyrococcus horikoshii OT3
  2gop-assembly1_A  TM=4.376E-01  e=5.390E-05  Pyrococcus furiosus
  4hxg-assembly1_D  TM=4.582E-01  e=1.354E-04  Pyrococcus horikoshii OT3
  4hxg-assembly1_F  TM=4.496E-01  e=1.389E-03  Pyrococcus horikoshii OT3
  8c7g-assembly1_A  TM=3.066E-01  e=3.130E-03  Drosophila melanogaster

Solvent-accessible surface area (backbone atoms only — not comparable to full-atom values): 28575 Å² total; per-residue (Å²): 129,84,88,64,80,57,68,68,59,54,49,56,54,59,69,71,51,56,59,68,54,52,66,57,44,38,74,75,37,73,66,50,28,51,51,68,42,30,67,67,50,35,48,54,50,49,54,51,58,70,71,41,82,77,79,61,50,33,32,36,37,37,31,20,65,51,98,57,50,42,78,42,37,35,38,36,52,57,80,47,100,58,73,82,60,66,43,80,54,76,74,56,78,92,44,82,87,65,48,59,69,46,70,32,22,59,49,84,39,37,34,35,34,38,41,97,93,38,44,32,43,36,24,70,64,72,58,44,63,42,74,54,74,78,67,78,84,35,54,88,77,70,43,62,61,63,51,69,53,54,32,28,29,49,21,73,88,78,70,30,49,34,38,43,38,40,37,32,57,44,78,90,49,95,85,56,81,81,66,75,56,48,40,32,39,32,37,62,80,80,62,46,60,45,77,54,91,57,74,69,74,82,50,65,45,78,42,34,88,87,53,44,31,27,50,56,97,29,22,35,32,36,24,26,34,39,41,86,43,96,92,46,79,61,46,72,34,35,42,35,36,36,58,78,82,57,41,72,47,76,46,67,63,54,92,64,86,73,70,86,55,81,42,33,34,45,40,67,46,92,89,26,56,25,39,38,38,47,44,74,45,99,51,88,83,57,29,33,36,40,33,31,35,30,76,40,87,93,43,46,85,37,56,40,81,77,49,64,45,70,29,67,49,101,56,46,42,80,42,82,54,43,62,44,83,89,69,30,34,33,28,35,29,53,47,99,60,98,44,54,17,30,41,25,42,32,35,76,85,79,71,45,76,43,80,65,86,46,62,14,35,73,87,48,67,46,57,45,79,36,47,81,50,55,74,69,64,68,51,78,72,81,76,79,82,76,78,86,73,81,95,83,80,86,84,78,84,79,82,68,91,74,57,63,65,60,51,56,52,50,52,51,48,47,52,50,49,54,49,44,64,65,53,52,77,72,70,81,74,99,81,74,93,76,90,77,93,77,61,76,79,56,54,62,62,51,52,51,51,52,50,52,52,53,53,48,56,52,51,53,54,51,54,53,50,54,58,61,74,68,62,78,80,85,85,82,82,86,80,90,82,83,88,133

pLDDT: mean 74.02, std 22.53, range [23.36, 98.38]

Radius of gyration: 28.09 Å; Cα contacts (8 Å, |Δi|>4): 831; chains: 1; bounding box: 74×73×90 Å

Foldseek 3Di:
DDLDDDPVVVLVVLLPDALVVLLVCLVQDVVSVCQSLDPVSQLVSLLVCVPDDPPFQWKKKWFAFDVQQAIWIWIARLPDPARPDTDTQDQQPVCVVPRHWQWQDDDSQWTWIDGPQWIKIARSLNNAIDTADHAPDDCVNPNAFPDKRKAWEAANVVRWTKIKIWTFHDDPDPPDDGDFTWIWMDTPVVRHIDTDPEGDDPQKDFLPVLDHFEYADQKTKTWIWGDPDVVDDIDIWIWIQRNPVRYIDIGDAPPPCPDDASHWGWYQEPRFIKIWGWDCDPDNQFTKIWIWTQPDPSDNVSTDGDAIQGCPPPWRWDDFAYAGPVGWTWTWTQDPDPFGIFIWTADRVVRDIGGNPGTHDPSRMHMDRHDHGCPCSNPDHDDPPDPDDDDDDDDDDDPDPPCPVVSVVVVVVVLVVVCCVVPVVPPPDPDDPDDDPDCVVVPVVVVVVNVSVVVSVVVVVVVVVVVVVPDDDDDDDDDDDDDD

Mean predicted aligned error: 14.42 Å

InterPro domains:
  IPR001810 F-box domain [PF00646] (5-41)
  IPR001810 F-box domain [PS50181] (1-50)
  IPR001810 F-box domain [SM00256] (5-45)
  IPR013187 F-box associated beta-propeller, type 3 [PF08268] (71-363)
  IPR017451 F-box associated beta-propeller domain [TIGR01640] (105-331)
  IPR036047 F-box-like domain superfamily [SSF81383] (3-71)
  IPR050796 SCF complex F-box component [PTHR31672] (3-351)

Sequence (484 aa):
MSDYLPEEVVLEILHRLPVKSLIRFRCVSRSWNSLITSSAFINSRLTRSLSLPSNSNNLIVRHCVDNSYVNYFKLIDDKNDSFDQIQNIELPRRSRRIKSFVLIGSVNGLFSLYEQHRYILWNPSIRKCITLPRPCITSKTHGSIGFCRQAFGFDPRTNDYKLVRIAFPSRINMSEEAKPPLIEVYSLNEGCWRVTSTSFPPGITFTDWRRPATSLNGAVHFAVEYEYKLGGPCGPLVLLFDLLDEVFHVISLPNVTFKWTNNAHTSVIGGSLSLLFYYYGRHADNKCCAIWVMKEYGVVDSWTKQFTVNLNGGVEIIRVLGLQKNGNILVEAILSGPCRCELSSYDPKSEQVKNLGICGSSYNFHVDNYMENLSLLDKPNETVSERRVSRKSKCRYKLDLTQNFSIYLSQFYLILCIYYCVVVSKHEVPNLNILFSDVNLLSKEWSEFLSTILLFCMLELVNINERLTKAEPPCSTFQETRAL